Protein 4R7K (pdb70)

Nearest PDB structures (foldseek):
  4r7k-assembly1_D  TM=9.943E-01  e=8.749E-31  Helicobacter pylori J99
  3neg-assembly2_B  TM=6.848E-01  e=1.561E-04  Arabidopsis thaliana
  3kl1-assembly1_B  TM=6.682E-01  e=1.304E-04  Arabidopsis thaliana
  3oqu-assembly1_A  TM=6.126E-01  e=6.732E-05  Arabidopsis thaliana
  5ygv-assembly1_B  TM=5.920E-01  e=3.692E-05  Arabidopsis thaliana

CATH classification: 3.30.530.20

B-factor: mean 35.05, std 11.98, range [15.97, 95.7]

InterPro domains:
  IPR023393 START-like domain superfamily [G3DSA:3.30.530.20] (1-167)

Organism: Helicobacter pylori (strain J99 / ATCC 700824) (NCBI:txid85963)

Solvent-accessible surface area: 28810 Å² total

Sequence (652 aa):
ATTNAIRWPKKWIPGETDNFVVSNEVIVKGLDFNKVVQHLRDASHWEKYYKNNSGNIHYHQDNTILKDKTRFFETFGFLVEAEVEEFELKDAILRLAWRGWNEAKGDEEYLEVYHAWLVEKLDNNDRVRILTQESQSGVPAKALAKSVPNALNGHQAWLDGLVAYSRATTNAIRWPKKWIPGETDNFVSNEVIVKGLDFNKVVQHLRDASSHWEKYYKNSGNIHYHQDNTILKDKTRFFETFGFLVEAEVEEFELKDDAILRLAWRGWNEAKGDEYLEVYHAWLVEKLDNDRVRILTQESQSGVPAKALAKSVPNALNGHQAWLDGLVAYSRATTNAIRWPKKWIIPGETDNFVVSNEVIVKGLDFNKVVQHLRDASHWEKYYKNSGNIHYHQDNTILKDKTRFFETFGFLVEAEVEEFELKDAILRLAWRGWNEAKGDEYLEVYHAWLVEKLDNDRVRILTQESQSGVPAKALAKSVPNALNGHQAWLDGLVAYSRATTNAIIRWPKKWIPGETDNFVSNEVIVKGLDFNKVVQHLRDASHWEEKYYKNSGNIHYHQDNTILKDKTRFFETFGFLVEAEVEEFELKDAILRLAWRGWNEAKGDEYLEVYHAWLVEKLDNDRVRILTQESQSGVPAKALAKSVPNALNGHQAWLDGLVAYSR

Secondary structure (DSSP, 8-state):
---------GGG-TTSSSEEEEEEEEEET--HHHHHHHHHBGGGHHHH-TTB-------SS-B--TT-B--EETTEE-EEEEEEEEE-SSEEEEEEEEE-S--GGG--EEEEEEEEEEETTTEEEEEEEEEEESHHHHHHHH-SS---HHHHHHHHHHHHHH-/---------GGG-TTSSSEEEEEEEEEET--HHHHHHHHHBGGGHHHH-TTB-------SS-B--TT-B--EETTEE-EEEEEEEEE-SSEEEEEEEEE-S--GGG--EEEEEEEEEEETTTEEEEEEEEEEESHHHHHHHH-SS---HHHHHHHHHHHHHT-/---------GGG-TTSSSEEEEEEEEEET--HHHHHHHHHBGGGHHHH-TTB-------SS-B--TT-B--EETTEE-EEEEEEEEE-SSEEEEEEEEE-S--GGG--EEEEEEEEEEETTTEEEEEEEEEEESHHHHHHHT-SS---HHHHHHHHHHHHHT-/---------GGG-TTSSSEEEEEEEEEET--HHHHHHHHHBTTSHHHH-TTB-------SS-B--TT-B--EETTEE-EEEEEEEEE-SSEEEEEEEEE-S--GGG--EEEEEEEEEEETTTEEEEEEEEEEESHHHHHHHH-SS---HHHHHHHHHHHHHH-

Radius of gyration: 25.22 Å; Cα contacts (8 Å, |Δi|>4): 1516; chains: 4; bounding box: 77×68×68 Å

Foldseek 3Di:
DDDDDADDDPCQPPPNAQAKFKDKDKFAQFDLVLLLCCVQQCVNQVVQQVQWDDKFPPDPGRGDDAQDWMTAGVRDDKTKTKHDFDDDPFKTKTKIWIWHPDDDQVTKIKIKIWMWGDDPNRMIMIMIMMGMHGNVSNVLRPDVPNCSVSVNSSVVRSRVVRD/DDDDDADDDPCQPPPNAQAKFKDKDKFAQFDLVLLLVCVFQVVNQVVQQVQWDDKFPPDPGRGDAAFDWMTGGVRDDKTKTWHDFDDDPFKTKTKIWIWDPDDDQVTKIKIKIWMWGADPNRMIMIMIMMGMHHNVSNVLRPDVPNCSVSVNSSVVRSRVVRD/DDDDDADDDPCQPPPNAQAKFKDKDKDAQFDQVLLLVCVQQVVNQVVQQVQWDDKFPPDPGRGDAAQDWMTGGNNADKTKTWHDFDDDPFKTKTKIKIWHPDDDQVTKIKIKIWMWGDDPNRMIMIMIMMGMHHNVSNVLRPDVVNVSVSVNSSVVSSRVVRD/DDDDDADDDPCQPPPNAQAKFKDKDKFAQFDLVLLLCCVQQCVNQVVQAVQWADKFPPDPGRGDDAQDWMTAGPNADKTKGWHDFDDDPFKTKTKIKIWHPDDAQVTKIKIKIWMWGADPNRMIMIMIMMGMHHNVSNVLRPDVVRVSVSVNSSVVSSRVVRD

Structure (mmCIF, N/CA/C/O backbone):
data_4R7K
#
_entry.id   4R7K
#
_cell.length_a   67.832
_cell.length_b   70.945
_cell.length_c   86.454
_cell.angle_alpha   90.00
_cell.angle_beta   91.67
_cell.angle_gamma   90.00
#
_symmetry.space_group_name_H-M   'P 1 21 1'
#
loop_
_entity.id
_entity.type
_entity.pdbx_description
1 polymer 'Hypothetical protein jhp0584'
2 water water
#
loop_
_atom_site.group_PDB
_atom_site.id
_atom_site.type_symbol
_atom_site.label_atom_id
_atom_site.label_alt_id
_atom_site.label_comp_id
_atom_site.label_asym_id
_atom_site.label_entity_id
_atom_site.label_seq_id
_atom_site.pdbx_PDB_ins_code
_atom_site.Cartn_x
_atom_site.Cartn_y
_atom_site.Cartn_z
_atom_site.occupancy
_atom_site.B_iso_or_equiv
_atom_site.auth_seq_id
_atom_site.auth_comp_id
_atom_site.auth_asym_id
_atom_site.auth_atom_id
_atom_site.pdbx_PDB_model_num
ATOM 1 N N . ALA A 1 24 ? -0.387 25.662 21.739 1.00 39.06 0 ALA A N 1
ATOM 2 C CA . ALA A 1 24 ? 0.243 24.347 21.463 1.00 36.27 0 ALA A CA 1
ATOM 3 C C . ALA A 1 24 ? 1.762 24.443 21.566 1.00 36.66 0 ALA A C 1
ATOM 4 O O . ALA A 1 24 ? 2.349 25.528 21.503 1.00 38.31 0 ALA A O 1
ATOM 14 N N . THR A 1 26 ? 5.827 23.133 20.516 1.00 28.08 2 THR A N 1
ATOM 15 C CA . THR A 1 26 ? 6.662 22.702 19.410 1.00 26.62 2 THR A CA 1
ATOM 16 C C . THR A 1 26 ? 7.571 21.667 20.059 1.00 25.82 2 THR A C 1
ATOM 17 O O . THR A 1 26 ? 8.326 21.988 20.985 1.00 21.79 2 THR A O 1
ATOM 21 N N . THR A 1 27 ? 7.457 20.422 19.605 1.00 24.68 3 THR A N 1
ATOM 22 C CA . THR A 1 27 ? 8.112 19.302 20.248 1.00 23.24 3 THR A CA 1
ATOM 23 C C . THR A 1 27 ? 8.731 18.323 19.258 1.00 24.04 3 THR A C 1
ATOM 24 O O . THR A 1 27 ? 8.413 18.333 18.056 1.00 24.17 3 THR A O 1
ATOM 44 N N . ASN A 1 29 ? 10.226 14.006 19.106 1.00 21.16 5 ASN A N 1
ATOM 45 C CA . ASN A 1 29 ? 10.234 12.710 19.832 1.00 21.55 5 ASN A CA 1
ATOM 46 C C . ASN A 1 29 ? 11.440 12.611 20.782 1.00 19.88 5 ASN A C 1
ATOM 47 O O . ASN A 1 29 ? 12.486 13.167 20.491 1.00 18.08 5 ASN A O 1
ATOM 52 N N . ALA A 1 30 ? 11.232 12.006 21.940 1.00 19.42 6 ALA A N 1
ATOM 53 C CA . ALA A 1 30 ? 12.254 11.893 22.974 1.00 19.00 6 ALA A CA 1
ATOM 54 C C . ALA A 1 30 ? 12.358 10.490 23.514 1.00 20.39 6 ALA A C 1
ATOM 55 O O . ALA A 1 30 ? 11.411 9.708 23.448 1.00 19.50 6 ALA A O 1
ATOM 57 N N . ILE A 1 31 ? 13.527 10.203 24.088 1.00 19.37 7 ILE A N 1
ATOM 58 C CA . ILE A 1 31 ? 13.837 8.918 24.677 1.00 19.36 7 ILE A CA 1
ATOM 59 C C . ILE A 1 31 ? 13.008 8.624 25.914 1.00 22.54 7 ILE A C 1
ATOM 60 O O . ILE A 1 31 ? 12.778 9.517 26.729 1.00 22.96 7 ILE A O 1
ATOM 65 N N . ARG A 1 32 ? 12.525 7.384 26.025 1.00 22.47 8 ARG A N 1
ATOM 66 C CA . ARG A 1 32 ? 11.751 6.953 27.212 1.00 25.42 8 ARG A CA 1
ATOM 67 C C . ARG A 1 32 ? 12.746 6.336 28.207 1.00 23.95 8 ARG A C 1
ATOM 68 O O . ARG A 1 32 ? 13.337 5.307 27.922 1.00 23.96 8 ARG A O 1
ATOM 76 N N . TRP A 1 33 ? 12.943 6.971 29.364 1.00 23.53 9 TRP A N 1
ATOM 77 C CA . TRP A 1 33 ? 13.918 6.475 30.359 1.00 23.11 9 TRP A CA 1
ATOM 78 C C . TRP A 1 33 ? 13.306 5.686 31.504 1.00 24.55 9 TRP A C 1
ATOM 79 O O . TRP A 1 33 ? 12.330 6.128 32.099 1.00 24.27 9 TRP A O 1
ATOM 90 N N . PRO A 1 34 ? 13.903 4.542 31.858 1.00 25.30 10 PRO A N 1
ATOM 91 C CA . PRO A 1 34 ? 13.440 3.913 33.072 1.00 26.91 10 PRO A CA 1
ATOM 92 C C . PRO A 1 34 ? 13.741 4.892 34.220 1.00 26.57 10 PRO A C 1
ATOM 93 O O . PRO A 1 34 ? 14.684 5.684 34.125 1.00 23.34 10 PRO A O 1
ATOM 97 N N . LYS A 1 35 ? 12.936 4.835 35.284 1.00 27.76 11 LYS A N 1
ATOM 98 C CA . LYS A 1 35 ? 13.034 5.750 36.414 1.00 29.36 11 LYS A CA 1
ATOM 99 C C . LYS A 1 35 ? 14.459 5.901 36.948 1.00 29.96 11 LYS A C 1
ATOM 100 O O . LYS A 1 35 ? 14.933 7.006 37.204 1.00 29.06 11 LYS A O 1
ATOM 106 N N . LYS A 1 36 ? 15.115 4.768 37.095 1.00 29.07 12 LYS A N 1
ATOM 107 C CA . LYS A 1 36 ? 16.475 4.670 37.588 1.00 31.23 12 LYS A CA 1
ATOM 108 C C . LYS A 1 36 ? 17.534 5.456 36.794 1.00 28.75 12 LYS A C 1
ATOM 109 O O . LYS A 1 36 ? 18.580 5.816 37.338 1.00 29.38 12 LYS A O 1
ATOM 115 N N . TRP A 1 37 ? 17.269 5.697 35.513 1.00 23.86 13 TRP A N 1
ATOM 116 C CA . TRP A 1 37 ? 18.239 6.301 34.598 1.00 22.80 13 TRP A CA 1
ATOM 117 C C . TRP A 1 37 ? 17.936 7.721 34.154 1.00 22.22 13 TRP A C 1
ATOM 118 O O . TRP A 1 37 ? 18.721 8.301 33.372 1.00 22.45 13 TRP A O 1
ATOM 129 N N . ILE A 1 38 ? 16.821 8.268 34.633 1.00 23.22 14 ILE A N 1
ATOM 130 C CA . ILE A 1 38 ? 16.378 9.636 34.258 1.00 23.49 14 ILE A CA 1
ATOM 131 C C . ILE A 1 38 ? 17.535 10.648 34.316 1.00 20.13 14 ILE A C 1
ATOM 132 O O . ILE A 1 38 ? 18.222 10.751 35.301 1.00 22.84 14 ILE A O 1
ATOM 137 N N . PRO A 1 39 ? 17.759 11.362 33.234 1.00 20.93 15 PRO A N 1
ATOM 138 C CA . PRO A 1 39 ? 18.821 12.330 33.145 1.00 21.50 15 PRO A CA 1
ATOM 139 C C . PRO A 1 39 ? 18.736 13.341 34.282 1.00 23.57 15 PRO A C 1
ATOM 140 O O . PRO A 1 39 ? 17.658 13.880 34.589 1.00 23.01 15 PRO A O 1
ATOM 144 N N . GLY A 1 40 ? 19.860 13.542 34.936 1.00 22.58 16 GLY A N 1
ATOM 145 C CA . GLY A 1 40 ? 19.946 14.414 36.099 1.00 24.99 16 GLY A CA 1
ATOM 146 C C . GLY A 1 40 ? 19.798 13.671 37.409 1.00 24.85 16 GLY A C 1
ATOM 147 O O . GLY A 1 40 ? 20.097 14.232 38.457 1.00 26.24 16 GLY A O 1
ATOM 148 N N . GLU A 1 41 ? 19.300 12.433 37.368 1.00 24.07 17 GLU A N 1
ATOM 149 C CA . GLU A 1 41 ? 19.164 11.619 38.597 1.00 27.07 17 GLU A CA 1
ATOM 150 C C . GLU A 1 41 ? 20.339 10.627 38.763 1.00 28.17 17 GLU A C 1
ATOM 151 O O . GLU A 1 41 ? 20.354 9.870 39.707 1.00 28.26 17 GLU A O 1
ATOM 157 N N . THR A 1 42 ? 21.291 10.614 37.827 1.00 24.70 18 THR A N 1
ATOM 158 C CA . THR A 1 42 ? 22.446 9.714 37.895 1.00 23.37 18 THR A CA 1
ATOM 159 C C . THR A 1 42 ? 23.766 10.518 38.026 1.00 24.96 18 THR A C 1
ATOM 160 O O . THR A 1 42 ? 23.758 11.698 38.430 1.00 26.16 18 THR A O 1
ATOM 164 N N . ASP A 1 43 ? 24.887 9.906 37.675 1.00 22.90 19 ASP A N 1
ATOM 165 C CA . ASP A 1 43 ? 26.209 10.506 37.915 1.00 25.75 19 ASP A CA 1
ATOM 166 C C . ASP A 1 43 ? 26.809 11.170 36.697 1.00 26.36 19 ASP A C 1
ATOM 167 O O . ASP A 1 43 ? 27.696 12.004 36.832 1.00 26.46 19 ASP A O 1
ATOM 172 N N . ASN A 1 44 ? 26.320 10.811 35.512 1.00 22.17 20 ASN A N 1
ATOM 173 C CA . ASN A 1 44 ? 26.757 11.442 34.284 1.00 23.83 20 ASN A CA 1
ATOM 174 C C . ASN A 1 44 ? 25.662 11.259 33.234 1.00 21.77 20 ASN A C 1
ATOM 175 O O . ASN A 1 44 ? 24.970 10.217 33.212 1.00 22.26 20 ASN A O 1
ATOM 180 N N . PHE A 1 45 ? 25.522 12.277 32.380 1.00 19.95 21 PHE A N 1
ATOM 181 C CA . PHE A 1 45 ? 24.572 12.314 31.312 1.00 21.09 21 PHE A CA 1
ATOM 182 C C . PHE A 1 45 ? 25.270 12.876 30.088 1.00 21.67 21 PHE A C 1
ATOM 183 O O . PHE A 1 45 ? 25.946 13.909 30.146 1.00 24.71 21 PHE A O 1
ATOM 191 N N A VAL A 1 46 ? 25.131 12.163 28.980 0.60 21.42 22 VAL A N 1
ATOM 192 N N B VAL A 1 46 ? 25.185 12.177 28.968 0.40 20.04 22 VAL A N 1
ATOM 193 C CA A VAL A 1 46 ? 25.757 12.551 27.725 0.60 22.02 22 VAL A CA 1
ATOM 194 C CA B VAL A 1 46 ? 25.762 12.729 27.749 0.40 19.34 22 VAL A CA 1
ATOM 195 C C A VAL A 1 46 ? 24.675 12.610 26.649 0.60 21.08 22 VAL A C 1
ATOM 196 C C B VAL A 1 46 ? 24.736 12.619 26.639 0.40 19.51 22 VAL A C 1
ATOM 197 O O A VAL A 1 46 ? 23.829 11.723 26.607 0.60 20.88 22 VAL A O 1
ATOM 198 O O B VAL A 1 46 ? 24.023 11.626 26.544 0.40 19.28 22 VAL A O 1
ATOM 205 N N . SER A 1 47 ? 24.689 13.656 25.813 1.00 19.71 23 SER A N 1
ATOM 206 C CA . SER A 1 47 ? 23.738 13.782 24.710 1.00 20.44 23 SER A CA 1
ATOM 207 C C . SER A 1 47 ? 24.442 14.229 23.435 1.00 19.82 23 SER A C 1
ATOM 208 O O . SER A 1 47 ? 25.206 15.211 23.437 1.00 21.53 23 SER A O 1
ATOM 211 N N . ASN A 1 48 ? 24.193 13.483 22.360 1.00 19.27 24 ASN A N 1
ATOM 212 C CA . ASN A 1 48 ? 24.684 13.788 21.051 1.00 19.51 24 ASN A CA 1
ATOM 213 C C . ASN A 1 48 ? 23.550 13.624 20.022 1.00 18.40 24 ASN A C 1
ATOM 214 O O . ASN A 1 48 ? 22.685 12.744 20.167 1.00 18.75 24 ASN A O 1
ATOM 219 N N . GLU A 1 49 ? 23.596 14.401 18.943 1.00 18.88 25 GLU A N 1
ATOM 220 C CA . GLU A 1 49 ? 22.594 14.363 17.938 1.00 19.49 25 GLU A CA 1
ATOM 221 C C . GLU A 1 49 ? 23.101 14.912 16.589 1.00 21.76 25 GLU A C 1
ATOM 222 O O . GLU A 1 49 ? 23.842 15.902 16.540 1.00 24.70 25 GLU A O 1
ATOM 228 N N . VAL A 1 50 ? 22.712 14.231 15.525 1.00 19.14 26 VAL A N 1
ATOM 229 C CA . VAL A 1 50 ? 22.955 14.670 14.153 1.00 19.97 26 VAL A CA 1
ATOM 230 C C . VAL A 1 50 ? 21.632 14.668 13.396 1.00 19.84 26 VAL A C 1
ATOM 231 O O . VAL A 1 50 ? 20.719 13.916 13.705 1.00 19.51 26 VAL A O 1
ATOM 235 N N . ILE A 1 51 ? 21.536 15.523 12.385 1.00 21.71 27 ILE A N 1
ATOM 236 C CA . ILE A 1 51 ? 20.364 15.554 11.524 1.00 22.07 27 ILE A CA 1
ATOM 237 C C . ILE A 1 51 ? 20.974 15.728 10.182 1.00 22.48 27 ILE A C 1
ATOM 238 O O . ILE A 1 51 ? 21.689 16.730 9.942 1.00 21.78 27 ILE A O 1
ATOM 243 N N . VAL A 1 52 ? 20.727 14.743 9.325 1.00 23.07 28 VAL A N 1
ATOM 244 C CA . VAL A 1 52 ? 21.351 14.687 8.017 1.00 26.22 28 VAL A CA 1
ATOM 245 C C . VAL A 1 52 ? 20.364 14.473 6.871 1.00 27.82 28 VAL A C 1
ATOM 246 O O . VAL A 1 52 ? 19.473 13.599 6.915 1.00 29.95 28 VAL A O 1
ATOM 250 N N . LYS A 1 53 ? 20.615 15.210 5.797 1.00 28.36 29 LYS A N 1
ATOM 251 C CA . LYS A 1 53 ? 19.769 15.225 4.601 1.00 30.60 29 LYS A CA 1
ATOM 252 C C . LYS A 1 53 ? 20.170 14.108 3.664 1.00 31.55 29 LYS A C 1
ATOM 253 O O . LYS A 1 53 ? 21.340 13.847 3.502 1.00 31.22 29 LYS A O 1
ATOM 259 N N . GLY A 1 54 ? 19.184 13.429 3.072 1.00 32.52 30 GLY A N 1
ATOM 260 C CA . GLY A 1 54 ? 19.444 12.387 2.056 1.00 35.34 30 GLY A CA 1
ATOM 261 C C . GLY A 1 54 ? 19.944 11.052 2.584 1.00 36.55 30 GLY A C 1
ATOM 262 O O . GLY A 1 54 ? 20.348 10.195 1.822 1.00 39.21 30 GLY A O 1
ATOM 263 N N . LEU A 1 55 ? 19.949 10.903 3.897 1.00 32.91 31 LEU A N 1
ATOM 264 C CA . LEU A 1 55 ? 20.387 9.669 4.556 1.00 35.88 31 LEU A CA 1
ATOM 265 C C . LEU A 1 55 ? 19.195 8.707 4.607 1.00 35.90 31 LEU A C 1
ATOM 266 O O . LEU A 1 55 ? 18.081 9.138 4.894 1.00 35.29 31 LEU A O 1
ATOM 271 N N . ASP A 1 56 ? 19.421 7.421 4.336 1.00 33.22 32 ASP A N 1
ATOM 272 C CA . ASP A 1 56 ? 18.340 6.449 4.353 1.00 31.89 32 ASP A CA 1
ATOM 273 C C . ASP A 1 56 ? 18.092 5.873 5.763 1.00 30.39 32 ASP A C 1
ATOM 274 O O . ASP A 1 56 ? 18.988 5.295 6.386 1.00 27.50 32 ASP A O 1
ATOM 279 N N . PHE A 1 57 ? 16.871 6.035 6.254 1.00 26.80 33 PHE A N 1
ATOM 280 C CA . PHE A 1 57 ? 16.486 5.518 7.565 1.00 26.14 33 PHE A CA 1
ATOM 281 C C . PHE A 1 57 ? 16.813 4.041 7.714 1.00 24.80 33 PHE A C 1
ATOM 282 O O . PHE A 1 57 ? 17.469 3.654 8.656 1.00 22.79 33 PHE A O 1
ATOM 290 N N . ASN A 1 58 ? 16.330 3.223 6.788 1.00 25.60 34 ASN A N 1
ATOM 291 C CA . ASN A 1 58 ? 16.547 1.768 6.876 1.00 26.24 34 ASN A CA 1
ATOM 292 C C . ASN A 1 58 ? 18.009 1.381 6.996 1.00 26.38 34 ASN A C 1
ATOM 293 O O . ASN A 1 58 ? 18.367 0.501 7.779 1.00 25.68 34 ASN A O 1
ATOM 298 N N . LYS A 1 59 ? 18.853 2.051 6.233 1.00 27.23 35 LYS A N 1
ATOM 299 C CA . LYS A 1 59 ? 20.272 1.749 6.235 1.00 28.51 35 LYS A CA 1
ATOM 300 C C . LYS A 1 59 ? 20.899 2.104 7.579 1.00 25.86 35 LYS A C 1
ATOM 301 O O . LYS A 1 59 ? 21.725 1.384 8.097 1.00 24.70 35 LYS A O 1
ATOM 307 N N . VAL A 1 60 ? 20.486 3.210 8.154 1.00 26.29 36 VAL A N 1
ATOM 308 C CA . VAL A 1 60 ? 21.017 3.621 9.443 1.00 25.45 36 VAL A CA 1
ATOM 309 C C . VAL A 1 60 ? 20.635 2.604 10.513 1.00 24.96 36 VAL A C 1
ATOM 310 O O . VAL A 1 60 ? 21.477 2.171 11.305 1.00 24.61 36 VAL A O 1
ATOM 314 N N . VAL A 1 61 ? 19.373 2.177 10.504 1.00 23.58 37 VAL A N 1
ATOM 315 C CA . VAL A 1 61 ? 18.902 1.197 11.484 1.00 24.63 37 VAL A CA 1
ATOM 316 C C . VAL A 1 61 ? 19.724 -0.101 11.343 1.00 25.06 37 VAL A C 1
ATOM 317 O O . VAL A 1 61 ? 20.190 -0.697 12.318 1.00 23.56 37 VAL A O 1
ATOM 321 N N . GLN A 1 62 ? 19.943 -0.519 10.103 1.00 26.30 38 GLN A N 1
ATOM 322 C CA . GLN A 1 62 ? 20.691 -1.707 9.870 1.00 25.75 38 GLN A CA 1
ATOM 323 C C . GLN A 1 62 ? 22.083 -1.604 10.430 1.00 25.90 38 GLN A C 1
ATOM 324 O O . GLN A 1 62 ? 22.567 -2.539 11.066 1.00 28.25 38 GLN A O 1
ATOM 330 N N . HIS A 1 63 ? 22.742 -0.474 10.200 1.00 24.79 39 HIS A N 1
ATOM 331 C CA . HIS A 1 63 ? 24.128 -0.334 10.651 1.00 25.33 39 HIS A CA 1
ATOM 332 C C . HIS A 1 63 ? 24.283 -0.070 12.134 1.00 25.43 39 HIS A C 1
ATOM 333 O O . HIS A 1 63 ? 25.386 -0.220 12.679 1.00 27.85 39 HIS A O 1
ATOM 340 N N . LEU A 1 64 ? 23.197 0.307 12.780 1.00 24.26 40 LEU A N 1
ATOM 341 C CA . LEU A 1 64 ? 23.201 0.478 14.231 1.00 23.13 40 LEU A CA 1
ATOM 342 C C . LEU A 1 64 ? 22.825 -0.844 14.893 1.00 23.03 40 LEU A C 1
ATOM 343 O O . LEU A 1 64 ? 23.502 -1.275 15.824 1.00 25.72 40 LEU A O 1
ATOM 348 N N . ARG A 1 65 ? 21.730 -1.462 14.448 1.00 25.19 41 ARG A N 1
ATOM 349 C CA . ARG A 1 65 ? 21.303 -2.760 14.997 1.00 27.17 41 ARG A CA 1
ATOM 350 C C . ARG A 1 65 ? 22.263 -3.928 14.737 1.00 29.22 41 ARG A C 1
ATOM 351 O O . ARG A 1 65 ? 22.379 -4.840 15.564 1.00 31.53 41 ARG A O 1
ATOM 359 N N . ASP A 1 66 ? 22.870 -3.976 13.563 1.00 29.69 42 ASP A N 1
ATOM 360 C CA . ASP A 1 66 ? 23.791 -5.078 13.295 1.00 32.11 42 ASP A CA 1
ATOM 361 C C . ASP A 1 66 ? 25.169 -4.655 13.785 1.00 32.11 42 ASP A C 1
ATOM 362 O O . ASP A 1 66 ? 25.946 -4.002 13.093 1.00 31.72 42 ASP A O 1
ATOM 367 N N . ALA A 1 67 ? 25.454 -5.054 15.012 1.00 33.18 43 ALA A N 1
ATOM 368 C CA . ALA A 1 67 ? 26.677 -4.676 15.688 1.00 34.18 43 ALA A CA 1
ATOM 369 C C . ALA A 1 67 ? 27.954 -5.116 14.996 1.00 34.79 43 ALA A C 1
ATOM 370 O O . ALA A 1 67 ? 29.017 -4.648 15.363 1.00 35.54 43 ALA A O 1
ATOM 372 N N . SER A 1 68 ? 27.871 -6.030 14.025 1.00 35.53 44 SER A N 1
ATOM 373 C CA . SER A 1 68 ? 29.067 -6.426 13.267 1.00 35.86 44 SER A CA 1
ATOM 374 C C . SER A 1 68 ? 29.631 -5.236 12.466 1.00 33.16 44 SER A C 1
ATOM 375 O O . SER A 1 68 ? 30.801 -5.221 12.140 1.00 34.46 44 SER A O 1
ATOM 378 N N . HIS A 1 69 ? 28.810 -4.232 12.178 1.00 32.62 45 HIS A N 1
ATOM 379 C CA . HIS A 1 69 ? 29.278 -3.038 11.441 1.00 31.65 45 HIS A CA 1
ATOM 380 C C . HIS A 1 69 ? 30.030 -2.014 12.286 1.00 27.96 45 HIS A C 1
ATOM 381 O O . HIS A 1 69 ? 30.801 -1.215 11.753 1.00 28.88 45 HIS A O 1
ATOM 388 N N . TRP A 1 70 ? 29.781 -2.024 13.591 1.00 28.01 46 TRP A N 1
ATOM 389 C CA . TRP A 1 70 ? 30.335 -1.019 14.515 1.00 28.65 46 TRP A CA 1
ATOM 390 C C . TRP A 1 70 ? 31.839 -0.832 14.365 1.00 29.01 46 TRP A C 1
ATOM 391 O O . TRP A 1 70 ? 32.341 0.295 14.219 1.00 28.84 46 TRP A O 1
ATOM 402 N N . GLU A 1 71 ? 32.553 -1.932 14.386 1.00 30.26 47 GLU A N 1
ATOM 403 C CA . GLU A 1 71 ? 34.015 -1.897 14.300 1.00 33.30 47 GLU A CA 1
ATOM 404 C C . GLU A 1 71 ? 34.503 -1.287 12.992 1.00 34.01 47 GLU A C 1
ATOM 405 O O . GLU A 1 71 ? 35.597 -0.721 12.912 1.00 35.88 47 GLU A O 1
ATOM 411 N N . LYS A 1 72 ? 33.678 -1.386 11.966 1.00 33.20 48 LYS A N 1
ATOM 412 C CA . LYS A 1 72 ? 34.056 -0.912 10.655 1.00 33.57 48 LYS A CA 1
ATOM 413 C C . LYS A 1 72 ? 33.904 0.591 10.506 1.00 31.66 48 LYS A C 1
ATOM 414 O O . LYS A 1 72 ? 34.579 1.185 9.684 1.00 33.41 48 LYS A O 1
ATOM 420 N N . TYR A 1 73 ? 33.063 1.231 11.323 1.00 28.52 49 TYR A N 1
ATOM 421 C CA . TYR A 1 73 ? 32.868 2.660 11.181 1.00 27.89 49 TYR A CA 1
ATOM 422 C C . TYR A 1 73 ? 33.086 3.483 12.433 1.00 26.80 49 TYR A C 1
ATOM 423 O O . TYR A 1 73 ? 33.156 4.698 12.344 1.00 28.85 49 TYR A O 1
ATOM 432 N N . TYR A 1 74 ? 33.186 2.837 13.590 1.00 26.57 50 TYR A N 1
ATOM 433 C CA . TYR A 1 74 ? 33.368 3.541 14.849 1.00 26.82 50 TYR A CA 1
ATOM 434 C C . TYR A 1 74 ? 34.643 2.997 15.462 1.00 28.36 50 TYR A C 1
ATOM 435 O O . TYR A 1 74 ? 34.665 1.918 16.073 1.00 27.65 50 TYR A O 1
ATOM 444 N N . LYS A 1 75 ? 35.713 3.769 15.304 1.00 29.58 51 LYS A N 1
ATOM 445 C CA . LYS A 1 75 ? 37.045 3.278 15.651 1.00 34.29 51 LYS A CA 1
ATOM 446 C C . LYS A 1 75 ? 37.359 3.133 17.115 1.00 32.81 51 LYS A C 1
ATOM 447 O O . LYS A 1 75 ? 38.402 2.609 17.454 1.00 35.70 51 LYS A O 1
ATOM 453 N N A ASN A 1 76 ? 36.470 3.601 17.992 0.70 31.72 52 ASN A N 1
ATOM 454 N N B ASN A 1 76 ? 36.450 3.588 17.962 0.30 31.41 52 ASN A N 1
ATOM 455 C CA A ASN A 1 76 ? 36.624 3.377 19.453 0.70 32.47 52 ASN A CA 1
ATOM 456 C CA B ASN A 1 76 ? 36.608 3.453 19.388 0.30 31.37 52 ASN A CA 1
ATOM 457 C C A ASN A 1 76 ? 36.074 2.040 19.898 0.70 33.81 52 ASN A C 1
ATOM 458 C C B ASN A 1 76 ? 35.870 2.194 19.898 0.30 31.74 52 ASN A C 1
ATOM 459 O O A ASN A 1 76 ? 36.156 1.695 21.078 0.70 33.96 52 ASN A O 1
ATOM 460 O O B ASN A 1 76 ? 35.604 2.076 21.095 0.30 30.49 52 ASN A O 1
ATOM 469 N N . SER A 1 77 ? 35.488 1.296 18.977 1.00 31.46 53 SER A N 1
ATOM 470 C CA . SER A 1 77 ? 34.884 0.008 19.330 1.00 33.45 53 SER A CA 1
ATOM 471 C C . SER A 1 77 ? 35.717 -1.102 18.690 1.00 36.62 53 SER A C 1
ATOM 472 O O . SER A 1 77 ? 36.347 -0.908 17.629 1.00 37.00 53 SER A O 1
ATOM 475 N N . GLY A 1 78 ? 35.752 -2.244 19.364 1.00 36.05 54 GLY A N 1
ATOM 476 C CA . GLY A 1 78 ? 36.537 -3.398 18.905 1.00 37.52 54 GLY A CA 1
ATOM 477 C C . GLY A 1 78 ? 35.620 -4.575 18.689 1.00 37.14 54 GLY A C 1
ATOM 478 O O . GLY A 1 78 ? 34.549 -4.425 18.101 1.00 35.35 54 GLY A O 1
ATOM 479 N N . ASN A 1 79 ? 36.027 -5.731 19.203 1.00 40.15 55 ASN A N 1
ATOM 480 C CA . ASN A 1 79 ? 35.277 -6.978 19.079 1.00 42.02 55 ASN A CA 1
ATOM 481 C C . ASN A 1 79 ? 33.944 -6.972 19.800 1.00 42.14 55 ASN A C 1
ATOM 482 O O . ASN A 1 79 ? 33.772 -6.288 20.822 1.00 37.12 55 ASN A O 1
ATOM 487 N N . ILE A 1 80 ? 33.016 -7.768 19.269 1.00 40.16 56 ILE A N 1
ATOM 488 C CA . ILE A 1 80 ? 31.677 -7.922 19.837 1.00 39.21 56 ILE A CA 1
ATOM 489 C C . ILE A 1 80 ? 31.372 -9.407 19.965 1.00 39.40 56 ILE A C 1
ATOM 490 O O . ILE A 1 80 ? 32.020 -10.234 19.317 1.00 40.96 56 ILE A O 1
ATOM 495 N N . HIS A 1 81 ? 30.372 -9.739 20.775 1.00 38.35 57 HIS A N 1
ATOM 496 C CA . HIS A 1 81 ? 29.972 -11.128 20.987 1.00 41.72 57 HIS A CA 1
ATOM 497 C C . HIS A 1 81 ? 28.527 -11.224 21.476 1.00 40.44 57 HIS A C 1
ATOM 498 O O . HIS A 1 81 ? 28.168 -10.579 22.458 1.00 37.83 57 HIS A O 1
ATOM 513 N N . TYR A 1 83 ? 25.904 -13.637 23.097 1.00 41.15 59 TYR A N 1
ATOM 514 C CA . TYR A 1 83 ? 25.952 -14.866 23.881 1.00 46.93 59 TYR A CA 1
ATOM 515 C C . TYR A 1 83 ? 24.986 -15.976 23.473 1.00 48.95 59 TYR A C 1
ATOM 516 O O . TYR A 1 83 ? 25.315 -17.151 23.613 1.00 51.16 59 TYR A O 1
ATOM 525 N N . HIS A 1 84 ? 23.801 -15.636 22.975 1.00 50.36 60 HIS A N 1
ATOM 526 C CA . HIS A 1 84 ? 22.816 -16.698 22.690 1.00 53.22 60 HIS A CA 1
ATOM 527 C C . HIS A 1 84 ? 22.076 -16.537 21.378 1.00 53.89 60 HIS A C 1
ATOM 528 O O . HIS A 1 84 ? 20.947 -17.004 21.235 1.00 57.03 60 HIS A O 1
ATOM 535 N N . GLN A 1 85 ? 22.726 -15.897 20.415 1.00 51.73 61 GLN A N 1
ATOM 536 C CA . GLN A 1 85 ? 22.141 -15.691 19.105 1.00 52.18 61 GLN A CA 1
ATOM 537 C C . GLN A 1 85 ? 23.148 -16.131 18.133 1.00 53.23 61 GLN A C 1
ATOM 538 O O . GLN A 1 85 ? 24.337 -15.961 18.369 1.00 56.09 61 GLN A O 1
ATOM 544 N N . ASP A 1 86 ? 22.677 -16.608 16.995 1.00 56.98 62 ASP A N 1
ATOM 545 C CA . ASP A 1 86 ? 23.554 -17.064 15.930 1.00 59.84 62 ASP A CA 1
ATOM 546 C C . ASP A 1 86 ? 23.826 -15.927 14.960 1.00 56.30 62 ASP A C 1
ATOM 547 O O . ASP A 1 86 ? 24.316 -16.137 13.862 1.00 58.73 62 ASP A O 1
ATOM 552 N N . ASN A 1 87 ? 23.530 -14.704 15.381 1.00 53.70 63 ASN A N 1
ATOM 553 C CA . ASN A 1 87 ? 23.713 -13.553 14.528 1.00 49.83 63 ASN A CA 1
ATOM 554 C C . ASN A 1 87 ? 24.080 -12.343 15.381 1.00 43.92 63 ASN A C 1
ATOM 555 O O . ASN A 1 87 ? 24.043 -12.406 16.614 1.00 43.52 63 ASN A O 1
ATOM 560 N N . THR A 1 88 ? 24.380 -11.230 14.734 1.00 40.94 64 THR A N 1
ATOM 561 C CA . THR A 1 88 ? 24.792 -10.029 15.451 1.00 36.91 64 THR A CA 1
ATOM 562 C C . THR A 1 88 ? 23.763 -8.893 15.397 1.00 36.77 64 THR A C 1
ATOM 563 O O . THR A 1 88 ? 24.123 -7.727 15.590 1.00 33.74 64 THR A O 1
ATOM 567 N N . ILE A 1 89 ? 22.489 -9.249 15.200 1.00 37.05 65 ILE A N 1
ATOM 568 C CA . ILE A 1 89 ? 21.419 -8.281 15.123 1.00 36.43 65 ILE A CA 1
ATOM 569 C C . ILE A 1 89 ? 20.773 -8.103 16.508 1.00 33.31 65 ILE A C 1
ATOM 570 O O . ILE A 1 89 ? 20.131 -9.024 17.037 1.00 32.67 65 ILE A O 1
ATOM 575 N N . LEU A 1 90 ? 20.946 -6.924 17.090 1.00 30.49 66 LEU A N 1
ATOM 576 C CA . LEU A 1 90 ? 20.319 -6.580 18.377 1.00 29.94 66 LEU A CA 1
ATOM 577 C C . LEU A 1 90 ? 18.793 -6.557 18.262 1.00 30.63 66 LEU A C 1
ATOM 578 O O . LEU A 1 90 ? 18.239 -5.905 17.359 1.00 30.90 66 LEU A O 1
ATOM 583 N N . LYS A 1 91 ? 18.126 -7.235 19.195 1.00 30.47 67 LYS A N 1
ATOM 584 C CA . LYS A 1 91 ? 16.660 -7.212 19.298 1.00 32.61 67 LYS A CA 1
ATOM 585 C C . LYS A 1 91 ? 16.348 -7.136 20.809 1.00 32.29 67 LYS A C 1
ATOM 586 O O . LYS A 1 91 ? 17.252 -7.138 21.647 1.00 30.66 67 LYS A O 1
ATOM 592 N N . ASP A 1 92 ? 15.086 -7.089 21.172 1.00 34.43 68 ASP A N 1
ATOM 593 C CA . ASP A 1 92 ? 14.761 -6.979 22.587 1.00 36.52 68 ASP A CA 1
ATOM 594 C C . ASP A 1 92 ? 15.439 -8.121 23.369 1.00 37.47 68 ASP A C 1
ATOM 595 O O . ASP A 1 92 ? 15.528 -9.263 22.898 1.00 33.27 68 ASP A O 1
ATOM 600 N N . LYS A 1 93 ? 15.991 -7.771 24.529 1.00 36.56 69 LYS A N 1
ATOM 601 C CA . LYS A 1 93 ? 16.695 -8.718 25.414 1.00 37.81 69 LYS A CA 1
ATOM 602 C C . LYS A 1 93 ? 17.991 -9.337 24.899 1.00 35.13 69 LYS A C 1
ATOM 603 O O . LYS A 1 93 ? 18.565 -10.145 25.600 1.00 37.49 69 LYS A O 1
ATOM 609 N N . THR A 1 94 ? 18.485 -8.964 23.722 1.00 33.47 70 THR A N 1
ATOM 610 C CA . THR A 1 94 ? 19.753 -9.505 23.276 1.00 33.03 70 THR A CA 1
ATOM 611 C C . THR A 1 94 ? 20.827 -9.272 24.341 1.00 31.88 70 THR A C 1
ATOM 612 O O . THR A 1 94 ? 21.040 -8.134 24.793 1.00 30.43 70 THR A O 1
ATOM 616 N N . ARG A 1 95 ? 21.505 -10.355 24.717 1.00 32.05 71 ARG A N 1
ATOM 617 C CA . ARG A 1 95 ? 22.624 -10.292 25.649 1.00 32.62 71 ARG A CA 1
ATOM 618 C C . ARG A 1 95 ? 23.943 -10.318 24.844 1.00 32.95 71 ARG A C 1
ATOM 619 O O . ARG A 1 95 ? 24.176 -11.213 24.010 1.00 34.68 71 ARG A O 1
ATOM 627 N N . PHE A 1 96 ? 24.816 -9.348 25.097 1.00 32.21 72 PHE A N 1
ATOM 628 C CA . PHE A 1 96 ? 26.059 -9.259 24.346 1.00 31.81 72 PHE A CA 1
ATOM 629 C C . PHE A 1 96 ? 27.138 -8.538 25.103 1.00 32.99 72 PHE A C 1
ATOM 630 O O . PHE A 1 96 ? 26.915 -8.076 26.234 1.00 32.90 72 PHE A O 1
ATOM 648 N N . PHE A 1 98 ? 30.785 -5.942 24.181 1.00 33.89 74 PHE A N 1
ATOM 649 C CA . PHE A 1 98 ? 31.581 -5.262 23.160 1.00 34.27 74 PHE A CA 1
ATOM 650 C C . PHE A 1 98 ? 32.711 -4.486 23.817 1.00 35.43 74 PHE A C 1
ATOM 651 O O . PHE A 1 98 ? 32.660 -4.196 25.014 1.00 35.20 74 PHE A O 1
ATOM 659 N N . GLU A 1 99 ? 33.741 -4.201 23.030 1.00 35.17 75 GLU A N 1
ATOM 660 C CA . GLU A 1 99 ? 34.902 -3.488 23.502 1.00 35.76 75 GLU A CA 1
ATOM 661 C C . GLU A 1 99 ? 34.780 -2.051 23.081 1.00 33.18 75 GLU A C 1
ATOM 662 O O . GLU A 1 99 ? 34.407 -1.770 21.935 1.00 31.41 75 GLU A O 1
ATOM 668 N N . THR A 1 100 ? 35.031 -1.134 24.005 1.00 34.20 76 THR A N 1
ATOM 669 C CA . THR A 1 100 ? 35.059 0.289 23.660 1.00 34.59 76 THR A CA 1
ATOM 670 C C . THR A 1 100 ? 36.062 1.010 24.569 1.00 37.41 76 THR A C 1
ATOM 671 O O . THR A 1 100 ? 36.155 0.696 25.748 1.00 35.75 76 THR A O 1
ATOM 675 N N . PHE A 1 101 ? 36.820 1.957 24.003 1.00 39.51 77 PHE A N 1
ATOM 676 C CA . PHE A 1 101 ? 37.898 2.653 24.737 1.00 43.92 77 PHE A CA 1
ATOM 677 C C . PHE A 1 101 ? 38.829 1.620 25.350 1.00 45.12 77 PHE A C 1
ATOM 678 O O . PHE A 1 101 ? 39.393 1.856 26.415 1.00 44.79 77 PHE A O 1
ATOM 686 N N . GLY A 1 102 ? 38.966 0.467 24.688 1.00 45.13 78 GLY A N 1
ATOM 687 C CA . GLY A 1 102 ? 39.790 -0.620 25.194 1.00 47.62 78 GLY A CA 1
ATOM 688 C C . GLY A 1 102 ? 39.177 -1.463 26.307 1.00 48.40 78 GLY A C 1
ATOM 689 O O . GLY A 1 102 ? 39.741 -2.503 26.658 1.00 55.79 78 GLY A O 1
ATOM 690 N N . PHE A 1 103 ? 38.051 -1.046 26.897 1.00 58.01 79 PHE A N 1
ATOM 691 C CA . PHE A 1 103 ? 37.465 -1.872 27.975 1.00 54.01 79 PHE A CA 1
ATOM 692 C C . PHE A 1 103 ? 36.244 -2.675 27.527 1.00 46.71 79 PHE A C 1
ATOM 693 O O . PHE A 1 103 ? 35.493 -2.264 26.628 1.00 41.67 79 PHE A O 1
ATOM 701 N N . LEU A 1 104 ? 36.076 -3.832 28.160 1.00 44.65 80 LEU A N 1
ATOM 702 C CA . LEU A 1 104 ? 34.985 -4.745 27.855 1.00 43.16 80 LEU A CA 1
ATOM 703 C C . LEU A 1 104 ? 33.704 -4.313 28.570 1.00 39.92 80 LEU A C 1
ATOM 704 O O . LEU A 1 104 ? 33.686 -4.061 29.795 1.00 38.22 80 LEU A O 1
ATOM 709 N N . VAL A 1 105 ? 32.628 -4.240 27.802 1.00 35.29 81 VAL A N 1
ATOM 710 C CA . VAL A 1 105 ? 31.340 -3.840 28.331 1.00 33.16 81 VAL A CA 1
ATOM 711 C C . VAL A 1 105 ? 30.372 -4.979 28.093 1.00 32.06 81 VAL A C 1
ATOM 712 O O . VAL A 1 105 ? 30.247 -5.441 26.938 1.00 31.00 81 VAL A O 1
ATOM 716 N N . GLU A 1 106 ? 29.770 -5.471 29.183 1.00 30.86 82 GLU A N 1
ATOM 717 C CA . GLU A 1 106 ? 28.729 -6.483 29.126 1.00 31.09 82 GLU A CA 1
ATOM 718 C C . GLU A 1 106 ? 27.440 -5.700 28.923 1.00 29.60 82 GLU A C 1
ATOM 719 O O . GLU A 1 106 ? 27.300 -4.605 29.457 1.00 29.79 82 GLU A O 1
ATOM 725 N N . ALA A 1 107 ? 26.493 -6.223 28.144 1.00 29.32 83 ALA A N 1
ATOM 726 C CA . ALA A 1 107 ? 25.271 -5.449 27.895 1.00 27.15 83 ALA A CA 1
ATOM 727 C C . ALA A 1 107 ? 24.064 -6.306 27.623 1.00 27.47 83 ALA A C 1
ATOM 728 O O . ALA A 1 107 ? 24.180 -7.484 27.301 1.00 28.06 83 ALA A O 1
ATOM 730 N N . GLU A 1 108 ? 22.896 -5.682 27.752 1.00 26.82 84 GLU A N 1
ATOM 731 C CA . GLU A 1 108 ? 21.633 -6.339 27.489 1.00 28.84 84 GLU A CA 1
ATOM 732 C C . GLU A 1 108 ? 20.627 -5.312 26.966 1.00 27.10 84 GLU A C 1
ATOM 733 O O . GLU A 1 108 ? 20.422 -4.276 27.567 1.00 25.33 84 GLU A O 1
ATOM 739 N N . VAL A 1 109 ? 20.043 -5.590 25.810 1.00 27.37 85 VAL A N 1
ATOM 740 C CA . VAL A 1 109 ? 19.054 -4.693 25.225 1.00 26.70 85 VAL A CA 1
ATOM 741 C C . VAL A 1 109 ? 17.816 -4.688 26.107 1.00 28.02 85 VAL A C 1
ATOM 742 O O . VAL A 1 109 ? 17.316 -5.748 26.477 1.00 29.12 85 VAL A O 1
ATOM 746 N N . GLU A 1 110 ? 17.382 -3.484 26.496 1.00 26.64 86 GLU A N 1
ATOM 747 C CA . GLU A 1 110 ? 16.218 -3.295 27.347 1.00 29.85 86 GLU A CA 1
ATOM 748 C C . GLU A 1 110 ? 15.042 -2.615 26.619 1.00 29.47 86 GLU A C 1
ATOM 749 O O . GLU A 1 110 ? 13.922 -2.553 27.134 1.00 30.12 86 GLU A O 1
ATOM 755 N N . GLU A 1 111 ? 15.291 -2.119 25.417 1.00 27.57 87 GLU A N 1
ATOM 756 C CA . GLU A 1 111 ? 14.245 -1.462 24.646 1.00 28.57 87 GLU A CA 1
ATOM 757 C C . GLU A 1 111 ? 14.493 -1.649 23.192 1.00 26.17 87 GLU A C 1
ATOM 758 O O . GLU A 1 111 ? 15.593 -1.382 22.707 1.00 25.60 87 GLU A O 1
ATOM 764 N N . PHE A 1 112 ? 13.475 -2.112 22.484 1.00 25.99 88 PHE A N 1
ATOM 765 C CA . PHE A 1 112 ? 13.568 -2.256 21.049 1.00 26.85 88 PHE A CA 1
ATOM 766 C C . PHE A 1 112 ? 12.181 -2.096 20.433 1.00 27.84 88 PHE A C 1
ATOM 767 O O . PHE A 1 112 ? 11.290 -2.943 20.631 1.00 29.60 88 PHE A O 1
ATOM 775 N N . GLU A 1 113 ? 11.992 -1.016 19.700 1.00 27.50 89 GLU A N 1
ATOM 776 C CA . GLU A 1 113 ? 10.734 -0.758 19.031 1.00 29.46 89 GLU A CA 1
ATOM 777 C C . GLU A 1 113 ? 11.058 -0.139 17.682 1.00 28.08 89 GLU A C 1
ATOM 778 O O . GLU A 1 113 ? 11.567 0.985 17.599 1.00 25.51 89 GLU A O 1
ATOM 784 N N . LEU A 1 114 ? 10.792 -0.885 16.615 1.00 28.33 90 LEU A N 1
ATOM 785 C CA . LEU A 1 114 ? 11.100 -0.429 15.271 1.00 28.12 90 LEU A CA 1
ATOM 786 C C . LEU A 1 114 ? 9.825 -0.281 14.480 1.00 29.89 90 LEU A C 1
ATOM 787 O O . LEU A 1 114 ? 9.103 -1.252 14.283 1.00 31.15 90 LEU A O 1
ATOM 792 N N . LYS A 1 115 ? 9.566 0.942 14.034 1.00 30.22 91 LYS A N 1
ATOM 793 C CA . LYS A 1 115 ? 8.401 1.278 13.218 1.00 34.26 91 LYS A CA 1
ATOM 794 C C . LYS A 1 115 ? 8.911 1.765 11.860 1.00 35.17 91 LYS A C 1
ATOM 795 O O . LYS A 1 115 ? 10.132 1.938 11.666 1.00 33.19 91 LYS A O 1
ATOM 801 N N . ASP A 1 116 ? 7.992 1.985 10.920 1.00 38.18 92 ASP A N 1
ATOM 802 C CA . ASP A 1 116 ? 8.360 2.448 9.568 1.00 40.59 92 ASP A CA 1
ATOM 803 C C . ASP A 1 116 ? 9.227 3.711 9.571 1.00 37.96 92 ASP A C 1
ATOM 804 O O . ASP A 1 116 ? 10.023 3.904 8.684 1.00 37.83 92 ASP A O 1
ATOM 809 N N . ALA A 1 117 ? 9.049 4.583 10.549 1.00 28.05 93 ALA A N 1
ATOM 810 C CA . ALA A 1 117 ? 9.789 5.841 10.541 1.00 28.67 93 ALA A CA 1
ATOM 811 C C . ALA A 1 117 ? 10.512 6.220 11.832 1.00 26.65 93 ALA A C 1
ATOM 812 O O . ALA A 1 117 ? 11.002 7.317 11.934 1.00 25.43 93 ALA A O 1
ATOM 814 N N . ILE A 1 118 ? 10.588 5.309 12.780 1.00 25.95 94 ILE A N 1
ATOM 815 C CA . ILE A 1 118 ? 11.264 5.579 14.032 1.00 26.48 94 ILE A CA 1
ATOM 816 C C . ILE A 1 118 ? 11.721 4.299 14.718 1.00 24.42 94 ILE A C 1
ATOM 817 O O . ILE A 1 118 ? 11.000 3.274 14.761 1.00 27.00 94 ILE A O 1
ATOM 822 N N . LEU A 1 119 ? 12.958 4.353 15.205 1.00 23.93 95 LEU A N 1
ATOM 823 C CA . LEU A 1 119 ? 13.548 3.289 15.961 1.00 23.04 95 LEU A CA 1
ATOM 824 C C . LEU A 1 119 ? 13.868 3.808 17.342 1.00 21.10 95 LEU A C 1
ATOM 825 O O . LEU A 1 119 ? 14.475 4.863 17.496 1.00 21.09 95 LEU A O 1
ATOM 830 N N . ARG A 1 120 ? 13.499 3.034 18.341 1.00 19.81 96 ARG A N 1
ATOM 831 C CA . ARG A 1 120 ? 13.920 3.242 19.710 1.00 19.64 96 ARG A CA 1
ATOM 832 C C . ARG A 1 120 ? 14.682 2.002 20.146 1.00 20.65 96 ARG A C 1
ATOM 833 O O . ARG A 1 120 ? 14.157 0.873 20.126 1.00 22.15 96 ARG A O 1
ATOM 841 N N . LEU A 1 121 ? 15.920 2.202 20.554 1.00 19.90 97 LEU A N 1
ATOM 842 C CA . LEU A 1 121 ? 16.774 1.092 20.932 1.00 23.62 97 LEU A CA 1
ATOM 843 C C . LEU A 1 121 ? 17.608 1.503 22.135 1.00 22.06 97 LEU A C 1
ATOM 844 O O . LEU A 1 121 ? 18.113 2.609 22.185 1.00 21.19 97 LEU A O 1
ATOM 849 N N . ALA A 1 122 ? 17.672 0.648 23.148 1.00 22.30 98 ALA A N 1
ATOM 850 C CA . ALA A 1 122 ? 18.511 0.956 24.298 1.00 22.81 98 ALA A CA 1
ATOM 851 C C . ALA A 1 122 ? 19.044 -0.303 24.945 1.00 22.51 98 ALA A C 1
ATOM 852 O O . ALA A 1 122 ? 18.386 -1.349 24.914 1.00 24.14 98 ALA A O 1
ATOM 854 N N . TRP A 1 123 ? 20.246 -0.203 25.505 1.00 23.00 99 TRP A N 1
ATOM 855 C CA . TRP A 1 123 ? 20.834 -1.277 26.281 1.00 22.85 99 TRP A CA 1
ATOM 856 C C . TRP A 1 123 ? 21.408 -0.779 27.595 1.00 23.60 99 TRP A C 1
ATOM 857 O O . TRP A 1 123 ? 21.871 0.398 27.714 1.00 21.39 99 TRP A O 1
ATOM 868 N N . ARG A 1 124 ? 21.373 -1.673 28.582 1.00 23.58 100 ARG A N 1
ATOM 869 C CA . ARG A 1 124 ? 22.010 -1.450 29.855 1.00 24.44 100 ARG A CA 1
ATOM 870 C C . ARG A 1 124 ? 23.378 -2.074 29.693 1.00 24.91 100 ARG A C 1
ATOM 871 O O . ARG A 1 124 ? 23.518 -3.154 29.100 1.00 27.03 100 ARG A O 1
ATOM 879 N N . GLY A 1 125 ? 24.399 -1.404 30.177 1.00 24.35 101 GLY A N 1
ATOM 880 C CA . GLY A 1 125 ? 25.763 -1.900 30.079 1.00 26.15 101 GLY A CA 1
ATOM 881 C C . GLY A 1 125 ? 26.421 -1.827 31.433 1.00 28.10 101 GLY A C 1
ATOM 882 O O . GLY A 1 125 ? 26.038 -1.009 32.255 1.00 28.28 101 GLY A O 1
ATOM 883 N N . TRP A 1 126 ? 27.404 -2.695 31.661 1.00 29.69 102 TRP A N 1
ATOM 884 C CA . TRP A 1 126 ? 28.106 -2.746 32.920 1.00 31.14 102 TRP A CA 1
ATOM 885 C C . TRP A 1 126 ? 29.457 -3.417 32.750 1.00 33.24 102 TRP A C 1
ATOM 886 O O . TRP A 1 126 ? 29.732 -4.091 31.737 1.00 33.39 102 TRP A O 1
ATOM 897 N N . ASN A 1 127 ? 30.312 -3.220 33.739 1.00 36.06 103 ASN A N 1
ATOM 898 C CA . ASN A 1 127 ? 31.601 -3.904 33.756 1.00 40.67 103 ASN A CA 1
ATOM 899 C C . ASN A 1 127 ? 31.548 -4.926 34.874 1.00 44.01 103 ASN A C 1
ATOM 900 O O . ASN A 1 127 ? 30.605 -4.927 35.667 1.00 43.70 103 ASN A O 1
ATOM 905 N N . GLU A 1 128 ? 32.557 -5.785 34.923 1.00 47.62 104 GLU A N 1
ATOM 906 C CA . GLU A 1 128 ? 32.653 -6.858 35.922 1.00 54.02 104 GLU A CA 1
ATOM 907 C C . GLU A 1 128 ? 33.433 -6.415 37.171 1.00 53.61 104 GLU A C 1
ATOM 908 O O . GLU A 1 128 ? 33.822 -7.252 37.977 1.00 55.47 104 GLU A O 1
ATOM 914 N N . ALA A 1 129 ? 33.689 -5.119 37.319 1.00 50.90 105 ALA A N 1
ATOM 915 C CA . ALA A 1 129 ? 34.485 -4.622 38.434 1.00 52.49 105 ALA A CA 1
ATOM 916 C C . ALA A 1 129 ? 33.687 -4.492 39.726 1.00 53.76 105 ALA A C 1
ATOM 917 O O . ALA A 1 129 ? 32.465 -4.594 39.738 1.00 53.45 105 ALA A O 1
ATOM 919 N N . LYS A 1 130 ? 34.408 -4.257 40.815 1.00 56.69 106 LYS A N 1
ATOM 920 C CA . LYS A 1 130 ? 33.811 -4.097 42.137 1.00 59.53 106 LYS A CA 1
ATOM 921 C C . LYS A 1 130 ? 34.218 -2.760 42.761 1.00 57.61 106 LYS A C 1
ATOM 922 O O . LYS A 1 130 ? 35.141 -2.089 42.282 1.00 57.03 106 LYS A O 1
ATOM 928 N N . GLY A 1 131 ? 33.530 -2.397 43.844 1.00 55.03 107 GLY A N 1
ATOM 929 C CA . GLY A 1 131 ? 33.826 -1.186 44.602 1.00 53.49 107 GLY A CA 1
ATOM 930 C C . GLY A 1 131 ? 33.734 0.086 43.791 1.00 47.74 107 GLY A C 1
ATOM 931 O O . GLY A 1 131 ? 32.782 0.297 43.062 1.00 48.39 107 GLY A O 1
ATOM 932 N N . ASP A 1 132 ? 34.753 0.932 43.893 1.00 48.89 108 ASP A N 1
ATOM 933 C CA . ASP A 1 132 ? 34.741 2.210 43.174 1.00 46.65 108 ASP A CA 1
ATOM 934 C C . ASP A 1 132 ? 34.996 2.100 41.668 1.00 42.74 108 ASP A C 1
ATOM 935 O O . ASP A 1 132 ? 34.940 3.111 40.976 1.00 40.66 108 ASP A O 1
ATOM 940 N N A GLU A 1 133 ? 35.274 0.891 41.183 0.70 42.46 109 GLU A N 1
ATOM 941 N N B GLU A 1 133 ? 35.308 0.908 41.157 0.30 40.95 109 GLU A N 1
ATOM 942 C CA A GLU A 1 133 ? 35.529 0.661 39.759 0.70 42.63 109 GLU A CA 1
ATOM 943 C CA B GLU A 1 133 ? 35.504 0.748 39.707 0.30 39.09 109 GLU A CA 1
ATOM 944 C C A GLU A 1 133 ? 34.275 0.202 38.999 0.70 39.04 109 GLU A C 1
ATOM 945 C C B GLU A 1 133 ? 34.262 0.227 38.982 0.30 37.52 109 GLU A C 1
ATOM 946 O O A GLU A 1 133 ? 34.291 0.104 37.773 0.70 38.40 109 GLU A O 1
ATOM 947 O O B GLU A 1 133 ? 34.270 0.104 37.757 0.30 36.96 109 GLU A O 1
ATOM 958 N N . TYR A 1 134 ? 33.208 -0.087 39.728 1.00 37.30 110 TYR A N 1
ATOM 959 C CA . TYR A 1 134 ? 31.971 -0.554 39.114 1.00 36.39 110 TYR A CA 1
ATOM 960 C C . TYR A 1 134 ? 31.249 0.588 38.399 1.00 32.58 110 TYR A C 1
ATOM 961 O O . TYR A 1 134 ? 31.029 1.641 38.976 1.00 31.49 110 TYR A O 1
ATOM 970 N N . LEU A 1 135 ? 30.882 0.353 37.150 1.00 32.81 111 LEU A N 1
ATOM 971 C CA . LEU A 1 135 ? 30.178 1.334 36.305 1.00 29.82 111 LEU A CA 1
ATOM 972 C C . LEU A 1 135 ? 28.989 0.655 35.645 1.00 29.19 111 LEU A C 1
ATOM 973 O O . LEU A 1 135 ? 29.126 -0.434 35.102 1.00 29.66 111 LEU A O 1
ATOM 978 N N . GLU A 1 136 ? 27.820 1.287 35.711 1.00 27.36 112 GLU A N 1
ATOM 979 C CA . GLU A 1 136 ? 26.627 0.757 35.059 1.00 28.77 112 GLU A CA 1
ATOM 980 C C . GLU A 1 136 ? 26.038 1.893 34.267 1.00 26.00 112 GLU A C 1
ATOM 981 O O . GLU A 1 136 ? 25.958 2.996 34.783 1.00 22.55 112 GLU A O 1
ATOM 987 N N . VAL A 1 137 ? 25.642 1.623 33.017 1.00 24.05 113 VAL A N 1
ATOM 988 C CA . VAL A 1 137 ? 25.079 2.651 32.131 1.00 23.59 113 VAL A CA 1
ATOM 989 C C . VAL A 1 137 ? 23.794 2.191 31.405 1.00 23.13 113 VAL A C 1
ATOM 990 O O . VAL A 1 137 ? 23.505 0.991 31.339 1.00 23.45 113 VAL A O 1
ATOM 994 N N . TYR A 1 138 ? 23.052 3.155 30.874 1.00 21.17 114 TYR A N 1
ATOM 995 C CA . TYR A 1 138 ? 21.870 2.902 30.038 1.00 22.97 114 TYR A CA 1
ATOM 996 C C . TYR A 1 138 ? 22.075 3.783 28.823 1.00 21.23 114 TYR A C 1
ATOM 997 O O . TYR A 1 138 ? 22.091 5.016 28.938 1.00 21.28 114 TYR A O 1
ATOM 1006 N N . HIS A 1 139 ? 22.306 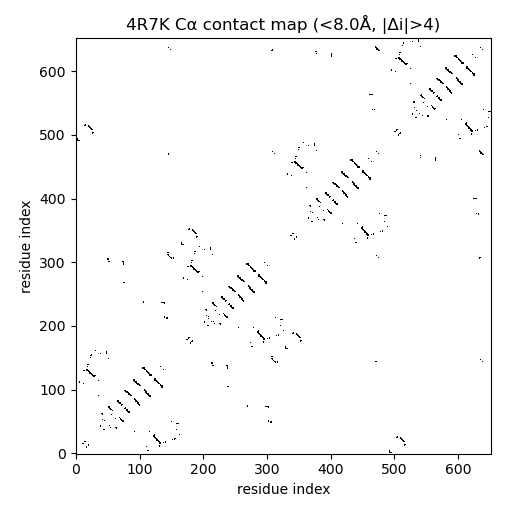3.172 27.670 1.00 21.22 115 HIS A N 1
ATOM 1007 C CA . HIS A 1 139 ? 22.616 3.909 26.450 1.00 20.68 115 HIS A CA 1
ATOM 1008 C C . HIS A 1 139 ? 21.451 3.764 25.476 1.00 21.76 115 HIS A C 1
ATOM 1009 O O . HIS A 1 139 ? 21.140 2.682 25.025 1.00 20.83 115 HIS A O 1
ATOM 1016 N N . ALA A 1 140 ? 20.807 4.880 25.171 1.00 20.67 116 ALA A N 1
ATOM 1017 C CA . ALA A 1 140 ? 19.598 4.864 24.372 1.00 19.18 116 ALA A CA 1
ATOM 1018 C C . ALA A 1 140 ? 19.820 5.580 23.062 1.00 20.32 116 ALA A C 1
ATOM 1019 O O . ALA A 1 140 ? 20.665 6.520 22.944 1.00 20.62 116 ALA A O 1
ATOM 1021 N N . TRP A 1 141 ? 19.038 5.154 22.092 1.00 20.87 117 TRP A N 1
ATOM 1022 C CA . TRP A 1 141 ? 19.111 5.667 20.762 1.00 20.05 117 TRP A CA 1
ATOM 1023 C C . TRP A 1 141 ? 17.727 5.898 20.231 1.00 19.73 117 TRP A C 1
ATOM 1024 O O . TRP A 1 141 ? 16.784 5.101 20.496 1.00 20.00 117 TRP A O 1
ATOM 1035 N N . LEU A 1 142 ? 17.610 6.950 19.425 1.00 21.05 118 LEU A N 1
ATOM 1036 C CA . LEU A 1 142 ? 16.384 7.274 18.727 1.00 21.31 118 LEU A CA 1
ATOM 1037 C C . LEU A 1 142 ? 16.758 7.712 17.329 1.00 21.03 118 LEU A C 1
ATOM 1038 O O . LEU A 1 142 ? 17.434 8.738 17.151 1.00 20.94 118 LEU A O 1
ATOM 1043 N N . VAL A 1 143 ? 16.344 6.916 16.344 1.00 22.22 119 VAL A N 1
ATOM 1044 C CA . VAL A 1 143 ? 16.599 7.195 14.927 1.00 20.11 119 VAL A CA 1
ATOM 1045 C C . VAL A 1 143 ? 15.229 7.455 14.303 1.00 21.36 119 VAL A C 1
ATOM 1046 O O . VAL A 1 143 ? 14.326 6.629 14.465 1.00 22.71 119 VAL A O 1
ATOM 1050 N N . GLU A 1 144 ? 15.058 8.590 13.610 1.00 21.75 120 GLU A N 1
ATOM 1051 C CA . GLU A 1 144 ? 13.795 8.886 12.975 1.00 23.42 120 GLU A CA 1
ATOM 1052 C C . GLU A 1 144 ? 13.873 9.690 11.701 1.00 25.16 120 GLU A C 1
ATOM 1053 O O . GLU A 1 144 ? 14.803 10.485 11.464 1.00 24.34 120 GLU A O 1
ATOM 1059 N N . LYS A 1 145 ? 12.885 9.440 10.858 1.00 25.56 121 LYS A N 1
ATOM 1060 C CA . LYS A 1 145 ? 12.695 10.182 9.628 1.00 30.01 121 LYS A CA 1
ATOM 1061 C C . LYS A 1 145 ? 12.061 11.541 9.946 1.00 32.11 121 LYS A C 1
ATOM 1062 O O . LYS A 1 145 ? 11.096 11.613 10.736 1.00 30.39 121 LYS A O 1
ATOM 1068 N N . LEU A 1 146 ? 12.592 12.603 9.357 1.00 30.18 122 LEU A N 1
ATOM 1069 C CA . LEU A 1 146 ? 12.066 13.951 9.546 1.00 33.16 122 LEU A CA 1
ATOM 1070 C C . LEU A 1 146 ? 11.629 14.449 8.181 1.00 37.46 122 LEU A C 1
ATOM 1071 O O . LEU A 1 146 ? 12.033 13.890 7.161 1.00 35.75 122 LEU A O 1
ATOM 1076 N N . ASP A 1 147 ? 10.820 15.501 8.163 1.00 40.85 123 ASP A N 1
ATOM 1077 C CA . ASP A 1 147 ? 10.330 16.071 6.895 1.00 46.16 123 ASP A CA 1
ATOM 1078 C C . ASP A 1 147 ? 11.428 16.405 5.919 1.00 46.52 123 ASP A C 1
ATOM 1079 O O . ASP A 1 147 ? 12.543 16.757 6.308 1.00 49.55 123 ASP A O 1
ATOM 1084 N N A ASN A 1 148 ? 11.095 16.255 4.644 0.50 44.73 124 ASN A N 1
ATOM 1085 N N B ASN A 1 148 ? 11.112 16.299 4.634 0.50 44.22 124 ASN A N 1
ATOM 1086 C CA A ASN A 1 148 ? 11.962 16.598 3.531 0.50 44.59 124 ASN A CA 1
ATOM 1087 C CA B ASN A 1 148 ? 12.040 16.647 3.561 0.50 43.65 124 ASN A CA 1
ATOM 1088 C C A ASN A 1 148 ? 13.281 15.822 3.465 0.50 42.55 124 ASN A C 1
ATOM 1089 C C B ASN A 1 148 ? 13.318 15.819 3.487 0.50 42.00 124 ASN A C 1
ATOM 1090 O O A ASN A 1 148 ? 14.350 16.411 3.362 0.50 43.02 124 ASN A O 1
ATOM 1091 O O B ASN A 1 148 ? 14.407 16.372 3.395 0.50 42.38 124 ASN A O 1
ATOM 1100 N N . ASP A 1 149 ? 13.187 14.501 3.560 1.00 40.61 125 ASP A N 1
ATOM 1101 C CA . ASP A 1 149 ? 14.323 13.613 3.365 1.00 39.08 125 ASP A CA 1
ATOM 1102 C C . ASP A 1 149 ? 15.524 13.759 4.304 1.00 35.91 125 ASP A C 1
ATOM 1103 O O . ASP A 1 149 ? 16.661 13.630 3.873 1.00 34.94 125 ASP A O 1
ATOM 1108 N N . ARG A 1 150 ? 15.265 13.972 5.592 1.00 31.02 126 ARG A N 1
ATOM 1109 C CA . ARG A 1 150 ? 16.315 14.094 6.584 1.00 29.89 126 ARG A CA 1
ATOM 1110 C C . ARG A 1 150 ? 16.127 12.995 7.617 1.00 27.44 126 ARG A C 1
ATOM 1111 O O . ARG A 1 150 ? 15.009 12.559 7.867 1.00 27.00 126 ARG A O 1
ATOM 1119 N N . VAL A 1 151 ? 17.221 12.536 8.205 1.00 26.45 127 VAL A N 1
ATOM 1120 C CA . VAL A 1 151 ? 17.158 11.542 9.261 1.00 24.53 127 VAL A CA 1
ATOM 1121 C C . VAL A 1 151 ? 17.861 12.112 10.475 1.00 24.35 127 VAL A C 1
ATOM 1122 O O . VAL A 1 151 ? 18.942 12.717 10.350 1.00 24.08 127 VAL A O 1
ATOM 1126 N N . ARG A 1 152 ? 17.206 11.971 11.627 1.00 22.58 128 ARG A N 1
ATOM 1127 C CA . ARG A 1 152 ? 17.751 12.345 12.913 1.00 21.64 128 ARG A CA 1
ATOM 1128 C C . ARG A 1 152 ? 18.257 11.135 13.674 1.00 20.49 128 ARG A C 1
ATOM 1129 O O . ARG A 1 152 ? 17.597 10.088 13.704 1.00 22.84 128 ARG A O 1
ATOM 1137 N N . ILE A 1 153 ? 19.453 11.264 14.249 1.00 20.83 129 ILE A N 1
ATOM 1138 C CA . ILE A 1 153 ? 20.017 10.245 15.106 1.00 20.02 129 ILE A CA 1
ATOM 1139 C C . ILE A 1 153 ? 20.353 10.896 16.451 1.00 20.25 129 ILE A C 1
ATOM 1140 O O . ILE A 1 153 ? 21.245 11.745 16.541 1.00 21.70 129 ILE A O 1
ATOM 1145 N N . LEU A 1 154 ? 19.638 10.486 17.485 1.00 20.09 130 LEU A N 1
ATOM 1146 C CA . LEU A 1 154 ? 19.826 10.998 18.822 1.00 20.07 130 LEU A CA 1
ATOM 1147 C C . LEU A 1 154 ? 20.323 9.874 19.659 1.00 21.70 130 LEU A C 1
ATOM 1148 O O . LEU A 1 154 ? 19.690 8.799 19.682 1.00 20.23 130 LEU A O 1
ATOM 1153 N N . THR A 1 155 ? 21.453 10.089 20.346 1.00 21.38 131 THR A N 1
ATOM 1154 C CA . THR A 1 155 ? 21.927 9.119 21.276 1.00 20.64 131 THR A CA 1
ATOM 1155 C C . THR A 1 155 ? 22.265 9.785 22.640 1.00 19.49 131 THR A C 1
ATOM 1156 O O . THR A 1 155 ? 22.937 10.834 22.723 1.00 18.50 131 THR A O 1
ATOM 1160 N N . GLN A 1 156 ? 21.792 9.156 23.698 1.00 18.04 132 GLN A N 1
ATOM 1161 C CA . GLN A 1 156 ? 21.940 9.668 25.052 1.00 16.91 132 GLN A CA 1
ATOM 1162 C C . GLN A 1 156 ? 22.269 8.555 25.974 1.00 20.01 132 GLN A C 1
ATOM 1163 O O . GLN A 1 156 ? 21.748 7.452 25.827 1.00 20.79 132 GLN A O 1
ATOM 1169 N N . GLU A 1 157 ? 23.179 8.813 26.921 1.00 20.91 133 GLU A N 1
ATOM 1170 C CA . GLU A 1 157 ? 23.585 7.800 27.874 1.00 19.93 133 GLU A CA 1
ATOM 1171 C C . GLU A 1 157 ? 23.578 8.400 29.285 1.00 20.11 133 GLU A C 1
ATOM 1172 O O . GLU A 1 157 ? 24.062 9.535 29.511 1.00 18.21 133 GLU A O 1
ATOM 1178 N N . SER A 1 158 ? 23.080 7.594 30.210 1.00 19.47 134 SER A N 1
ATOM 1179 C CA . SER A 1 158 ? 23.004 7.917 31.628 1.00 19.69 134 SER A CA 1
ATOM 1180 C C . SER A 1 158 ? 23.879 6.877 32.324 1.00 21.12 134 SER A C 1
ATOM 1181 O O . SER A 1 158 ? 23.750 5.668 32.052 1.00 23.11 134 SER A O 1
ATOM 1184 N N . GLN A 1 159 ? 24.724 7.324 33.248 1.00 22.60 135 GLN A N 1
ATOM 1185 C CA . GLN A 1 159 ? 25.709 6.479 33.877 1.00 25.94 135 GLN A CA 1
ATOM 1186 C C . GLN A 1 159 ? 25.673 6.611 35.405 1.00 26.33 135 GLN A C 1
ATOM 1187 O O . GLN A 1 159 ? 25.492 7.724 35.950 1.00 24.56 135 GLN A O 1
ATOM 1193 N N . SER A 1 160 ? 25.888 5.492 36.075 1.00 25.76 136 SER A N 1
ATOM 1194 C CA . SER A 1 160 ? 25.929 5.465 37.533 1.00 28.09 136 SER A CA 1
ATOM 1195 C C . SER A 1 160 ? 27.177 4.732 38.043 1.00 29.73 136 SER A C 1
ATOM 1196 O O . SER A 1 160 ? 27.558 3.679 37.520 1.00 30.82 136 SER A O 1
ATOM 1199 N N . GLY A 1 161 ? 27.764 5.268 39.106 1.00 28.52 137 GLY A N 1
ATOM 1200 C CA . GLY A 1 161 ? 28.939 4.674 39.728 1.00 29.87 137 GLY A CA 1
ATOM 1201 C C . GLY A 1 161 ? 30.005 5.719 39.912 1.00 30.23 137 GLY A C 1
ATOM 1202 O O . GLY A 1 161 ? 29.922 6.816 39.325 1.00 28.61 137 GLY A O 1
ATOM 1203 N N . VAL A 1 162 ? 31.012 5.382 40.713 1.00 31.03 138 VAL A N 1
ATOM 1204 C CA . VAL A 1 162 ? 32.087 6.318 40.997 1.00 32.99 138 VAL A CA 1
ATOM 1205 C C . VAL A 1 162 ? 32.862 6.713 39.737 1.00 30.14 138 VAL A C 1
ATOM 1206 O O . VAL A 1 162 ? 33.239 7.858 39.613 1.00 29.93 138 VAL A O 1
ATOM 1210 N N . PRO A 1 163 ? 33.074 5.781 38.786 1.00 27.91 139 PRO A N 1
ATOM 1211 C CA . PRO A 1 163 ? 33.785 6.225 37.589 1.00 27.96 139 PRO A CA 1
ATOM 1212 C C . PRO A 1 163 ? 32.984 7.229 36.744 1.00 25.94 139 PRO A C 1
ATOM 1213 O O . PRO A 1 163 ? 33.588 8.015 36.025 1.00 26.99 139 PRO A O 1
ATOM 1217 N N . ALA A 1 164 ? 31.652 7.181 36.822 1.00 24.58 140 ALA A N 1
ATOM 1218 C CA . ALA A 1 164 ? 30.806 8.110 36.082 1.00 25.03 140 ALA A CA 1
ATOM 1219 C C . ALA A 1 164 ? 30.948 9.501 36.654 1.00 24.57 140 ALA A C 1
ATOM 1220 O O . ALA A 1 164 ? 30.970 10.491 35.919 1.00 22.83 140 ALA A O 1
ATOM 1222 N N . LYS A 1 165 ? 31.086 9.595 37.970 1.00 26.20 141 LYS A N 1
ATOM 1223 C CA . LYS A 1 165 ? 31.321 10.884 38.571 1.00 29.05 141 LYS A CA 1
ATOM 1224 C C . LYS A 1 165 ? 32.629 11.480 38.002 1.00 29.54 141 LYS A C 1
ATOM 1225 O O . LYS A 1 165 ? 32.693 12.666 37.708 1.00 30.48 141 LYS A O 1
ATOM 1231 N N . ALA A 1 166 ? 33.652 10.648 37.831 1.00 28.73 142 ALA A N 1
ATOM 1232 C CA . ALA A 1 166 ? 34.912 11.112 37.247 1.00 28.93 142 ALA A CA 1
ATOM 1233 C C . ALA A 1 166 ? 34.729 11.498 35.785 1.00 28.50 142 ALA A C 1
ATOM 1234 O O . ALA A 1 166 ? 35.236 12.533 35.342 1.00 27.53 142 ALA A O 1
ATOM 1236 N N . LEU A 1 167 ? 34.000 10.674 35.034 1.00 26.84 143 LEU A N 1
ATOM 1237 C CA . LEU A 1 167 ? 33.801 10.960 33.617 1.00 27.86 143 LEU A CA 1
ATOM 1238 C C . LEU A 1 167 ? 33.042 12.264 33.421 1.00 26.82 143 LEU A C 1
ATOM 1239 O O . LEU A 1 167 ? 33.273 12.979 32.444 1.00 25.47 143 LEU A O 1
ATOM 1244 N N . ALA A 1 168 ? 32.153 12.569 34.360 1.00 27.37 144 ALA A N 1
ATOM 1245 C CA . ALA A 1 168 ? 31.392 13.813 34.331 1.00 26.96 144 ALA A CA 1
ATOM 1246 C C . ALA A 1 168 ? 32.291 15.065 34.368 1.00 30.46 144 ALA A C 1
ATOM 1247 O O . ALA A 1 168 ? 31.957 16.076 33.768 1.00 34.10 144 ALA A O 1
ATOM 1249 N N . LYS A 1 169 ? 33.383 15.022 35.117 1.00 31.29 145 LYS A N 1
ATOM 1250 C CA . LYS A 1 169 ? 34.272 16.182 35.168 1.00 34.64 145 LYS A CA 1
ATOM 1251 C C . LYS A 1 169 ? 35.472 16.116 34.233 1.00 33.08 145 LYS A C 1
ATOM 1252 O O . LYS A 1 169 ? 36.291 17.023 34.249 1.00 33.64 145 LYS A O 1
ATOM 1258 N N . SER A 1 170 ? 35.548 15.087 33.398 1.00 35.38 146 SER A N 1
ATOM 1259 C CA . SER A 1 170 ? 36.675 14.924 32.494 1.00 36.00 146 SER A CA 1
ATOM 1260 C C . SER A 1 170 ? 36.824 16.084 31.513 1.00 37.79 146 SER A C 1
ATOM 1261 O O . SER A 1 170 ? 35.842 16.629 31.027 1.00 29.85 146 SER A O 1
ATOM 1264 N N . VAL A 1 171 ? 38.077 16.433 31.238 1.00 38.96 147 VAL A N 1
ATOM 1265 C CA . VAL A 1 171 ? 38.414 17.479 30.294 1.00 43.87 147 VAL A CA 1
ATOM 1266 C C . VAL A 1 171 ? 39.457 16.979 29.309 1.00 47.51 147 VAL A C 1
ATOM 1267 O O . VAL A 1 171 ? 40.557 16.527 29.727 1.00 50.21 147 VAL A O 1
ATOM 1271 N N . PRO A 1 172 ? 39.099 16.953 28.005 1.00 41.44 148 PRO A N 1
ATOM 1272 C CA . PRO A 1 172 ? 37.788 17.273 27.447 1.00 34.87 148 PRO A CA 1
ATOM 1273 C C . PRO A 1 172 ? 36.773 16.179 27.798 1.00 30.12 148 PRO A C 1
ATOM 1274 O O . PRO A 1 172 ? 37.118 15.157 28.395 1.00 27.45 148 PRO A O 1
ATOM 1278 N N . ASN A 1 173 ? 35.522 16.356 27.411 1.00 26.25 149 ASN A N 1
ATOM 1279 C CA . ASN A 1 173 ? 34.517 15.372 27.746 1.00 24.06 149 ASN A CA 1
ATOM 1280 C C . ASN A 1 173 ? 34.671 14.156 26.844 1.00 25.79 149 ASN A C 1
ATOM 1281 O O . ASN A 1 173 ? 34.293 14.181 25.682 1.00 22.77 149 ASN A O 1
ATOM 1286 N N . ALA A 1 174 ? 35.253 13.098 27.399 1.00 30.09 150 ALA A N 1
ATOM 1287 C CA . ALA A 1 174 ? 35.561 11.875 26.652 1.00 32.23 150 ALA A CA 1
ATOM 1288 C C . ALA A 1 174 ? 34.343 11.207 26.019 1.00 30.44 150 ALA A C 1
ATOM 1289 O O . ALA A 1 174 ? 34.367 10.870 24.826 1.00 31.27 150 ALA A O 1
ATOM 1299 N N . LEU A 1 176 ? 31.337 12.557 25.432 1.00 23.76 152 LEU A N 1
ATOM 1300 C CA . LEU A 1 176 ? 30.741 13.418 24.401 1.00 21.38 152 LEU A CA 1
ATOM 1301 C C . LEU A 1 176 ? 31.420 13.280 23.011 1.00 21.87 152 LEU A C 1
ATOM 1302 O O . LEU A 1 176 ? 30.763 13.160 21.976 1.00 19.38 152 LEU A O 1
ATOM 1307 N N . ASN A 1 177 ? 32.746 13.286 23.022 1.00 22.15 153 ASN A N 1
ATOM 1308 C CA . ASN A 1 177 ? 33.512 13.218 21.817 1.00 22.43 153 ASN A CA 1
ATOM 1309 C C . ASN A 1 177 ? 33.490 11.818 21.220 1.00 21.57 153 ASN A C 1
ATOM 1310 O O . ASN A 1 177 ? 33.437 11.701 20.008 1.00 23.42 153 ASN A O 1
ATOM 1315 N N . GLY A 1 178 ? 33.515 10.782 22.062 1.00 21.67 154 GLY A N 1
ATOM 1316 C CA . GLY A 1 178 ? 33.422 9.400 21.595 1.00 22.24 154 GLY A CA 1
ATOM 1317 C C . GLY A 1 178 ? 32.069 9.138 20.937 1.00 20.79 154 GLY A C 1
ATOM 1318 O O . GLY A 1 178 ? 31.988 8.559 19.865 1.00 21.75 154 GLY A O 1
ATOM 1319 N N . HIS A 1 179 ? 31.008 9.575 21.578 1.00 21.24 155 HIS A N 1
ATOM 1320 C CA . HIS A 1 179 ? 29.685 9.363 21.007 1.00 21.96 155 HIS A CA 1
ATOM 1321 C C . HIS A 1 179 ? 29.457 10.152 19.743 1.00 22.06 155 HIS A C 1
ATOM 1322 O O . HIS A 1 179 ? 28.779 9.668 18.798 1.00 21.83 155 HIS A O 1
ATOM 1329 N N . GLN A 1 180 ? 30.063 11.329 19.663 1.00 21.44 156 GLN A N 1
ATOM 1330 C CA . GLN A 1 180 ? 29.969 12.100 18.428 1.00 21.24 156 GLN A CA 1
ATOM 1331 C C . GLN A 1 180 ? 30.628 11.320 17.311 1.00 22.69 156 GLN A C 1
ATOM 1332 O O . GLN A 1 180 ? 30.165 11.351 16.154 1.00 20.87 156 GLN A O 1
ATOM 1338 N N . ALA A 1 181 ? 31.759 10.689 17.628 1.00 23.85 157 ALA A N 1
ATOM 1339 C CA . ALA A 1 181 ? 32.468 9.877 16.630 1.00 24.62 157 ALA A CA 1
ATOM 1340 C C . ALA A 1 181 ? 31.622 8.686 16.172 1.00 23.84 157 ALA A C 1
ATOM 1341 O O . ALA A 1 181 ? 31.696 8.281 15.009 1.00 22.54 157 ALA A O 1
ATOM 1343 N N . TRP A 1 182 ? 30.829 8.125 17.091 1.00 23.01 158 TRP A N 1
ATOM 1344 C CA . TRP A 1 182 ? 29.947 6.998 16.773 1.00 24.08 158 TRP A CA 1
ATOM 1345 C C . TRP A 1 182 ? 28.927 7.498 15.759 1.00 24.29 158 TRP A C 1
ATOM 1346 O O . TRP A 1 182 ? 28.750 6.881 14.706 1.00 23.25 158 TRP A O 1
ATOM 1357 N N . LEU A 1 183 ? 28.294 8.638 16.047 1.00 22.87 159 LEU A N 1
ATOM 1358 C CA . LEU A 1 183 ? 27.297 9.199 15.129 1.00 22.96 159 LEU A CA 1
ATOM 1359 C C . LEU A 1 183 ? 27.891 9.590 13.788 1.00 23.62 159 LEU A C 1
ATOM 1360 O O . LEU A 1 183 ? 27.307 9.289 12.751 1.00 24.44 159 LEU A O 1
ATOM 1365 N N . ASP A 1 184 ? 29.065 10.239 13.792 1.00 24.43 160 ASP A N 1
ATOM 1366 C CA . ASP A 1 184 ? 29.654 10.683 12.532 1.00 25.67 160 ASP A CA 1
ATOM 1367 C C . ASP A 1 184 ? 30.023 9.463 11.690 1.00 25.65 160 ASP A C 1
ATOM 1368 O O . ASP A 1 184 ? 29.869 9.481 10.465 1.00 23.76 160 ASP A O 1
ATOM 1373 N N . GLY A 1 185 ? 30.490 8.401 12.344 1.00 24.40 161 GLY A N 1
ATOM 1374 C CA . GLY A 1 185 ? 30.846 7.195 11.648 1.00 25.34 161 GLY A CA 1
ATOM 1375 C C . GLY A 1 185 ? 29.633 6.499 11.057 1.00 23.63 161 GLY A C 1
ATOM 1376 O O . GLY A 1 185 ? 29.650 6.056 9.905 1.00 26.09 161 GLY A O 1
ATOM 1377 N N . LEU A 1 186 ? 28.586 6.406 11.850 1.00 22.67 162 LEU A N 1
ATOM 1378 C CA . LEU A 1 186 ? 27.317 5.788 11.407 1.00 23.09 162 LEU A CA 1
ATOM 1379 C C . LEU A 1 186 ? 26.772 6.497 10.166 1.00 23.19 162 LEU A C 1
ATOM 1380 O O . LEU A 1 186 ? 26.337 5.872 9.201 1.00 26.09 162 LEU A O 1
ATOM 1385 N N . VAL A 1 187 ? 26.826 7.828 10.197 1.00 25.46 163 VAL A N 1
ATOM 1386 C CA . VAL A 1 187 ? 26.425 8.640 9.071 1.00 26.20 163 VAL A CA 1
ATOM 1387 C C . VAL A 1 187 ? 27.300 8.375 7.834 1.00 25.83 163 VAL A C 1
ATOM 1388 O O . VAL A 1 187 ? 26.782 8.042 6.753 1.00 29.09 163 VAL A O 1
ATOM 1392 N N . ALA A 1 188 ? 28.612 8.470 8.007 1.00 27.06 164 ALA A N 1
ATOM 1393 C CA . ALA A 1 188 ? 29.566 8.280 6.902 1.00 29.48 164 ALA A CA 1
ATOM 1394 C C . ALA A 1 188 ? 29.409 6.898 6.252 1.00 28.67 164 ALA A C 1
ATOM 1395 O O . ALA A 1 188 ? 29.389 6.738 5.012 1.00 29.03 164 ALA A O 1
ATOM 1397 N N . TYR A 1 189 ? 29.252 5.896 7.089 1.00 27.35 165 TYR A N 1
ATOM 1398 C CA . TYR A 1 189 ? 29.115 4.532 6.625 1.00 28.80 165 TYR A CA 1
ATOM 1399 C C . TYR A 1 189 ? 27.746 4.246 5.986 1.00 30.11 165 TYR A C 1
ATOM 1400 O O . TYR A 1 189 ? 27.627 3.296 5.228 1.00 30.45 165 TYR A O 1
ATOM 1409 N N . SER A 1 190 ? 26.737 5.063 6.285 1.00 29.99 166 SER A N 1
ATOM 1410 C CA . SER A 1 190 ? 25.379 4.828 5.760 1.00 31.82 166 SER A CA 1
ATOM 1411 C C . SER A 1 190 ? 25.078 5.629 4.496 1.00 36.68 166 SER A C 1
ATOM 1412 O O . SER A 1 190 ? 24.122 5.330 3.795 1.00 35.44 166 SER A O 1
ATOM 1415 N N . ARG A 1 191 ? 25.911 6.622 4.189 1.00 43.34 167 ARG A N 1
ATOM 1416 C CA . ARG A 1 191 ? 25.732 7.456 2.989 1.00 51.05 167 ARG A CA 1
ATOM 1417 C C . ARG A 1 191 ? 25.940 6.681 1.696 1.00 56.07 167 ARG A C 1
ATOM 1418 O O . ARG A 1 191 ? 26.481 5.571 1.642 1.00 56.94 167 ARG A O 1
ATOM 1427 N N . ALA B 1 24 ? 77.981 19.845 13.608 1.00 41.09 0 ALA B N 1
ATOM 1428 C CA . ALA B 1 24 ? 77.249 19.691 14.895 1.00 39.49 0 ALA B CA 1
ATOM 1429 C C . ALA B 1 24 ? 75.751 19.631 14.648 1.00 37.42 0 ALA B C 1
ATOM 1430 O O . ALA B 1 24 ? 75.256 19.984 13.593 1.00 37.25 0 ALA B O 1
ATOM 1440 N N . THR B 1 26 ? 71.614 20.235 16.067 1.00 29.60 2 THR B N 1
ATOM 1441 C CA . THR B 1 26 ? 70.744 21.085 16.859 1.00 29.18 2 THR B CA 1
ATOM 1442 C C . THR B 1 26 ? 69.839 20.099 17.593 1.00 26.86 2 THR B C 1
ATOM 1443 O O . THR B 1 26 ? 69.035 19.383 16.978 1.00 24.67 2 THR B O 1
ATOM 1447 N N . THR B 1 27 ? 69.992 20.018 18.911 1.00 25.82 3 THR B N 1
ATOM 1448 C CA . THR B 1 27 ? 69.246 19.026 19.672 1.00 25.32 3 THR B CA 1
ATOM 1449 C C . THR B 1 27 ? 68.664 19.585 20.954 1.00 25.71 3 THR B C 1
ATOM 1450 O O . THR B 1 27 ? 68.951 20.705 21.341 1.00 26.48 3 THR B O 1
ATOM 1470 N N . ASN B 1 29 ? 67.241 18.074 25.066 1.00 24.40 5 ASN B N 1
ATOM 1471 C CA . ASN B 1 29 ? 67.183 16.933 26.000 1.00 25.23 5 ASN B CA 1
ATOM 1472 C C . ASN B 1 29 ? 65.960 16.068 25.707 1.00 24.82 5 ASN B C 1
ATOM 1473 O O . ASN B 1 29 ? 64.881 16.573 25.360 1.00 23.08 5 ASN B O 1
ATOM 1478 N N . ALA B 1 30 ? 66.179 14.757 25.779 1.00 24.83 6 ALA B N 1
ATOM 1479 C CA . ALA B 1 30 ? 65.168 13.787 25.462 1.00 24.07 6 ALA B CA 1
ATOM 1480 C C . ALA B 1 30 ? 65.035 12.735 26.571 1.00 23.60 6 ALA B C 1
ATOM 1481 O O . ALA B 1 30 ? 65.948 12.497 27.366 1.00 22.79 6 ALA B O 1
ATOM 1483 N N . ILE B 1 31 ? 63.879 12.101 26.615 1.00 23.15 7 ILE B N 1
ATOM 1484 C CA . ILE B 1 31 ? 63.597 11.073 27.626 1.00 23.46 7 ILE B CA 1
ATOM 1485 C C . ILE B 1 31 ? 64.434 9.815 27.410 1.00 25.87 7 ILE B C 1
ATOM 1486 O O . ILE B 1 31 ? 64.693 9.450 26.258 1.00 25.83 7 ILE B O 1
ATOM 1491 N N . ARG B 1 32 ? 64.890 9.196 28.516 1.00 26.43 8 ARG B N 1
ATOM 1492 C CA . ARG B 1 32 ? 65.630 7.944 28.474 1.00 28.74 8 ARG B CA 1
ATOM 1493 C C . ARG B 1 32 ? 64.659 6.802 28.638 1.00 29.76 8 ARG B C 1
ATOM 1494 O O . ARG B 1 32 ? 64.116 6.607 29.719 1.00 33.04 8 ARG B O 1
ATOM 1502 N N . TRP B 1 33 ? 64.408 6.060 27.566 1.00 28.53 9 TRP B N 1
ATOM 1503 C CA . TRP B 1 33 ? 63.455 4.950 27.617 1.00 28.81 9 TRP B CA 1
ATOM 1504 C C . TRP B 1 33 ? 64.098 3.585 27.912 1.00 31.76 9 TRP B C 1
ATOM 1505 O O . TRP B 1 33 ? 65.104 3.222 27.259 1.00 28.05 9 TRP B O 1
ATOM 1516 N N . PRO B 1 34 ? 63.551 2.839 28.898 1.00 29.91 10 PRO B N 1
ATOM 1517 C CA . PRO B 1 34 ? 64.042 1.466 28.999 1.00 31.91 10 PRO B CA 1
ATOM 1518 C C . PRO B 1 34 ? 63.718 0.770 27.661 1.00 30.68 10 PRO B C 1
ATOM 1519 O O . PRO B 1 34 ? 62.753 1.124 26.957 1.00 28.01 10 PRO B O 1
ATOM 1523 N N . LYS B 1 35 ? 64.504 -0.225 27.334 1.00 30.66 11 LYS B N 1
ATOM 1524 C CA . LYS B 1 35 ? 64.392 -0.908 26.063 1.00 34.00 11 LYS B CA 1
ATOM 1525 C C . LYS B 1 35 ? 62.981 -1.399 25.713 1.00 31.75 11 LYS B C 1
ATOM 1526 O O . LYS B 1 35 ? 62.542 -1.268 24.570 1.00 30.36 11 LYS B O 1
ATOM 1532 N N . LYS B 1 36 ? 62.251 -1.922 26.684 1.00 31.52 12 LYS B N 1
ATOM 1533 C CA . LYS B 1 36 ? 60.931 -2.446 26.385 1.00 32.78 12 LYS B CA 1
ATOM 1534 C C . LYS B 1 36 ? 59.870 -1.400 26.072 1.00 29.62 12 LYS B C 1
ATOM 1535 O O . LYS B 1 36 ? 58.807 -1.750 25.590 1.00 28.87 12 LYS B O 1
ATOM 1541 N N . TRP B 1 37 ? 60.152 -0.135 26.360 1.00 27.41 13 TRP B N 1
ATOM 1542 C CA . TRP B 1 37 ? 59.181 0.940 26.165 1.00 26.83 13 TRP B CA 1
ATOM 1543 C C . TRP B 1 37 ? 59.538 1.888 25.021 1.00 25.69 13 TRP B C 1
ATOM 1544 O O . TRP B 1 37 ? 58.852 2.896 24.791 1.00 27.52 13 TRP B O 1
ATOM 1555 N N . ILE B 1 38 ? 60.612 1.584 24.301 1.00 26.29 14 ILE B N 1
ATOM 1556 C CA . ILE B 1 38 ? 61.036 2.466 23.228 1.00 27.40 14 ILE B CA 1
ATOM 1557 C C . ILE B 1 38 ? 59.835 2.805 22.300 1.00 27.87 14 ILE B C 1
ATOM 1558 O O . ILE B 1 38 ? 59.118 1.901 21.833 1.00 27.83 14 ILE B O 1
ATOM 1563 N N . PRO B 1 39 ? 59.614 4.099 22.043 1.00 26.76 15 PRO B N 1
ATOM 1564 C CA . PRO B 1 39 ? 58.518 4.532 21.149 1.00 27.32 15 PRO B CA 1
ATOM 1565 C C . PRO B 1 39 ? 58.636 3.882 19.795 1.00 26.45 15 PRO B C 1
ATOM 1566 O O . PRO B 1 39 ? 59.736 3.852 19.196 1.00 29.10 15 PRO B O 1
ATOM 1570 N N . GLY B 1 40 ? 57.514 3.374 19.304 1.00 25.13 16 GLY B N 1
ATOM 1571 C CA . GLY B 1 40 ? 57.464 2.676 18.045 1.00 27.35 16 GLY B CA 1
ATOM 1572 C C . GLY B 1 40 ? 57.618 1.177 18.237 1.00 29.64 16 GLY B C 1
ATOM 1573 O O . GLY B 1 40 ? 57.328 0.438 17.330 1.00 32.41 16 GLY B O 1
ATOM 1574 N N . GLU B 1 41 ? 58.044 0.729 19.429 1.00 28.47 17 GLU B N 1
ATOM 1575 C CA . GLU B 1 41 ? 58.193 -0.692 19.733 1.00 29.98 17 GLU B CA 1
ATOM 1576 C C . GLU B 1 41 ? 57.048 -1.220 20.617 1.00 31.26 17 GLU B C 1
ATOM 1577 O O . GLU B 1 41 ? 57.063 -2.375 20.996 1.00 29.99 17 GLU B O 1
ATOM 1583 N N . THR B 1 42 ? 56.099 -0.369 20.999 1.00 28.20 18 THR B N 1
ATOM 1584 C CA . THR B 1 42 ? 54.971 -0.815 21.835 1.00 27.82 18 THR B CA 1
ATOM 1585 C C . THR B 1 42 ? 53.655 -0.668 21.046 1.00 28.57 18 THR B C 1
ATOM 1586 O O . THR B 1 42 ? 53.680 -0.539 19.794 1.00 26.55 18 THR B O 1
ATOM 1590 N N . ASP B 1 43 ? 52.526 -0.648 21.753 1.00 28.66 19 ASP B N 1
ATOM 1591 C CA . ASP B 1 43 ? 51.227 -0.590 21.127 1.00 28.85 19 ASP B CA 1
ATOM 1592 C C . ASP B 1 43 ? 50.655 0.815 20.967 1.00 29.54 19 ASP B C 1
ATOM 1593 O O . ASP B 1 43 ? 49.763 1.029 20.140 1.00 28.54 19 ASP B O 1
ATOM 1598 N N . ASN B 1 44 ? 51.106 1.752 21.783 1.00 27.24 20 ASN B N 1
ATOM 1599 C CA . ASN B 1 44 ? 50.660 3.126 21.658 1.00 26.14 20 ASN B CA 1
ATOM 1600 C C . ASN B 1 44 ? 51.744 4.058 22.193 1.00 26.08 20 ASN B C 1
ATOM 1601 O O . ASN B 1 44 ? 52.536 3.677 23.079 1.00 26.47 20 ASN B O 1
ATOM 1606 N N . PHE B 1 45 ? 51.819 5.243 21.607 1.00 26.33 21 PHE B N 1
ATOM 1607 C CA . PHE B 1 45 ? 52.801 6.260 22.007 1.00 27.50 21 PHE B CA 1
ATOM 1608 C C . PHE B 1 45 ? 52.141 7.619 21.898 1.00 27.55 21 PHE B C 1
ATOM 1609 O O . PHE B 1 45 ? 51.528 7.951 20.864 1.00 26.78 21 PHE B O 1
ATOM 1617 N N . VAL B 1 46 ? 52.230 8.389 22.966 1.00 23.98 22 VAL B N 1
ATOM 1618 C CA . VAL B 1 46 ? 51.622 9.727 22.992 1.00 26.45 22 VAL B CA 1
ATOM 1619 C C . VAL B 1 46 ? 52.670 10.726 23.451 1.00 24.20 22 VAL B C 1
ATOM 1620 O O . VAL B 1 46 ? 53.489 10.417 24.343 1.00 24.65 22 VAL B O 1
ATOM 1624 N N . SER B 1 47 ? 52.717 11.890 22.802 1.00 24.09 23 SER B N 1
ATOM 1625 C CA . SER B 1 47 ? 53.723 12.919 23.122 1.00 23.53 23 SER B CA 1
ATOM 1626 C C . SER B 1 47 ? 53.006 14.254 23.295 1.00 23.26 23 SER B C 1
ATOM 1627 O O . SER B 1 47 ? 52.178 14.586 22.500 1.00 20.89 23 SER B O 1
ATOM 1630 N N . ASN B 1 48 ? 53.310 14.984 24.362 1.00 21.52 24 ASN B N 1
ATOM 1631 C CA . ASN B 1 48 ? 52.751 16.318 24.560 1.00 23.05 24 ASN B CA 1
ATOM 1632 C C . ASN B 1 48 ? 53.851 17.201 25.102 1.00 23.05 24 ASN B C 1
ATOM 1633 O O . ASN B 1 48 ? 54.705 16.749 25.847 1.00 23.69 24 ASN B O 1
ATOM 1638 N N . GLU B 1 49 ? 53.796 18.483 24.768 1.00 22.42 25 GLU B N 1
ATOM 1639 C CA . GLU B 1 49 ? 54.847 19.389 25.172 1.00 23.40 25 GLU B CA 1
ATOM 1640 C C . GLU B 1 49 ? 54.355 20.799 25.231 1.00 23.90 25 GLU B C 1
ATOM 1641 O O . GLU B 1 49 ? 53.648 21.221 24.311 1.00 24.78 25 GLU B O 1
ATOM 1647 N N . VAL B 1 50 ? 54.735 21.515 26.282 1.00 23.65 26 VAL B N 1
ATOM 1648 C CA . VAL B 1 50 ? 54.495 22.970 26.370 1.00 25.21 26 VAL B CA 1
ATOM 1649 C C . VAL B 1 50 ? 55.811 23.691 26.672 1.00 25.42 26 VAL B C 1
ATOM 1650 O O . VAL B 1 50 ? 56.700 23.113 27.290 1.00 26.10 26 VAL B O 1
ATOM 1654 N N . ILE B 1 51 ? 55.941 24.923 26.198 1.00 25.99 27 ILE B N 1
ATOM 1655 C CA . ILE B 1 51 ? 57.128 25.767 26.507 1.00 27.12 27 ILE B CA 1
ATOM 1656 C C . ILE B 1 51 ? 56.506 27.094 26.885 1.00 27.15 27 ILE B C 1
ATOM 1657 O O . ILE B 1 51 ? 55.805 27.683 26.086 1.00 27.68 27 ILE B O 1
ATOM 1662 N N . VAL B 1 52 ? 56.735 27.518 28.127 1.00 28.22 28 VAL B N 1
ATOM 1663 C CA . VAL B 1 52 ? 56.088 28.674 28.695 1.00 30.14 28 VAL B CA 1
ATOM 1664 C C . VAL B 1 52 ? 57.035 29.697 29.347 1.00 31.76 28 VAL B C 1
ATOM 1665 O O . VAL B 1 52 ? 57.859 29.357 30.204 1.00 31.30 28 VAL B O 1
ATOM 1669 N N . LYS B 1 53 ? 56.836 30.957 28.968 1.00 32.91 29 LYS B N 1
ATOM 1670 C CA . LYS B 1 53 ? 57.608 32.102 29.453 1.00 37.11 29 LYS B CA 1
ATOM 1671 C C . LYS B 1 53 ? 57.180 32.522 30.859 1.00 35.96 29 LYS B C 1
ATOM 1672 O O . LYS B 1 53 ? 55.989 32.626 31.143 1.00 39.90 29 LYS B O 1
ATOM 1678 N N . GLY B 1 54 ? 58.138 32.763 31.736 1.00 36.27 30 GLY B N 1
ATOM 1679 C CA . GLY B 1 54 ? 57.831 33.250 33.086 1.00 38.80 30 GLY B CA 1
ATOM 1680 C C . GLY B 1 54 ? 57.340 32.220 34.082 1.00 39.49 30 GLY B C 1
ATOM 1681 O O . GLY B 1 54 ? 56.961 32.567 35.203 1.00 38.76 30 GLY B O 1
ATOM 1682 N N . LEU B 1 55 ? 57.350 30.953 33.688 1.00 37.85 31 LEU B N 1
ATOM 1683 C CA . LEU B 1 55 ? 56.899 29.875 34.557 1.00 38.32 31 LEU B CA 1
ATOM 1684 C C . LEU B 1 55 ? 57.996 29.496 35.574 1.00 37.62 31 LEU B C 1
ATOM 1685 O O . LEU B 1 55 ? 59.146 29.392 35.236 1.00 41.53 31 LEU B O 1
ATOM 1690 N N . ASP B 1 56 ? 57.649 29.337 36.842 1.00 41.47 32 ASP B N 1
ATOM 1691 C CA . ASP B 1 56 ? 58.654 29.011 37.855 1.00 40.74 32 ASP B CA 1
ATOM 1692 C C . ASP B 1 56 ? 58.994 27.500 37.836 1.00 37.45 32 ASP B C 1
ATOM 1693 O O . ASP B 1 56 ? 58.143 26.656 38.096 1.00 36.46 32 ASP B O 1
ATOM 1698 N N . PHE B 1 57 ? 60.241 27.175 37.514 1.00 35.18 33 PHE B N 1
ATOM 1699 C CA . PHE B 1 57 ? 60.696 25.783 37.447 1.00 34.20 33 PHE B CA 1
ATOM 1700 C C . PHE B 1 57 ? 60.374 25.026 38.728 1.00 34.46 33 PHE B C 1
ATOM 1701 O O . PHE B 1 57 ? 59.805 23.937 38.686 1.00 34.26 33 PHE B O 1
ATOM 1709 N N . ASN B 1 58 ? 60.728 25.605 39.867 1.00 34.15 34 ASN B N 1
ATOM 1710 C CA . ASN B 1 58 ? 60.511 24.943 41.163 1.00 37.06 34 ASN B CA 1
ATOM 1711 C C . ASN B 1 58 ? 59.057 24.650 41.501 1.00 34.34 34 ASN B C 1
ATOM 1712 O O . ASN B 1 58 ? 58.766 23.623 42.073 1.00 36.25 34 ASN B O 1
ATOM 1717 N N . LYS B 1 59 ? 58.160 25.565 41.183 1.00 34.02 35 LYS B N 1
ATOM 1718 C CA . LYS B 1 59 ? 56.746 25.318 41.405 1.00 36.61 35 LYS B CA 1
ATOM 1719 C C . LYS B 1 59 ? 56.255 24.170 40.514 1.00 34.22 35 LYS B C 1
ATOM 1720 O O . LYS B 1 59 ? 55.525 23.285 40.961 1.00 34.55 35 LYS B O 1
ATOM 1726 N N . VAL B 1 60 ? 56.679 24.168 39.254 1.00 32.37 36 VAL B N 1
ATOM 1727 C CA . VAL B 1 60 ? 56.260 23.102 38.349 1.00 30.61 36 VAL B CA 1
ATOM 1728 C C . VAL B 1 60 ? 56.743 21.772 38.895 1.00 31.03 36 VAL B C 1
ATOM 1729 O O . VAL B 1 60 ? 55.988 20.822 39.005 1.00 29.10 36 VAL B O 1
ATOM 1733 N N . VAL B 1 61 ? 58.019 21.714 39.247 1.00 30.99 37 VAL B N 1
ATOM 1734 C CA . VAL B 1 61 ? 58.563 20.502 39.802 1.00 30.95 37 VAL B CA 1
ATOM 1735 C C . VAL B 1 61 ? 57.751 20.057 41.017 1.00 30.70 37 VAL B C 1
ATOM 1736 O O . VAL B 1 61 ? 57.441 18.874 41.177 1.00 29.92 37 VAL B O 1
ATOM 1740 N N . GLN B 1 62 ? 57.422 21.010 41.871 1.00 32.03 38 GLN B N 1
ATOM 1741 C CA . GLN B 1 62 ? 56.697 20.727 43.086 1.00 33.61 38 GLN B CA 1
ATOM 1742 C C . GLN B 1 62 ? 55.286 20.204 42.851 1.00 32.77 38 GLN B C 1
ATOM 1743 O O . GLN B 1 62 ? 54.822 19.307 43.582 1.00 29.99 38 GLN B O 1
ATOM 1749 N N . HIS B 1 63 ? 54.624 20.736 41.820 1.00 29.68 39 HIS B N 1
ATOM 1750 C CA . HIS B 1 63 ? 53.250 20.381 41.521 1.00 29.76 39 HIS B CA 1
ATOM 1751 C C . HIS B 1 63 ? 53.117 19.103 40.696 1.00 30.04 39 HIS B C 1
ATOM 1752 O O . HIS B 1 63 ? 52.011 18.549 40.602 1.00 26.58 39 HIS B O 1
ATOM 1759 N N . LEU B 1 64 ? 54.220 18.688 40.055 1.00 26.35 40 LEU B N 1
ATOM 1760 C CA . LEU B 1 64 ? 54.254 17.419 39.393 1.00 27.04 40 LEU B CA 1
ATOM 1761 C C . LEU B 1 64 ? 54.575 16.286 40.419 1.00 27.83 40 LEU B C 1
ATOM 1762 O O . LEU B 1 64 ? 53.884 15.287 40.470 1.00 26.49 40 LEU B O 1
ATOM 1767 N N . ARG B 1 65 ? 55.624 16.470 41.237 1.00 28.09 41 ARG B N 1
ATOM 1768 C CA . ARG B 1 65 ? 56.077 15.446 42.188 1.00 30.13 41 ARG B CA 1
ATOM 1769 C C . ARG B 1 65 ? 55.148 15.130 43.320 1.00 31.26 41 ARG B C 1
ATOM 1770 O O . ARG B 1 65 ? 55.071 13.987 43.766 1.00 33.18 41 ARG B O 1
ATOM 1778 N N . ASP B 1 66 ? 54.538 16.153 43.871 1.00 30.48 42 ASP B N 1
ATOM 1779 C CA . ASP B 1 66 ? 53.638 15.973 44.949 1.00 31.43 42 ASP B CA 1
ATOM 1780 C C . ASP B 1 66 ? 52.294 15.685 44.332 1.00 29.86 42 ASP B C 1
ATOM 1781 O O . ASP B 1 66 ? 51.587 16.574 43.864 1.00 31.14 42 ASP B O 1
ATOM 1786 N N . ALA B 1 67 ? 51.952 14.418 44.340 1.00 28.78 43 ALA B N 1
ATOM 1787 C CA . ALA B 1 67 ? 50.756 13.929 43.711 1.00 28.95 43 ALA B CA 1
ATOM 1788 C C . ALA B 1 67 ? 49.460 14.432 44.296 1.00 30.44 43 ALA B C 1
ATOM 1789 O O . ALA B 1 67 ? 48.429 14.306 43.653 1.00 30.27 43 ALA B O 1
ATOM 1791 N N A SER B 1 68 ? 49.493 14.982 45.512 0.70 32.06 44 SER B N 1
ATOM 1792 N N B SER B 1 68 ? 49.500 14.978 45.510 0.30 31.60 44 SER B N 1
ATOM 1793 C CA A SER B 1 68 ? 48.274 15.492 46.130 0.70 31.81 44 SER B CA 1
ATOM 1794 C CA B SER B 1 68 ? 48.301 15.514 46.138 0.30 31.94 44 SER B CA 1
ATOM 1795 C C A SER B 1 68 ? 47.749 16.715 45.365 0.70 31.40 44 SER B C 1
ATOM 1796 C C B SER B 1 68 ? 47.746 16.699 45.351 0.30 31.70 44 SER B C 1
ATOM 1797 O O A SER B 1 68 ? 46.595 17.074 45.511 0.70 32.45 44 SER B O 1
ATOM 1798 O O B SER B 1 68 ? 46.569 17.017 45.469 0.30 32.29 44 SER B O 1
ATOM 1803 N N . HIS B 1 69 ? 48.583 17.341 44.537 1.00 30.88 45 HIS B N 1
ATOM 1804 C CA . HIS B 1 69 ? 48.132 18.507 43.770 1.00 32.70 45 HIS B CA 1
ATOM 1805 C C . HIS B 1 69 ? 47.360 18.120 42.500 1.00 31.06 45 HIS B C 1
ATOM 1806 O O . HIS B 1 69 ? 46.542 18.914 42.014 1.00 31.13 45 HIS B O 1
ATOM 1813 N N . TRP B 1 70 ? 47.611 16.914 41.976 1.00 28.69 46 TRP B N 1
ATOM 1814 C CA . TRP B 1 70 ? 47.063 16.562 40.670 1.00 27.43 46 TRP B CA 1
ATOM 1815 C C . TRP B 1 70 ? 45.556 16.743 40.609 1.00 29.47 46 TRP B C 1
ATOM 1816 O O . TRP B 1 70 ? 45.046 17.320 39.666 1.00 28.65 46 TRP B O 1
ATOM 1827 N N . GLU B 1 71 ? 44.847 16.269 41.627 1.00 28.98 47 GLU B N 1
ATOM 1828 C CA . GLU B 1 71 ? 43.408 16.379 41.615 1.00 33.03 47 GLU B CA 1
ATOM 1829 C C . GLU B 1 71 ? 42.957 17.828 41.565 1.00 31.98 47 GLU B C 1
ATOM 1830 O O . GLU B 1 71 ? 41.890 18.106 41.052 1.00 31.52 47 GLU B O 1
ATOM 1836 N N . LYS B 1 72 ? 43.772 18.739 42.090 1.00 31.54 48 LYS B N 1
ATOM 1837 C CA . LYS B 1 72 ? 43.410 20.156 42.141 1.00 33.53 48 LYS B CA 1
ATOM 1838 C C . LYS B 1 72 ? 43.520 20.855 40.796 1.00 30.36 48 LYS B C 1
ATOM 1839 O O . LYS B 1 72 ? 42.783 21.776 40.535 1.00 32.76 48 LYS B O 1
ATOM 1845 N N . TYR B 1 73 ? 44.441 20.443 39.956 1.00 28.24 49 TYR B N 1
ATOM 1846 C CA . TYR B 1 73 ? 44.600 21.107 38.650 1.00 28.04 49 TYR B CA 1
ATOM 1847 C C . TYR B 1 73 ? 44.324 20.246 37.435 1.00 26.49 49 TYR B C 1
ATOM 1848 O O . TYR B 1 73 ? 44.239 20.792 36.315 1.00 27.03 49 TYR B O 1
ATOM 1857 N N . TYR B 1 74 ? 44.267 18.925 37.603 1.00 25.98 50 TYR B N 1
ATOM 1858 C CA . TYR B 1 74 ? 44.019 18.032 36.455 1.00 28.18 50 TYR B CA 1
ATOM 1859 C C . TYR B 1 74 ? 42.749 17.250 36.758 1.00 27.62 50 TYR B C 1
ATOM 1860 O O . TYR B 1 74 ? 42.789 16.239 37.450 1.00 28.28 50 TYR B O 1
ATOM 1869 N N . LYS B 1 75 ? 41.640 17.697 36.174 1.00 28.19 51 LYS B N 1
ATOM 1870 C CA . LYS B 1 75 ? 40.326 17.139 36.498 1.00 30.01 51 LYS B CA 1
ATOM 1871 C C . LYS B 1 75 ? 40.041 15.718 36.033 1.00 30.28 51 LYS B C 1
ATOM 1872 O O . LYS B 1 75 ? 39.026 15.166 36.419 1.00 32.30 51 LYS B O 1
ATOM 1878 N N . ASN B 1 76 ? 40.946 15.114 35.260 1.00 30.76 52 ASN B N 1
ATOM 1879 C CA . ASN B 1 76 ? 40.815 13.704 34.849 1.00 31.76 52 ASN B CA 1
ATOM 1880 C C . ASN B 1 76 ? 41.441 12.779 35.871 1.00 34.09 52 ASN B C 1
ATOM 1881 O O . ASN B 1 76 ? 41.589 11.585 35.611 1.00 35.85 52 ASN B O 1
ATOM 1886 N N . SER B 1 77 ? 41.886 13.320 36.994 1.00 30.32 53 SER B N 1
ATOM 1887 C CA . SER B 1 77 ? 42.535 12.477 38.007 1.00 30.86 53 SER B CA 1
ATOM 1888 C C . SER B 1 77 ? 41.754 12.617 39.296 1.00 32.24 53 SER B C 1
ATOM 1889 O O . SER B 1 77 ? 41.038 13.605 39.487 1.00 30.74 53 SER B O 1
ATOM 1892 N N . GLY B 1 78 ? 41.906 11.644 40.182 1.00 32.52 54 GLY B N 1
ATOM 1893 C CA . GLY B 1 78 ? 41.164 11.632 41.433 1.00 33.27 54 GLY B CA 1
ATOM 1894 C C . GLY B 1 78 ? 42.028 11.277 42.623 1.00 33.53 54 GLY B C 1
ATOM 1895 O O . GLY B 1 78 ? 43.103 11.825 42.789 1.00 33.07 54 GLY B O 1
ATOM 1896 N N . ASN B 1 79 ? 41.547 10.345 43.438 1.00 34.59 55 ASN B N 1
ATOM 1897 C CA . ASN B 1 79 ? 42.258 9.911 44.650 1.00 35.89 55 ASN B CA 1
ATOM 1898 C C . ASN B 1 79 ? 43.597 9.265 44.381 1.00 31.29 55 ASN B C 1
ATOM 1899 O O . ASN B 1 79 ? 43.803 8.653 43.338 1.00 30.33 55 ASN B O 1
ATOM 1904 N N . ILE B 1 80 ? 44.496 9.411 45.352 1.00 31.20 56 ILE B N 1
ATOM 1905 C CA . ILE B 1 80 ? 45.820 8.796 45.315 1.00 30.01 56 ILE B CA 1
ATOM 1906 C C . ILE B 1 80 ? 46.139 8.084 46.650 1.00 31.38 56 ILE B C 1
ATOM 1907 O O . ILE B 1 80 ? 45.502 8.347 47.687 1.00 32.59 56 ILE B O 1
ATOM 1912 N N . HIS B 1 81 ? 47.143 7.209 46.619 1.00 28.98 57 HIS B N 1
ATOM 1913 C CA . HIS B 1 81 ? 47.627 6.540 47.809 1.00 28.07 57 HIS B CA 1
ATOM 1914 C C . HIS B 1 81 ? 49.086 6.121 47.615 1.00 27.49 57 HIS B C 1
ATOM 1915 O O . HIS B 1 81 ? 49.406 5.526 46.593 1.00 27.21 57 HIS B O 1
ATOM 1930 N N . TYR B 1 83 ? 51.739 3.742 49.134 1.00 30.08 59 TYR B N 1
ATOM 1931 C CA . TYR B 1 83 ? 51.732 2.574 50.039 1.00 30.95 59 TYR B CA 1
ATOM 1932 C C . TYR B 1 83 ? 52.764 2.539 51.168 1.00 33.59 59 TYR B C 1
ATOM 1933 O O . TYR B 1 83 ? 52.479 2.028 52.255 1.00 33.64 59 TYR B O 1
ATOM 1942 N N . HIS B 1 84 ? 53.942 3.100 50.934 1.00 31.86 60 HIS B N 1
ATOM 1943 C CA . HIS B 1 84 ? 55.011 3.029 51.913 1.00 34.98 60 HIS B CA 1
ATOM 1944 C C . HIS B 1 84 ? 55.650 4.362 52.299 1.00 35.87 60 HIS B C 1
ATOM 1945 O O . HIS B 1 84 ? 56.802 4.404 52.729 1.00 37.85 60 HIS B O 1
ATOM 1952 N N . GLN B 1 85 ? 54.890 5.432 52.178 1.00 35.42 61 GLN B N 1
ATOM 1953 C CA . GLN B 1 85 ? 55.381 6.764 52.509 1.00 36.63 61 GLN B CA 1
ATOM 1954 C C . GLN B 1 85 ? 54.349 7.474 53.328 1.00 37.70 61 GLN B C 1
ATOM 1955 O O . GLN B 1 85 ? 53.153 7.249 53.149 1.00 35.63 61 GLN B O 1
ATOM 1961 N N . ASP B 1 86 ? 54.815 8.360 54.202 1.00 39.32 62 ASP B N 1
ATOM 1962 C CA . ASP B 1 86 ? 53.929 9.182 55.023 1.00 42.08 62 ASP B CA 1
ATOM 1963 C C . ASP B 1 86 ? 53.656 10.547 54.349 1.00 39.57 62 ASP B C 1
ATOM 1964 O O . ASP B 1 86 ? 53.159 11.468 54.977 1.00 41.10 62 ASP B O 1
ATOM 1969 N N . ASN B 1 87 ? 53.981 10.663 53.069 1.00 37.22 63 ASN B N 1
ATOM 1970 C CA . ASN B 1 87 ? 53.759 11.905 52.309 1.00 37.18 63 ASN B CA 1
ATOM 1971 C C . ASN B 1 87 ? 53.404 11.512 50.885 1.00 36.91 63 ASN B C 1
ATOM 1972 O O . ASN B 1 87 ? 53.492 10.331 50.544 1.00 36.91 63 ASN B O 1
ATOM 1977 N N . THR B 1 88 ? 53.048 12.489 50.049 1.00 35.00 64 THR B N 1
ATOM 1978 C CA . THR B 1 88 ? 52.627 12.217 48.662 1.00 33.94 64 THR B CA 1
ATOM 1979 C C . THR B 1 88 ? 53.625 12.698 47.622 1.00 34.22 64 THR B C 1
ATOM 1980 O O . THR B 1 88 ? 53.266 12.957 46.454 1.00 32.64 64 THR B O 1
ATOM 1984 N N . ILE B 1 89 ? 54.885 12.787 48.023 1.00 36.04 65 ILE B N 1
ATOM 1985 C CA . ILE B 1 89 ? 55.934 13.233 47.131 1.00 37.27 65 ILE B CA 1
ATOM 1986 C C . ILE B 1 89 ? 56.613 12.048 46.465 1.00 33.26 65 ILE B C 1
ATOM 1987 O O . ILE B 1 89 ? 57.135 11.156 47.136 1.00 30.96 65 ILE B O 1
ATOM 1992 N N . LEU B 1 90 ? 56.607 12.067 45.137 1.00 30.01 66 LEU B N 1
ATOM 1993 C CA . LEU B 1 90 ? 57.236 11.044 44.348 1.00 28.05 66 LEU B CA 1
ATOM 1994 C C . LEU B 1 90 ? 58.760 11.169 44.401 1.00 29.37 66 LEU B C 1
ATOM 1995 O O . LEU B 1 90 ? 59.309 12.257 44.313 1.00 30.61 66 LEU B O 1
ATOM 2000 N N . LYS B 1 91 ? 59.433 10.043 44.586 1.00 30.50 67 LYS B N 1
ATOM 2001 C CA . LYS B 1 91 ? 60.891 9.982 44.543 1.00 31.73 67 LYS B CA 1
ATOM 2002 C C . LYS B 1 91 ? 61.203 8.619 43.916 1.00 31.84 67 LYS B C 1
ATOM 2003 O O . LYS B 1 91 ? 60.282 7.851 43.599 1.00 31.46 67 LYS B O 1
ATOM 2009 N N . ASP B 1 92 ? 62.467 8.266 43.752 1.00 30.75 68 ASP B N 1
ATOM 2010 C CA . ASP B 1 92 ? 62.753 6.979 43.112 1.00 32.01 68 ASP B CA 1
ATOM 2011 C C . ASP B 1 92 ? 62.096 5.828 43.913 1.00 31.27 68 ASP B C 1
ATOM 2012 O O . ASP B 1 92 ? 62.041 5.858 45.154 1.00 30.39 68 ASP B O 1
ATOM 2017 N N . LYS B 1 93 ? 61.526 4.883 43.173 1.00 29.18 69 LYS B N 1
ATOM 2018 C CA . LYS B 1 93 ? 60.892 3.687 43.696 1.00 31.84 69 LYS B CA 1
ATOM 2019 C C . LYS B 1 93 ? 59.590 3.854 44.470 1.00 28.75 69 LYS B C 1
ATOM 2020 O O . LYS B 1 93 ? 59.068 2.881 44.977 1.00 28.34 69 LYS B O 1
ATOM 2026 N N . THR B 1 94 ? 59.024 5.048 44.487 1.00 26.70 70 THR B N 1
ATOM 2027 C CA . THR B 1 94 ? 57.741 5.244 45.130 1.00 27.65 70 THR B CA 1
ATOM 2028 C C . THR B 1 94 ? 56.686 4.347 44.500 1.00 26.36 70 THR B C 1
ATOM 2029 O O . THR B 1 94 ? 56.437 4.408 43.300 1.00 26.26 70 THR B O 1
ATOM 2033 N N . ARG B 1 95 ? 56.042 3.541 45.331 1.00 27.10 71 ARG B N 1
ATOM 2034 C CA . ARG B 1 95 ? 54.953 2.662 44.912 1.00 27.23 71 ARG B CA 1
ATOM 2035 C C . ARG B 1 95 ? 53.651 3.351 45.315 1.00 26.94 71 ARG B C 1
ATOM 2036 O O . ARG B 1 95 ? 53.470 3.712 46.485 1.00 27.01 71 ARG B O 1
ATOM 2044 N N . PHE B 1 96 ? 52.753 3.584 44.359 1.00 26.36 72 PHE B N 1
ATOM 2045 C CA . PHE B 1 96 ? 51.524 4.347 44.628 1.00 25.78 72 PHE B CA 1
ATOM 2046 C C . PHE B 1 96 ? 50.430 3.951 43.670 1.00 27.14 72 PHE B C 1
ATOM 2047 O O . PHE B 1 96 ? 50.664 3.197 42.733 1.00 26.88 72 PHE B O 1
ATOM 2065 N N . PHE B 1 98 ? 46.738 5.727 41.699 1.00 26.18 74 PHE B N 1
ATOM 2066 C CA . PHE B 1 98 ? 45.948 6.938 41.457 1.00 28.62 74 PHE B CA 1
ATOM 2067 C C . PHE B 1 98 ? 44.829 6.627 40.492 1.00 26.97 74 PHE B C 1
ATOM 2068 O O . PHE B 1 98 ? 44.879 5.639 39.780 1.00 28.81 74 PHE B O 1
ATOM 2076 N N . GLU B 1 99 ? 43.811 7.459 40.517 1.00 30.55 75 GLU B N 1
ATOM 2077 C CA . GLU B 1 99 ? 42.654 7.296 39.661 1.00 31.26 75 GLU B CA 1
ATOM 2078 C C . GLU B 1 99 ? 42.770 8.267 38.505 1.00 30.37 75 GLU B C 1
ATOM 2079 O O . GLU B 1 99 ? 43.170 9.409 38.698 1.00 28.45 75 GLU B O 1
ATOM 2085 N N . THR B 1 100 ? 42.432 7.813 37.307 1.00 33.27 76 THR B N 1
ATOM 2086 C CA . THR B 1 100 ? 42.405 8.699 36.146 1.00 34.13 76 THR B CA 1
ATOM 2087 C C . THR B 1 100 ? 41.348 8.171 35.166 1.00 38.36 76 THR B C 1
ATOM 2088 O O . THR B 1 100 ? 41.206 6.964 34.993 1.00 37.53 76 THR B O 1
ATOM 2092 N N . PHE B 1 101 ? 40.578 9.080 34.565 1.00 38.61 77 PHE B N 1
ATOM 2093 C CA . PHE B 1 101 ? 39.472 8.699 33.696 1.00 43.85 77 PHE B CA 1
ATOM 2094 C C . PHE B 1 101 ? 38.539 7.730 34.450 1.00 45.64 77 PHE B C 1
ATOM 2095 O O . PHE B 1 101 ? 37.948 6.838 33.838 1.00 49.45 77 PHE B O 1
ATOM 2103 N N . GLY B 1 102 ? 38.456 7.877 35.778 1.00 45.10 78 GLY B N 1
ATOM 2104 C CA . GLY B 1 102 ? 37.594 7.040 36.637 1.00 48.13 78 GLY B CA 1
ATOM 2105 C C . GLY B 1 102 ? 38.099 5.664 37.077 1.00 50.03 78 GLY B C 1
ATOM 2106 O O . GLY B 1 102 ? 37.430 4.969 37.872 1.00 58.96 78 GLY B O 1
ATOM 2107 N N . PHE B 1 103 ? 39.266 5.259 36.585 1.00 43.86 79 PHE B N 1
ATOM 2108 C CA . PHE B 1 103 ? 39.796 3.930 36.885 1.00 44.63 79 PHE B CA 1
ATOM 2109 C C . PHE B 1 103 ? 41.157 3.960 37.557 1.00 38.21 79 PHE B C 1
ATOM 2110 O O . PHE B 1 103 ? 41.902 4.928 37.445 1.00 30.03 79 PHE B O 1
ATOM 2118 N N . LEU B 1 104 ? 41.440 2.890 38.283 1.00 37.53 80 LEU B N 1
ATOM 2119 C CA . LEU B 1 104 ? 42.627 2.811 39.113 1.00 37.35 80 LEU B CA 1
ATOM 2120 C C . LEU B 1 104 ? 43.867 2.357 38.371 1.00 33.88 80 LEU B C 1
ATOM 2121 O O . LEU B 1 104 ? 43.842 1.428 37.562 1.00 34.81 80 LEU B O 1
ATOM 2126 N N . VAL B 1 105 ? 44.945 3.074 38.630 1.00 29.36 81 VAL B N 1
ATOM 2127 C CA . VAL B 1 105 ? 46.229 2.765 38.053 1.00 27.75 81 VAL B CA 1
ATOM 2128 C C . VAL B 1 105 ? 47.198 2.504 39.179 1.00 24.72 81 VAL B C 1
ATOM 2129 O O . VAL B 1 105 ? 47.304 3.313 40.115 1.00 25.12 81 VAL B O 1
ATOM 2133 N N . GLU B 1 106 ? 47.854 1.341 39.128 1.00 24.20 82 GLU B N 1
ATOM 2134 C CA . GLU B 1 106 ? 48.905 1.020 40.077 1.00 23.96 82 GLU B CA 1
ATOM 2135 C C . GLU B 1 106 ? 50.189 1.480 39.405 1.00 23.22 82 GLU B C 1
ATOM 2136 O O . GLU B 1 106 ? 50.341 1.289 38.194 1.00 23.67 82 GLU B O 1
ATOM 2142 N N . ALA B 1 107 ? 51.123 2.023 40.186 1.00 22.88 83 ALA B N 1
ATOM 2143 C CA . ALA B 1 107 ? 52.332 2.557 39.646 1.00 24.67 83 ALA B CA 1
ATOM 2144 C C . ALA B 1 107 ? 53.540 2.497 40.563 1.00 26.51 83 ALA B C 1
ATOM 2145 O O . ALA B 1 107 ? 53.432 2.404 41.764 1.00 27.06 83 ALA B O 1
ATOM 2147 N N . GLU B 1 108 ? 54.697 2.595 39.949 1.00 22.93 84 GLU B N 1
ATOM 2148 C CA . GLU B 1 108 ? 55.937 2.628 40.675 1.00 25.37 84 GLU B CA 1
ATOM 2149 C C . GLU B 1 108 ? 56.887 3.516 39.911 1.00 23.71 84 GLU B C 1
ATOM 2150 O O . GLU B 1 108 ? 57.083 3.316 38.736 1.00 24.01 84 GLU B O 1
ATOM 2156 N N . VAL B 1 109 ? 57.452 4.510 40.587 1.00 24.98 85 VAL B N 1
ATOM 2157 C CA . VAL B 1 109 ? 58.454 5.388 40.001 1.00 25.21 85 VAL B CA 1
ATOM 2158 C C . VAL B 1 109 ? 59.689 4.575 39.644 1.00 27.06 85 VAL B C 1
ATOM 2159 O O . VAL B 1 109 ? 60.218 3.831 40.471 1.00 29.40 85 VAL B O 1
ATOM 2163 N N . GLU B 1 110 ? 60.117 4.686 38.388 1.00 26.92 86 GLU B N 1
ATOM 2164 C CA . GLU B 1 110 ? 61.311 3.985 37.885 1.00 28.61 86 GLU B CA 1
ATOM 2165 C C . GLU B 1 110 ? 62.462 4.920 37.521 1.00 29.09 86 GLU B C 1
ATOM 2166 O O . GLU B 1 110 ? 63.590 4.471 37.313 1.00 28.52 86 GLU B O 1
ATOM 2172 N N . GLU B 1 111 ? 62.194 6.211 37.433 1.00 27.08 87 GLU B N 1
ATOM 2173 C CA . GLU B 1 111 ? 63.234 7.168 37.150 1.00 28.60 87 GLU B CA 1
ATOM 2174 C C . GLU B 1 111 ? 62.979 8.441 37.911 1.00 28.55 87 GLU B C 1
ATOM 2175 O O . GLU B 1 111 ? 61.862 8.973 37.906 1.00 25.63 87 GLU B O 1
ATOM 2181 N N . PHE B 1 112 ? 64.006 8.930 38.592 1.00 29.28 88 PHE B N 1
ATOM 2182 C CA . PHE B 1 112 ? 63.900 10.202 39.288 1.00 30.23 88 PHE B CA 1
ATOM 2183 C C . PHE B 1 112 ? 65.253 10.860 39.416 1.00 31.86 88 PHE B C 1
ATOM 2184 O O . PHE B 1 112 ? 66.098 10.408 40.176 1.00 32.22 88 PHE B O 1
ATOM 2192 N N . GLU B 1 113 ? 65.442 11.958 38.720 1.00 31.89 89 GLU B N 1
ATOM 2193 C CA . GLU B 1 113 ? 66.703 12.640 38.771 1.00 35.01 89 GLU B CA 1
ATOM 2194 C C . GLU B 1 113 ? 66.394 14.099 38.734 1.00 33.67 89 GLU B C 1
ATOM 2195 O O . GLU B 1 113 ? 65.890 14.592 37.729 1.00 31.32 89 GLU B O 1
ATOM 2201 N N . LEU B 1 114 ? 66.645 14.795 39.829 1.00 31.66 90 LEU B N 1
ATOM 2202 C CA . LEU B 1 114 ? 66.383 16.235 39.869 1.00 33.48 90 LEU B CA 1
ATOM 2203 C C . LEU B 1 114 ? 67.665 17.015 39.981 1.00 36.27 90 LEU B C 1
ATOM 2204 O O . LEU B 1 114 ? 68.389 16.840 40.937 1.00 35.04 90 LEU B O 1
ATOM 2209 N N . LYS B 1 115 ? 67.942 17.873 39.005 1.00 37.44 91 LYS B N 1
ATOM 2210 C CA . LYS B 1 115 ? 69.101 18.731 39.045 1.00 40.45 91 LYS B CA 1
ATOM 2211 C C . LYS B 1 115 ? 68.570 20.150 39.135 1.00 40.60 91 LYS B C 1
ATOM 2212 O O . LYS B 1 115 ? 67.340 20.364 39.178 1.00 41.97 91 LYS B O 1
ATOM 2218 N N A ASP B 1 116 ? 69.466 21.129 39.168 0.50 40.34 92 ASP B N 1
ATOM 2219 N N B ASP B 1 116 ? 69.493 21.105 39.151 0.50 41.64 92 ASP B N 1
ATOM 2220 C CA A ASP B 1 116 ? 69.045 22.521 39.298 0.50 41.65 92 ASP B CA 1
ATOM 2221 C CA B ASP B 1 116 ? 69.178 22.525 39.222 0.50 44.22 92 ASP B CA 1
ATOM 2222 C C A ASP B 1 116 ? 68.212 23.033 38.107 0.50 39.72 92 ASP B C 1
ATOM 2223 C C B ASP B 1 116 ? 68.231 22.999 38.118 0.50 41.15 92 ASP B C 1
ATOM 2224 O O A ASP B 1 116 ? 67.295 23.833 38.304 0.50 39.48 92 ASP B O 1
ATOM 2225 O O B ASP B 1 116 ? 67.267 23.720 38.381 0.50 41.07 92 ASP B O 1
ATOM 2234 N N . ALA B 1 117 ? 68.510 22.568 36.890 1.00 39.12 93 ALA B N 1
ATOM 2235 C CA . ALA B 1 117 ? 67.765 23.007 35.694 1.00 37.83 93 ALA B CA 1
ATOM 2236 C C . ALA B 1 117 ? 66.971 21.933 34.944 1.00 35.40 93 ALA B C 1
ATOM 2237 O O . ALA B 1 117 ? 66.422 22.221 33.901 1.00 32.73 93 ALA B O 1
ATOM 2239 N N . ILE B 1 118 ? 66.873 20.719 35.483 1.00 31.78 94 ILE B N 1
ATOM 2240 C CA . ILE B 1 118 ? 66.154 19.665 34.802 1.00 31.03 94 ILE B CA 1
ATOM 2241 C C . ILE B 1 118 ? 65.679 18.581 35.764 1.00 30.72 94 ILE B C 1
ATOM 2242 O O . ILE B 1 118 ? 66.368 18.236 36.740 1.00 29.97 94 ILE B O 1
ATOM 2247 N N . LEU B 1 119 ? 64.442 18.143 35.531 1.00 27.33 95 LEU B N 1
ATOM 2248 C CA . LEU B 1 119 ? 63.844 17.049 36.248 1.00 28.22 95 LEU B CA 1
ATOM 2249 C C . LEU B 1 119 ? 63.481 15.961 35.239 1.00 27.05 95 LEU B C 1
ATOM 2250 O O . LEU B 1 119 ? 62.913 16.264 34.184 1.00 25.28 95 LEU B O 1
ATOM 2255 N N . ARG B 1 120 ? 63.827 14.718 35.581 1.00 27.45 96 ARG B N 1
ATOM 2256 C CA . ARG B 1 120 ? 63.446 13.521 34.822 1.00 27.12 96 ARG B CA 1
ATOM 2257 C C . ARG B 1 120 ? 62.713 12.653 35.859 1.00 28.04 96 ARG B C 1
ATOM 2258 O O . ARG B 1 120 ? 63.262 12.344 36.931 1.00 25.63 96 ARG B O 1
ATOM 2266 N N . LEU B 1 121 ? 61.483 12.278 35.522 1.00 25.26 97 LEU B N 1
ATOM 2267 C CA . LEU B 1 121 ? 60.610 11.519 36.368 1.00 26.81 97 LEU B CA 1
ATOM 2268 C C . LEU B 1 121 ? 59.781 10.592 35.493 1.00 24.49 97 LEU B C 1
ATOM 2269 O O . LEU B 1 121 ? 59.227 11.043 34.490 1.00 25.23 97 LEU B O 1
ATOM 2274 N N . ALA B 1 122 ? 59.717 9.310 35.855 1.00 22.19 98 ALA B N 1
ATOM 2275 C CA . ALA B 1 122 ? 58.944 8.350 35.078 1.00 21.99 98 ALA B CA 1
ATOM 2276 C C . ALA B 1 122 ? 58.452 7.243 35.980 1.00 22.69 98 ALA B C 1
ATOM 2277 O O . ALA B 1 122 ? 59.142 6.828 36.939 1.00 23.41 98 ALA B O 1
ATOM 2279 N N . TRP B 1 123 ? 57.241 6.793 35.694 1.00 21.62 99 TRP B N 1
ATOM 2280 C CA . TRP B 1 123 ? 56.677 5.667 36.405 1.00 23.82 99 TRP B CA 1
ATOM 2281 C C . TRP B 1 123 ? 56.131 4.640 35.460 1.00 24.13 99 TRP B C 1
ATOM 2282 O O . TRP B 1 123 ? 55.651 4.976 34.360 1.00 24.03 99 TRP B O 1
ATOM 2293 N N . ARG B 1 124 ? 56.215 3.391 35.908 1.00 24.36 100 ARG B N 1
ATOM 2294 C CA . ARG B 1 124 ? 55.562 2.297 35.240 1.00 26.01 100 ARG B CA 1
ATOM 2295 C C . ARG B 1 124 ? 54.170 2.250 35.832 1.00 23.75 100 ARG B C 1
ATOM 2296 O O . ARG B 1 124 ? 53.999 2.419 37.031 1.00 24.66 100 ARG B O 1
ATOM 2304 N N . GLY B 1 125 ? 53.174 2.054 34.989 1.00 24.17 101 GLY B N 1
ATOM 2305 C CA . GLY B 1 125 ? 51.792 1.915 35.447 1.00 23.83 101 GLY B CA 1
ATOM 2306 C C . GLY B 1 125 ? 51.160 0.631 34.948 1.00 24.99 101 GLY B C 1
ATOM 2307 O O . GLY B 1 125 ? 51.551 0.091 33.902 1.00 26.89 101 GLY B O 1
ATOM 2308 N N . TRP B 1 126 ? 50.166 0.138 35.677 1.00 25.72 102 TRP B N 1
ATOM 2309 C CA . TRP B 1 126 ? 49.474 -1.063 35.283 1.00 26.35 102 TRP B CA 1
ATOM 2310 C C . TRP B 1 126 ? 48.109 -1.178 35.962 1.00 29.69 102 TRP B C 1
ATOM 2311 O O . TRP B 1 126 ? 47.819 -0.519 36.976 1.00 28.29 102 TRP B O 1
ATOM 2322 N N . ASN B 1 127 ? 47.278 -2.037 35.403 1.00 33.72 103 ASN B N 1
ATOM 2323 C CA . ASN B 1 127 ? 45.978 -2.340 36.004 1.00 36.46 103 ASN B CA 1
ATOM 2324 C C . ASN B 1 127 ? 46.010 -3.791 36.521 1.00 39.13 103 ASN B C 1
ATOM 2325 O O . ASN B 1 127 ? 46.983 -4.509 36.305 1.00 38.20 103 ASN B O 1
ATOM 2330 N N . GLU B 1 128 ? 44.970 -4.220 37.211 1.00 46.92 104 GLU B N 1
ATOM 2331 C CA . GLU B 1 128 ? 44.925 -5.589 37.738 1.00 53.84 104 GLU B CA 1
ATOM 2332 C C . GLU B 1 128 ? 44.176 -6.572 36.848 1.00 55.63 104 GLU B C 1
ATOM 2333 O O . GLU B 1 128 ? 43.942 -7.718 37.238 1.00 55.28 104 GLU B O 1
ATOM 2339 N N . ALA B 1 129 ? 43.819 -6.143 35.647 1.00 53.34 105 ALA B N 1
ATOM 2340 C CA . ALA B 1 129 ? 43.100 -7.010 34.739 1.00 54.97 105 ALA B CA 1
ATOM 2341 C C . ALA B 1 129 ? 44.021 -8.102 34.203 1.00 55.45 105 ALA B C 1
ATOM 2342 O O . ALA B 1 129 ? 45.238 -8.065 34.397 1.00 52.10 105 ALA B O 1
ATOM 2344 N N . LYS B 1 130 ? 43.427 -9.097 33.560 1.00 61.05 106 LYS B N 1
ATOM 2345 C CA . LYS B 1 130 ? 44.196 -10.192 32.992 1.00 64.41 106 LYS B CA 1
ATOM 2346 C C . LYS B 1 130 ? 43.821 -10.376 31.548 1.00 62.10 106 LYS B C 1
ATOM 2347 O O . LYS B 1 130 ? 42.755 -9.935 31.117 1.00 60.66 106 LYS B O 1
ATOM 2353 N N . GLY B 1 131 ? 44.730 -10.995 30.798 1.00 62.70 107 GLY B N 1
ATOM 2354 C CA . GLY B 1 131 ? 44.511 -11.272 29.386 1.00 61.95 107 GLY B CA 1
ATOM 2355 C C . GLY B 1 131 ? 44.312 -10.012 28.582 1.00 58.91 107 GLY B C 1
ATOM 2356 O O . GLY B 1 131 ? 45.059 -9.040 28.738 1.00 58.41 107 GLY B O 1
ATOM 2357 N N . ASP B 1 132 ? 43.280 -10.002 27.748 1.00 56.35 108 ASP B N 1
ATOM 2358 C CA . ASP B 1 132 ? 43.020 -8.849 26.873 1.00 56.67 108 ASP B CA 1
ATOM 2359 C C . ASP B 1 132 ? 42.693 -7.520 27.565 1.00 51.81 108 ASP B C 1
ATOM 2360 O O . ASP B 1 132 ? 42.693 -6.480 26.907 1.00 53.58 108 ASP B O 1
ATOM 2365 N N . GLU B 1 133 ? 42.426 -7.526 28.869 1.00 42.99 109 GLU B N 1
ATOM 2366 C CA . GLU B 1 133 ? 42.128 -6.272 29.560 1.00 42.91 109 GLU B CA 1
ATOM 2367 C C . GLU B 1 133 ? 43.371 -5.693 30.245 1.00 37.93 109 GLU B C 1
ATOM 2368 O O . GLU B 1 133 ? 43.327 -4.599 30.762 1.00 36.30 109 GLU B O 1
ATOM 2374 N N . TYR B 1 134 ? 44.469 -6.425 30.255 1.00 36.21 110 TYR B N 1
ATOM 2375 C CA . TYR B 1 134 ? 45.673 -5.927 30.917 1.00 34.82 110 TYR B CA 1
ATOM 2376 C C . TYR B 1 134 ? 46.298 -4.788 30.101 1.00 32.32 110 TYR B C 1
ATOM 2377 O O . TYR B 1 134 ? 46.377 -4.862 28.893 1.00 33.25 110 TYR B O 1
ATOM 2386 N N . LEU B 1 135 ? 46.694 -3.729 30.801 1.00 32.15 111 LEU B N 1
ATOM 2387 C CA . LEU B 1 135 ? 47.349 -2.573 30.228 1.00 29.88 111 LEU B CA 1
ATOM 2388 C C . LEU B 1 135 ? 48.533 -2.202 31.115 1.00 29.73 111 LEU B C 1
ATOM 2389 O O . LEU B 1 135 ? 48.369 -2.082 32.336 1.00 30.58 111 LEU B O 1
ATOM 2394 N N . GLU B 1 136 ? 49.711 -2.062 30.521 1.00 27.13 112 GLU B N 1
ATOM 2395 C CA . GLU B 1 136 ? 50.909 -1.656 31.240 1.00 27.48 112 GLU B CA 1
ATOM 2396 C C . GLU B 1 136 ? 51.492 -0.454 30.496 1.00 25.51 112 GLU B C 1
ATOM 2397 O O . GLU B 1 136 ? 51.504 -0.436 29.265 1.00 23.95 112 GLU B O 1
ATOM 2403 N N . VAL B 1 137 ? 51.972 0.553 31.227 1.00 24.33 113 VAL B N 1
ATOM 2404 C CA . VAL B 1 137 ? 52.503 1.765 30.599 1.00 23.62 113 VAL B CA 1
ATOM 2405 C C . VAL B 1 137 ? 53.739 2.299 31.284 1.00 22.66 113 VAL B C 1
ATOM 2406 O O . VAL B 1 137 ? 54.030 1.975 32.438 1.00 24.57 113 VAL B O 1
ATOM 2410 N N . TYR B 1 138 ? 54.442 3.159 30.575 1.00 24.26 114 TYR B N 1
ATOM 2411 C CA . TYR B 1 138 ? 55.640 3.825 31.106 1.00 23.61 114 TYR B CA 1
ATOM 2412 C C . TYR B 1 138 ? 55.424 5.276 30.709 1.00 20.63 114 TYR B C 1
ATOM 2413 O O . TYR B 1 138 ? 55.375 5.604 29.535 1.00 20.05 114 TYR B O 1
ATOM 2422 N N . HIS B 1 139 ? 55.194 6.105 31.719 1.00 22.26 115 HIS B N 1
ATOM 2423 C CA . HIS B 1 139 ? 54.833 7.500 31.550 1.00 22.37 115 HIS B CA 1
ATOM 2424 C C . HIS B 1 139 ? 55.987 8.320 32.048 1.00 22.91 115 HIS B C 1
ATOM 2425 O O . HIS B 1 139 ? 56.294 8.308 33.255 1.00 22.49 115 HIS B O 1
ATOM 2432 N N . ALA B 1 140 ? 56.602 9.055 31.141 1.00 22.68 116 ALA B N 1
ATOM 2433 C CA . ALA B 1 140 ? 57.785 9.802 31.470 1.00 23.87 116 ALA B CA 1
ATOM 2434 C C . ALA B 1 140 ? 57.588 11.306 31.317 1.00 21.94 116 ALA B C 1
ATOM 2435 O O . ALA B 1 140 ? 56.803 11.771 30.481 1.00 22.10 116 ALA B O 1
ATOM 2437 N N . TRP B 1 141 ? 58.355 12.040 32.109 1.00 22.10 117 TRP B N 1
ATOM 2438 C CA . TRP B 1 141 ? 58.287 13.502 32.183 1.00 22.28 117 TRP B CA 1
ATOM 2439 C C . TRP B 1 141 ? 59.693 14.082 32.141 1.00 24.60 117 TRP B C 1
ATOM 2440 O O . TRP B 1 141 ? 60.635 13.526 32.736 1.00 24.94 117 TRP B O 1
ATOM 2451 N N . LEU B 1 142 ? 59.808 15.242 31.519 1.00 24.78 118 LEU B N 1
ATOM 2452 C CA . LEU B 1 142 ? 61.068 15.984 31.486 1.00 26.12 118 LEU B CA 1
ATOM 2453 C C . LEU B 1 142 ? 60.696 17.459 31.607 1.00 25.46 118 LEU B C 1
ATOM 2454 O O . LEU B 1 142 ? 59.978 17.993 30.753 1.00 27.14 118 LEU B O 1
ATOM 2459 N N . VAL B 1 143 ? 61.087 18.080 32.707 1.00 24.87 119 VAL B N 1
ATOM 2460 C CA . VAL B 1 143 ? 60.827 19.476 32.953 1.00 25.29 119 VAL B CA 1
ATOM 2461 C C . VAL B 1 143 ? 62.174 20.147 32.950 1.00 26.50 119 VAL B C 1
ATOM 2462 O O . VAL B 1 143 ? 63.094 19.670 33.619 1.00 26.06 119 VAL B O 1
ATOM 2466 N N . GLU B 1 144 ? 62.330 21.240 32.209 1.00 26.67 120 GLU B N 1
ATOM 2467 C CA . GLU B 1 144 ? 63.629 21.883 32.210 1.00 28.39 120 GLU B CA 1
ATOM 2468 C C . GLU B 1 144 ? 63.565 23.364 31.970 1.00 27.82 120 GLU B C 1
ATOM 2469 O O . GLU B 1 144 ? 62.625 23.860 31.381 1.00 28.46 120 GLU B O 1
ATOM 2475 N N . LYS B 1 145 ? 64.566 24.077 32.481 1.00 29.82 121 LYS B N 1
ATOM 2476 C CA . LYS B 1 145 ? 64.654 25.535 32.273 1.00 32.83 121 LYS B CA 1
ATOM 2477 C C . LYS B 1 145 ? 65.339 25.752 30.956 1.00 33.44 121 LYS B C 1
ATOM 2478 O O . LYS B 1 145 ? 66.337 25.087 30.661 1.00 35.48 121 LYS B O 1
ATOM 2484 N N . LEU B 1 146 ? 64.846 26.680 30.157 1.00 35.82 122 LEU B N 1
ATOM 2485 C CA . LEU B 1 146 ? 65.481 26.975 28.873 1.00 36.41 122 LEU B CA 1
ATOM 2486 C C . LEU B 1 146 ? 65.896 28.440 28.955 1.00 39.39 122 LEU B C 1
ATOM 2487 O O . LEU B 1 146 ? 65.584 29.110 29.932 1.00 39.21 122 LEU B O 1
ATOM 2492 N N . ASP B 1 147 ? 66.618 28.929 27.956 1.00 42.29 123 ASP B N 1
ATOM 2493 C CA . ASP B 1 147 ? 67.057 30.340 27.965 1.00 46.35 123 ASP B CA 1
ATOM 2494 C C . ASP B 1 147 ? 65.940 31.355 28.080 1.00 47.30 123 ASP B C 1
ATOM 2495 O O . ASP B 1 147 ? 64.798 31.117 27.644 1.00 48.21 123 ASP B O 1
ATOM 2500 N N . ASN B 1 148 ? 66.295 32.505 28.638 1.00 46.56 124 ASN B N 1
ATOM 2501 C CA . ASN B 1 148 ? 65.397 33.638 28.777 1.00 49.26 124 ASN B CA 1
ATOM 2502 C C . ASN B 1 148 ? 64.094 33.343 29.489 1.00 45.28 124 ASN B C 1
ATOM 2503 O O . ASN B 1 148 ? 63.009 33.624 28.977 1.00 43.76 124 ASN B O 1
ATOM 2508 N N . ASP B 1 149 ? 64.213 32.764 30.669 1.00 44.06 125 ASP B N 1
ATOM 2509 C CA . ASP B 1 149 ? 63.078 32.536 31.543 1.00 43.83 125 ASP B CA 1
ATOM 2510 C C . ASP B 1 149 ? 61.941 31.712 30.925 1.00 40.83 125 ASP B C 1
ATOM 2511 O O . ASP B 1 149 ? 60.781 32.105 30.981 1.00 42.08 125 ASP B O 1
ATOM 2516 N N . ARG B 1 150 ? 62.275 30.587 30.315 1.00 37.02 126 ARG B N 1
ATOM 2517 C CA . ARG B 1 150 ? 61.242 29.699 29.780 1.00 34.82 126 ARG B CA 1
ATOM 2518 C C . ARG B 1 150 ? 61.366 28.342 30.448 1.00 32.47 126 ARG B C 1
ATOM 2519 O O . ARG B 1 150 ? 62.475 27.938 30.853 1.00 31.50 126 ARG B O 1
ATOM 2527 N N . VAL B 1 151 ? 60.225 27.674 30.625 1.00 30.26 127 VAL B N 1
ATOM 2528 C CA . VAL B 1 151 ? 60.190 26.321 31.141 1.00 29.44 127 VAL B CA 1
ATOM 2529 C C . VAL B 1 151 ? 59.538 25.415 30.111 1.00 26.94 127 VAL B C 1
ATOM 2530 O O . VAL B 1 151 ? 58.475 25.700 29.568 1.00 25.92 127 VAL B O 1
ATOM 2534 N N . ARG B 1 152 ? 60.189 24.297 29.866 1.00 28.13 128 ARG B N 1
ATOM 2535 C CA . ARG B 1 152 ? 59.677 23.288 28.970 1.00 26.05 128 ARG B CA 1
ATOM 2536 C C . ARG B 1 152 ? 59.171 22.119 29.807 1.00 26.30 128 ARG B C 1
ATOM 2537 O O . ARG B 1 152 ? 59.866 21.680 30.717 1.00 24.28 128 ARG B O 1
ATOM 2545 N N . ILE B 1 153 ? 57.940 21.667 29.522 1.00 25.34 129 ILE B N 1
ATOM 2546 C CA . ILE B 1 153 ? 57.372 20.468 30.126 1.00 24.25 129 ILE B CA 1
ATOM 2547 C C . ILE B 1 153 ? 57.039 19.485 28.986 1.00 23.88 129 ILE B C 1
ATOM 2548 O O . ILE B 1 153 ? 56.129 19.732 28.172 1.00 21.55 129 ILE B O 1
ATOM 2553 N N . LEU B 1 154 ? 57.806 18.394 28.926 1.00 21.45 130 LEU B N 1
ATOM 2554 C CA . LEU B 1 154 ? 57.599 17.330 27.959 1.00 22.06 130 LEU B CA 1
ATOM 2555 C C . LEU B 1 154 ? 57.095 16.095 28.693 1.00 22.55 130 LEU B C 1
ATOM 2556 O O . LEU B 1 154 ? 57.671 15.686 29.713 1.00 21.20 130 LEU B O 1
ATOM 2561 N N . THR B 1 155 ? 56.000 15.523 28.213 1.00 23.12 131 THR B N 1
ATOM 2562 C CA . THR B 1 155 ? 55.524 14.250 28.794 1.00 23.81 131 THR B CA 1
ATOM 2563 C C . THR B 1 155 ? 55.170 13.293 27.651 1.00 24.78 131 THR B C 1
ATOM 2564 O O . THR B 1 155 ? 54.482 13.651 26.678 1.00 24.81 131 THR B O 1
ATOM 2568 N N . GLN B 1 156 ? 55.666 12.068 27.775 1.00 23.21 132 GLN B N 1
ATOM 2569 C CA . GLN B 1 156 ? 55.489 11.065 26.762 1.00 23.24 132 GLN B CA 1
ATOM 2570 C C . GLN B 1 156 ? 55.134 9.736 27.459 1.00 25.44 132 GLN B C 1
ATOM 2571 O O . GLN B 1 156 ? 55.637 9.445 28.548 1.00 22.77 132 GLN B O 1
ATOM 2577 N N . GLU B 1 157 ? 54.244 8.958 26.853 1.00 23.91 133 GLU B N 1
ATOM 2578 C CA . GLU B 1 157 ? 53.842 7.666 27.427 1.00 23.23 133 GLU B CA 1
ATOM 2579 C C . GLU B 1 157 ? 53.857 6.605 26.337 1.00 24.31 133 GLU B C 1
ATOM 2580 O O . GLU B 1 157 ? 53.374 6.832 25.226 1.00 22.89 133 GLU B O 1
ATOM 2586 N N . SER B 1 158 ? 54.403 5.446 26.702 1.00 24.68 134 SER B N 1
ATOM 2587 C CA . SER B 1 158 ? 54.481 4.262 25.870 1.00 23.70 134 SER B CA 1
ATOM 2588 C C . SER B 1 158 ? 53.605 3.203 26.565 1.00 23.21 134 SER B C 1
ATOM 2589 O O . SER B 1 158 ? 53.701 3.000 27.772 1.00 21.88 134 SER B O 1
ATOM 2592 N N . GLN B 1 159 ? 52.756 2.535 25.805 1.00 24.57 135 GLN B N 1
ATOM 2593 C CA . GLN B 1 159 ? 51.801 1.614 26.360 1.00 23.47 135 GLN B CA 1
ATOM 2594 C C . GLN B 1 159 ? 51.820 0.259 25.666 1.00 24.79 135 GLN B C 1
ATOM 2595 O O . GLN B 1 159 ? 51.923 0.180 24.439 1.00 24.92 135 GLN B O 1
ATOM 2601 N N . SER B 1 160 ? 51.636 -0.785 26.455 1.00 25.24 136 SER B N 1
ATOM 2602 C CA . SER B 1 160 ? 51.605 -2.151 25.947 1.00 28.51 136 SER B CA 1
ATOM 2603 C C . SER B 1 160 ? 50.373 -2.873 26.419 1.00 27.87 136 SER B C 1
ATOM 2604 O O . SER B 1 160 ? 50.006 -2.775 27.577 1.00 30.27 136 SER B O 1
ATOM 2607 N N . GLY B 1 161 ? 49.765 -3.618 25.514 1.00 29.49 137 GLY B N 1
ATOM 2608 C CA . GLY B 1 161 ? 48.604 -4.449 25.825 1.00 30.46 137 GLY B CA 1
ATOM 2609 C C . GLY B 1 161 ? 47.474 -4.242 24.821 1.00 31.13 137 GLY B C 1
ATOM 2610 O O . GLY B 1 161 ? 47.465 -3.287 24.071 1.00 31.07 137 GLY B O 1
ATOM 2611 N N . VAL B 1 162 ? 46.477 -5.101 24.877 1.00 32.68 138 VAL B N 1
ATOM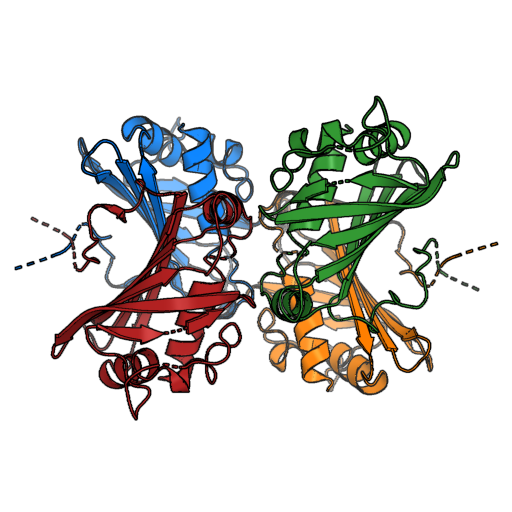 2612 C CA . VAL B 1 162 ? 45.365 -5.018 23.945 1.00 34.06 138 VAL B CA 1
ATOM 2613 C C . VAL B 1 162 ? 44.642 -3.682 24.041 1.00 31.40 138 VAL B C 1
ATOM 2614 O O . VAL B 1 162 ? 44.309 -3.090 23.013 1.00 31.13 138 VAL B O 1
ATOM 2618 N N . PRO B 1 163 ? 44.391 -3.188 25.266 1.00 30.12 139 PRO B N 1
ATOM 2619 C CA . PRO B 1 163 ? 43.703 -1.889 25.317 1.00 29.54 139 PRO B CA 1
ATOM 2620 C C . PRO B 1 163 ? 44.511 -0.737 24.698 1.00 28.58 139 PRO B C 1
ATOM 2621 O O . PRO B 1 163 ? 43.932 0.268 24.260 1.00 29.48 139 PRO B O 1
ATOM 2625 N N . ALA B 1 164 ? 45.837 -0.870 24.700 1.00 25.48 140 ALA B N 1
ATOM 2626 C CA . ALA B 1 164 ? 46.703 0.135 24.127 1.00 25.33 140 ALA B CA 1
ATOM 2627 C C . ALA B 1 164 ? 46.524 0.161 22.607 1.00 27.06 140 ALA B C 1
ATOM 2628 O O . ALA B 1 164 ? 46.572 1.217 21.999 1.00 26.80 140 ALA B O 1
ATOM 2630 N N . LYS B 1 165 ? 46.288 -0.996 22.009 1.00 29.48 141 LYS B N 1
ATOM 2631 C CA . LYS B 1 165 ? 46.022 -1.066 20.577 1.00 32.07 141 LYS B CA 1
ATOM 2632 C C . LYS B 1 165 ? 44.734 -0.341 20.269 1.00 32.01 141 LYS B C 1
ATOM 2633 O O . LYS B 1 165 ? 44.648 0.360 19.282 1.00 36.00 141 LYS B O 1
ATOM 2639 N N . ALA B 1 166 ? 43.744 -0.458 21.143 1.00 31.96 142 ALA B N 1
ATOM 2640 C CA . ALA B 1 166 ? 42.459 0.236 20.934 1.00 32.79 142 ALA B CA 1
ATOM 2641 C C . ALA B 1 166 ? 42.631 1.752 21.119 1.00 30.67 142 ALA B C 1
ATOM 2642 O O . ALA B 1 166 ? 42.145 2.534 20.305 1.00 31.18 142 ALA B O 1
ATOM 2644 N N . LEU B 1 167 ? 43.379 2.171 22.146 1.00 31.00 143 LEU B N 1
ATOM 2645 C CA . LEU B 1 167 ? 43.607 3.600 22.378 1.00 30.86 143 LEU B CA 1
ATOM 2646 C C . LEU B 1 167 ? 44.363 4.254 21.224 1.00 30.05 143 LEU B C 1
ATOM 2647 O O . LEU B 1 167 ? 44.073 5.386 20.874 1.00 30.03 143 LEU B O 1
ATOM 2652 N N . ALA B 1 168 ? 45.279 3.531 20.599 1.00 29.69 144 ALA B N 1
ATOM 2653 C CA . ALA B 1 168 ? 46.025 4.074 19.457 1.00 29.50 144 ALA B CA 1
ATOM 2654 C C . ALA B 1 168 ? 45.111 4.435 18.264 1.00 31.47 144 ALA B C 1
ATOM 2655 O O . ALA B 1 168 ? 45.421 5.347 17.509 1.00 33.05 144 ALA B O 1
ATOM 2657 N N . LYS B 1 169 ? 44.008 3.708 18.097 1.00 32.24 145 LYS B N 1
ATOM 2658 C CA . LYS B 1 169 ? 43.064 3.929 16.994 1.00 36.35 145 LYS B CA 1
ATOM 2659 C C . LYS B 1 169 ? 41.931 4.883 17.346 1.00 35.94 145 LYS B C 1
ATOM 2660 O O . LYS B 1 169 ? 41.143 5.212 16.483 1.00 36.74 145 LYS B O 1
ATOM 2666 N N . SER B 1 170 ? 41.818 5.284 18.607 1.00 36.63 146 SER B N 1
ATOM 2667 C CA . SER B 1 170 ? 40.682 6.089 19.049 1.00 39.25 146 SER B CA 1
ATOM 2668 C C . SER B 1 170 ? 40.623 7.429 18.334 1.00 41.83 146 SER B C 1
ATOM 2669 O O . SER B 1 170 ? 41.641 8.004 17.972 1.00 35.28 146 SER B O 1
ATOM 2672 N N . VAL B 1 171 ? 39.407 7.902 18.094 1.00 46.61 147 VAL B N 1
ATOM 2673 C CA . VAL B 1 171 ? 39.211 9.188 17.430 1.00 54.44 147 VAL B CA 1
ATOM 2674 C C . VAL B 1 171 ? 38.081 9.900 18.165 1.00 53.85 147 VAL B C 1
ATOM 2675 O O . VAL B 1 171 ? 36.977 9.361 18.265 1.00 58.84 147 VAL B O 1
ATOM 2679 N N . PRO B 1 172 ? 38.380 11.067 18.764 1.00 43.70 148 PRO B N 1
ATOM 2680 C CA . PRO B 1 172 ? 39.702 11.693 18.807 1.00 37.54 148 PRO B CA 1
ATOM 2681 C C . PRO B 1 172 ? 40.669 10.892 19.700 1.00 35.04 148 PRO B C 1
ATOM 2682 O O . PRO B 1 172 ? 40.279 9.882 20.322 1.00 31.73 148 PRO B O 1
ATOM 2686 N N . ASN B 1 173 ? 41.918 11.340 19.761 1.00 30.57 149 ASN B N 1
ATOM 2687 C CA . ASN B 1 173 ? 42.940 10.646 20.520 1.00 27.14 149 ASN B CA 1
ATOM 2688 C C . ASN B 1 173 ? 42.750 11.048 21.944 1.00 27.71 149 ASN B C 1
ATOM 2689 O O . ASN B 1 173 ? 43.122 12.161 22.330 1.00 25.07 149 ASN B O 1
ATOM 2694 N N . ALA B 1 174 ? 42.160 10.159 22.739 1.00 29.50 150 ALA B N 1
ATOM 2695 C CA . ALA B 1 174 ? 41.823 10.515 24.126 1.00 31.69 150 ALA B CA 1
ATOM 2696 C C . ALA B 1 174 ? 43.044 10.773 25.025 1.00 29.60 150 ALA B C 1
ATOM 2697 O O . ALA B 1 174 ? 43.007 11.637 25.930 1.00 28.03 150 ALA B O 1
ATOM 2707 N N . LEU B 1 176 ? 46.035 11.812 24.008 1.00 23.82 152 LEU B N 1
ATOM 2708 C CA . LEU B 1 176 ? 46.634 13.082 23.600 1.00 22.99 152 LEU B CA 1
ATOM 2709 C C . LEU B 1 176 ? 45.954 14.280 24.257 1.00 22.14 152 LEU B C 1
ATOM 2710 O O . LEU B 1 176 ? 46.602 15.179 24.729 1.00 20.61 152 LEU B O 1
ATOM 2715 N N . ASN B 1 177 ? 44.621 14.295 24.240 1.00 21.16 153 ASN B N 1
ATOM 2716 C CA . ASN B 1 177 ? 43.905 15.404 24.810 1.00 23.50 153 ASN B CA 1
ATOM 2717 C C . ASN B 1 177 ? 43.937 15.394 26.339 1.00 25.90 153 ASN B C 1
ATOM 2718 O O . ASN B 1 177 ? 43.962 16.444 26.977 1.00 27.25 153 ASN B O 1
ATOM 2723 N N . GLY B 1 178 ? 43.950 14.199 26.913 1.00 25.24 154 GLY B N 1
ATOM 2724 C CA . GLY B 1 178 ? 44.025 14.074 28.312 1.00 23.04 154 GLY B CA 1
ATOM 2725 C C . GLY B 1 178 ? 45.356 14.607 28.800 1.00 25.26 154 GLY B C 1
ATOM 2726 O O . GLY B 1 178 ? 45.406 15.407 29.739 1.00 26.22 154 GLY B O 1
ATOM 2727 N N . HIS B 1 179 ? 46.436 14.194 28.163 1.00 22.88 155 HIS B N 1
ATOM 2728 C CA . HIS B 1 179 ? 47.736 14.646 28.620 1.00 25.16 155 HIS B CA 1
ATOM 2729 C C . HIS B 1 179 ? 47.950 16.112 28.368 1.00 25.48 155 HIS B C 1
ATOM 2730 O O . HIS B 1 179 ? 48.674 16.774 29.116 1.00 22.81 155 HIS B O 1
ATOM 2737 N N . GLN B 1 180 ? 47.336 16.622 27.303 1.00 24.37 156 GLN B N 1
ATOM 2738 C CA . GLN B 1 180 ? 47.394 18.027 27.064 1.00 24.79 156 GLN B CA 1
ATOM 2739 C C . GLN B 1 180 ? 46.722 18.795 28.232 1.00 25.21 156 GLN B C 1
ATOM 2740 O O . GLN B 1 180 ? 47.194 19.869 28.628 1.00 23.58 156 GLN B O 1
ATOM 2746 N N . ALA B 1 181 ? 45.620 18.256 28.748 1.00 25.53 157 ALA B N 1
ATOM 2747 C CA . ALA B 1 181 ? 44.903 18.898 29.840 1.00 24.55 157 ALA B CA 1
ATOM 2748 C C . ALA B 1 181 ? 45.745 18.848 31.142 1.00 25.19 157 ALA B C 1
ATOM 2749 O O . ALA B 1 181 ? 45.679 19.765 31.962 1.00 23.31 157 ALA B O 1
ATOM 2751 N N . TRP B 1 182 ? 46.535 17.789 31.308 1.00 23.93 158 TRP B N 1
ATOM 2752 C CA . TRP B 1 182 ? 47.422 17.650 32.469 1.00 25.37 158 TRP B CA 1
ATOM 2753 C C . TRP B 1 182 ? 48.452 18.778 32.381 1.00 23.78 158 TRP B C 1
ATOM 2754 O O . TRP B 1 182 ? 48.685 19.494 33.352 1.00 26.56 158 TRP B O 1
ATOM 2765 N N . LEU B 1 183 ? 49.082 18.921 31.223 1.00 21.77 159 LEU B N 1
ATOM 2766 C CA . LEU B 1 183 ? 50.073 19.984 31.036 1.00 24.60 159 LEU B CA 1
ATOM 2767 C C . LEU B 1 183 ? 49.461 21.364 31.240 1.00 26.30 159 LEU B C 1
ATOM 2768 O O . LEU B 1 183 ? 50.021 22.189 31.946 1.00 24.72 159 LEU B O 1
ATOM 2773 N N . ASP B 1 184 ? 48.305 21.599 30.629 1.00 26.01 160 ASP B N 1
ATOM 2774 C CA . ASP B 1 184 ? 47.635 22.895 30.755 1.00 27.02 160 ASP B CA 1
ATOM 2775 C C . ASP B 1 184 ? 47.293 23.227 32.191 1.00 25.07 160 ASP B C 1
ATOM 2776 O O . ASP B 1 184 ? 47.470 24.358 32.611 1.00 26.83 160 ASP B O 1
ATOM 2781 N N . GLY B 1 185 ? 46.797 22.247 32.936 1.00 25.66 161 GLY B N 1
ATOM 2782 C CA . GLY B 1 185 ? 46.475 22.446 34.352 1.00 25.03 161 GLY B CA 1
ATOM 2783 C C . GLY B 1 185 ? 47.710 22.719 35.205 1.00 24.18 161 GLY B C 1
ATOM 2784 O O . GLY B 1 185 ? 47.692 23.569 36.093 1.00 25.95 161 GLY B O 1
ATOM 2785 N N . LEU B 1 186 ? 48.790 21.970 34.956 1.00 23.40 162 LEU B N 1
ATOM 2786 C CA . LEU B 1 186 ? 50.030 22.137 35.716 1.00 24.07 162 LEU B CA 1
ATOM 2787 C C . LEU B 1 186 ? 50.639 23.532 35.521 1.00 26.34 162 LEU B C 1
ATOM 2788 O O . LEU B 1 186 ? 51.153 24.187 36.458 1.00 26.32 162 LEU B O 1
ATOM 2793 N N . VAL B 1 187 ? 50.549 24.006 34.295 1.00 26.94 163 VAL B N 1
ATOM 2794 C CA . VAL B 1 187 ? 51.051 25.349 33.961 1.00 28.94 163 VAL B CA 1
ATOM 2795 C C . VAL B 1 187 ? 50.229 26.401 34.705 1.00 30.07 163 VAL B C 1
ATOM 2796 O O . VAL B 1 187 ? 50.792 27.221 35.423 1.00 31.14 163 VAL B O 1
ATOM 2800 N N . ALA B 1 188 ? 48.901 26.330 34.573 1.00 30.15 164 ALA B N 1
ATOM 2801 C CA . ALA B 1 188 ? 48.007 27.297 35.204 1.00 33.87 164 ALA B CA 1
ATOM 2802 C C . ALA B 1 188 ? 48.150 27.318 36.724 1.00 35.04 164 ALA B C 1
ATOM 2803 O O . ALA B 1 188 ? 48.220 28.374 37.338 1.00 36.79 164 ALA B O 1
ATOM 2805 N N . TYR B 1 189 ? 48.246 26.137 37.307 1.00 33.55 165 TYR B N 1
ATOM 2806 C CA . TYR B 1 189 ? 48.340 25.981 38.740 1.00 33.38 165 TYR B CA 1
ATOM 2807 C C . TYR B 1 189 ? 49.686 26.466 39.282 1.00 34.25 165 TYR B C 1
ATOM 2808 O O . TYR B 1 189 ? 49.798 26.837 40.459 1.00 36.34 165 TYR B O 1
ATOM 2817 N N . SER B 1 190 ? 50.707 26.447 38.434 1.00 33.40 166 SER B N 1
ATOM 2818 C CA . SER B 1 190 ? 52.052 26.865 38.832 1.00 34.66 166 SER B CA 1
ATOM 2819 C C . SER B 1 190 ? 52.360 28.363 38.633 1.00 40.24 166 SER B C 1
ATOM 2820 O O . SER B 1 190 ? 53.501 28.795 38.799 1.00 37.21 166 SER B O 1
ATOM 2823 N N . ARG B 1 191 ? 51.352 29.143 38.289 1.00 45.93 167 ARG B N 1
ATOM 2824 C CA . ARG B 1 191 ? 51.533 30.573 38.168 1.00 56.01 167 ARG B CA 1
ATOM 2825 C C . ARG B 1 191 ? 50.780 31.227 39.298 1.00 62.44 167 ARG B C 1
ATOM 2826 O O . ARG B 1 191 ? 51.232 31.078 40.436 1.00 62.84 167 ARG B O 1
ATOM 2835 N N . ALA C 1 24 ? 77.415 12.862 27.589 1.00 41.97 0 ALA C N 1
ATOM 2836 C CA . ALA C 1 24 ? 76.816 12.974 28.938 1.00 44.49 0 ALA C CA 1
ATOM 2837 C C . ALA C 1 24 ? 75.316 13.340 28.916 1.00 38.13 0 ALA C C 1
ATOM 2838 O O . ALA C 1 24 ? 74.590 12.976 29.802 1.00 41.78 0 ALA C O 1
ATOM 2848 N N . THR C 1 26 ? 71.434 13.105 27.226 1.00 28.49 2 THR C N 1
ATOM 2849 C CA . THR C 1 26 ? 70.615 12.260 26.357 1.00 27.87 2 THR C CA 1
ATOM 2850 C C . 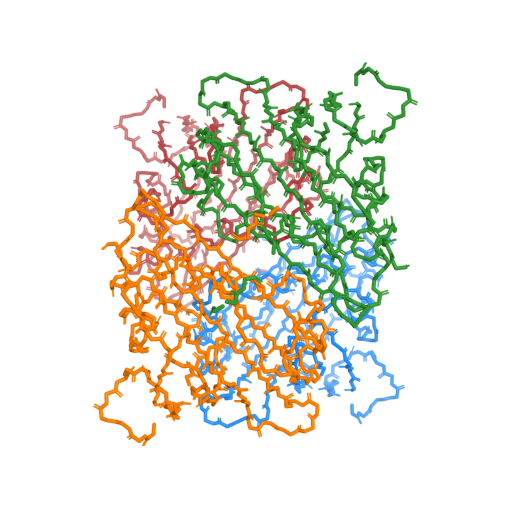THR C 1 26 ? 69.713 13.226 25.568 1.00 25.32 2 THR C C 1
ATOM 2851 O O . THR C 1 26 ? 68.887 13.930 26.162 1.00 22.81 2 THR C O 1
ATOM 2855 N N . THR C 1 27 ? 69.922 13.316 24.246 1.00 25.09 3 THR C N 1
ATOM 2856 C CA . THR C 1 27 ? 69.226 14.319 23.421 1.00 24.58 3 THR C CA 1
ATOM 2857 C C . THR C 1 27 ? 68.687 13.768 22.126 1.00 23.72 3 THR C C 1
ATOM 2858 O O . THR C 1 27 ? 69.035 12.671 21.720 1.00 25.33 3 THR C O 1
ATOM 2878 N N . ASN C 1 29 ? 67.425 15.190 17.951 1.00 23.37 5 ASN C N 1
ATOM 2879 C CA . ASN C 1 29 ? 67.388 16.306 17.006 1.00 24.98 5 ASN C CA 1
ATOM 2880 C C . ASN C 1 29 ? 66.148 17.194 17.245 1.00 25.10 5 ASN C C 1
ATOM 2881 O O . ASN C 1 29 ? 65.055 16.714 17.585 1.00 24.46 5 ASN C O 1
ATOM 2886 N N . ALA C 1 30 ? 66.358 18.499 17.082 1.00 24.35 6 ALA C N 1
ATOM 2887 C CA . ALA C 1 30 ? 65.362 19.485 17.398 1.00 24.73 6 ALA C CA 1
ATOM 2888 C C . ALA C 1 30 ? 65.325 20.568 16.341 1.00 25.77 6 ALA C C 1
ATOM 2889 O O . ALA C 1 30 ? 66.309 20.826 15.667 1.00 27.45 6 ALA C O 1
ATOM 2891 N N . ILE C 1 31 ? 64.149 21.160 16.181 1.00 25.35 7 ILE C N 1
ATOM 2892 C CA . ILE C 1 31 ? 63.897 22.217 15.182 1.00 25.29 7 ILE C CA 1
ATOM 2893 C C . ILE C 1 31 ? 64.711 23.480 15.448 1.00 26.37 7 ILE C C 1
ATOM 2894 O O . ILE C 1 31 ? 64.869 23.887 16.602 1.00 26.46 7 ILE C O 1
ATOM 2899 N N . ARG C 1 32 ? 65.222 24.092 14.374 1.00 29.72 8 ARG C N 1
ATOM 2900 C CA . ARG C 1 32 ? 65.975 25.357 14.452 1.00 30.42 8 ARG C CA 1
ATOM 2901 C C . ARG C 1 32 ? 64.997 26.528 14.290 1.00 30.98 8 ARG C C 1
ATOM 2902 O O . ARG C 1 32 ? 64.519 26.791 13.167 1.00 33.41 8 ARG C O 1
ATOM 2910 N N . TRP C 1 33 ? 64.694 27.246 15.369 1.00 29.33 9 TRP C N 1
ATOM 2911 C CA . TRP C 1 33 ? 63.723 28.369 15.264 1.00 30.65 9 TRP C CA 1
ATOM 2912 C C . TRP C 1 33 ? 64.365 29.728 14.996 1.00 31.21 9 TRP C C 1
ATOM 2913 O O . TRP C 1 33 ? 65.351 30.080 15.638 1.00 29.30 9 TRP C O 1
ATOM 2924 N N . PRO C 1 34 ? 63.822 30.506 14.043 1.00 31.52 10 PRO C N 1
ATOM 2925 C CA . PRO C 1 34 ? 64.377 31.866 13.966 1.00 33.04 10 PRO C CA 1
ATOM 2926 C C . PRO C 1 34 ? 63.996 32.572 15.275 1.00 33.66 10 PRO C C 1
ATOM 2927 O O . PRO C 1 34 ? 63.039 32.158 15.948 1.00 28.76 10 PRO C O 1
ATOM 2931 N N . LYS C 1 35 ? 64.756 33.590 15.645 1.00 34.44 11 LYS C N 1
ATOM 2932 C CA . LYS C 1 35 ? 64.557 34.288 16.908 1.00 37.86 11 LYS C CA 1
ATOM 2933 C C . LYS C 1 35 ? 63.110 34.750 17.180 1.00 36.84 11 LYS C C 1
ATOM 2934 O O . LYS C 1 35 ? 62.593 34.573 18.284 1.00 35.17 11 LYS C O 1
ATOM 2940 N N . LYS C 1 36 ? 62.436 35.282 16.176 1.00 37.31 12 LYS C N 1
ATOM 2941 C CA . LYS C 1 36 ? 61.099 35.822 16.414 1.00 38.36 12 LYS C CA 1
ATOM 2942 C C . LYS C 1 36 ? 60.069 34.755 16.697 1.00 35.37 12 LYS C C 1
ATOM 2943 O O . LYS C 1 36 ? 59.012 35.065 17.234 1.00 36.41 12 LYS C O 1
ATOM 2949 N N . TRP C 1 37 ? 60.386 33.505 16.355 1.00 32.12 13 TRP C N 1
ATOM 2950 C CA . TRP C 1 37 ? 59.461 32.391 16.508 1.00 31.19 13 TRP C CA 1
ATOM 2951 C C . TRP C 1 37 ? 59.717 31.447 17.679 1.00 29.88 13 TRP C C 1
ATOM 2952 O O . TRP C 1 37 ? 58.937 30.552 17.926 1.00 31.62 13 TRP C O 1
ATOM 2963 N N A ILE C 1 38 ? 60.780 31.690 18.431 0.50 31.37 14 ILE C N 1
ATOM 2964 N N B ILE C 1 38 ? 60.799 31.668 18.410 0.50 30.52 14 ILE C N 1
ATOM 2965 C CA A ILE C 1 38 ? 61.120 30.828 19.565 0.50 31.17 14 ILE C CA 1
ATOM 2966 C CA B ILE C 1 38 ? 61.156 30.789 19.528 0.50 29.61 14 ILE C CA 1
ATOM 2967 C C A ILE C 1 38 ? 59.911 30.450 20.422 0.50 30.14 14 ILE C C 1
ATOM 2968 C C B ILE C 1 38 ? 59.953 30.446 20.418 0.50 29.23 14 ILE C C 1
ATOM 2969 O O A ILE C 1 38 ? 59.188 31.343 20.881 0.50 31.26 14 ILE C O 1
ATOM 2970 O O B ILE C 1 38 ? 59.266 31.363 20.890 0.50 30.33 14 ILE C O 1
ATOM 2979 N N . PRO C 1 39 ? 59.677 29.136 20.633 1.00 27.86 15 PRO C N 1
ATOM 2980 C CA . PRO C 1 39 ? 58.580 28.697 21.504 1.00 29.01 15 PRO C CA 1
ATOM 2981 C C . PRO C 1 39 ? 58.542 29.383 22.873 1.00 29.25 15 PRO C C 1
ATOM 2982 O O . PRO C 1 39 ? 59.549 29.416 23.588 1.00 31.38 15 PRO C O 1
ATOM 2986 N N . GLY C 1 40 ? 57.373 29.917 23.211 1.00 27.99 16 GLY C N 1
ATOM 2987 C CA . GLY C 1 40 ? 57.162 30.655 24.446 1.00 29.59 16 GLY C CA 1
ATOM 2988 C C . GLY C 1 40 ? 57.274 32.166 24.269 1.00 32.31 16 GLY C C 1
ATOM 2989 O O . GLY C 1 40 ? 56.893 32.914 25.162 1.00 35.07 16 GLY C O 1
ATOM 2990 N N . GLU C 1 41 ? 57.802 32.621 23.125 1.00 33.40 17 GLU C N 1
ATOM 2991 C CA . GLU C 1 41 ? 57.966 34.039 22.870 1.00 36.67 17 GLU C CA 1
ATOM 2992 C C . GLU C 1 41 ? 56.862 34.547 21.974 1.00 37.27 17 GLU C C 1
ATOM 2993 O O . GLU C 1 41 ? 56.815 35.724 21.677 1.00 36.27 17 GLU C O 1
ATOM 2999 N N . THR C 1 42 ? 55.993 33.659 21.504 1.00 34.19 18 THR C N 1
ATOM 3000 C CA . THR C 1 42 ? 54.903 34.069 20.614 1.00 33.28 18 THR C CA 1
ATOM 3001 C C . THR C 1 42 ? 53.556 33.873 21.328 1.00 33.94 18 THR C C 1
ATOM 3002 O O . THR C 1 42 ? 53.524 33.695 22.546 1.00 35.86 18 THR C O 1
ATOM 3006 N N . ASP C 1 43 ? 52.450 33.875 20.584 1.00 34.51 19 ASP C N 1
ATOM 3007 C CA . ASP C 1 43 ? 51.141 33.769 21.197 1.00 34.03 19 ASP C CA 1
ATOM 3008 C C . ASP C 1 43 ? 50.578 32.365 21.294 1.00 33.72 19 ASP C C 1
ATOM 3009 O O . ASP C 1 43 ? 49.664 32.139 22.075 1.00 34.58 19 ASP C O 1
ATOM 3014 N N . ASN C 1 44 ? 51.090 31.436 20.490 1.00 30.81 20 ASN C N 1
ATOM 3015 C CA . ASN C 1 44 ? 50.650 30.056 20.554 1.00 30.28 20 ASN C CA 1
ATOM 3016 C C . ASN C 1 44 ? 51.781 29.171 20.087 1.00 29.94 20 ASN C C 1
ATOM 3017 O O . ASN C 1 44 ? 52.532 29.570 19.166 1.00 31.64 20 ASN C O 1
ATOM 3022 N N . PHE C 1 45 ? 51.962 28.036 20.773 1.00 26.80 21 PHE C N 1
ATOM 3023 C CA . PHE C 1 45 ? 52.965 27.017 20.412 1.00 26.34 21 PHE C CA 1
ATOM 3024 C C . PHE C 1 45 ? 52.289 25.654 20.452 1.00 27.36 21 PHE C C 1
ATOM 3025 O O . PHE C 1 45 ? 51.603 25.315 21.417 1.00 29.06 21 PHE C O 1
ATOM 3033 N N A VAL C 1 46 ? 52.469 24.866 19.406 0.50 26.68 22 VAL C N 1
ATOM 3034 N N B VAL C 1 46 ? 52.488 24.890 19.379 0.50 26.87 22 VAL C N 1
ATOM 3035 C CA A VAL C 1 46 ? 51.878 23.535 19.380 0.50 27.12 22 VAL C CA 1
ATOM 3036 C CA B VAL C 1 46 ? 51.885 23.566 19.206 0.50 27.49 22 VAL C CA 1
ATOM 3037 C C A VAL C 1 46 ? 52.964 22.584 18.929 0.50 25.25 22 VAL C C 1
ATOM 3038 C C B VAL C 1 46 ? 52.991 22.577 18.895 0.50 25.44 22 VAL C C 1
ATOM 3039 O O A VAL C 1 46 ? 53.773 22.931 18.071 0.50 23.30 22 VAL C O 1
ATOM 3040 O O B VAL C 1 46 ? 53.865 22.895 18.092 0.50 23.56 22 VAL C O 1
ATOM 3047 N N . SER C 1 47 ? 52.951 21.382 19.494 1.00 24.44 23 SER C N 1
ATOM 3048 C CA . SER C 1 47 ? 53.976 20.378 19.255 1.00 23.68 23 SER C CA 1
ATOM 3049 C C . SER C 1 47 ? 53.337 19.006 19.107 1.00 25.10 23 SER C C 1
ATOM 3050 O O . SER C 1 47 ? 52.521 18.657 19.938 1.00 24.61 23 SER C O 1
ATOM 3053 N N . ASN C 1 48 ? 53.670 18.281 18.024 1.00 22.22 24 ASN C N 1
ATOM 3054 C CA . ASN C 1 48 ? 53.163 16.938 17.798 1.00 23.66 24 ASN C CA 1
ATOM 3055 C C . ASN C 1 48 ? 54.291 16.073 17.281 1.00 23.19 24 ASN C C 1
ATOM 3056 O O . ASN C 1 48 ? 55.135 16.526 16.524 1.00 20.78 24 ASN C O 1
ATOM 3061 N N . GLU C 1 49 ? 54.230 14.798 17.633 1.00 21.45 25 GLU C N 1
ATOM 3062 C CA . GLU C 1 49 ? 55.240 13.877 17.248 1.00 23.83 25 GLU C CA 1
ATOM 3063 C C . GLU C 1 49 ? 54.711 12.459 17.140 1.00 24.62 25 GLU C C 1
ATOM 3064 O O . GLU C 1 49 ? 53.903 12.037 17.956 1.00 26.11 25 GLU C O 1
ATOM 3070 N N . VAL C 1 50 ? 55.141 11.736 16.118 1.00 23.68 26 VAL C N 1
ATOM 3071 C CA . VAL C 1 50 ? 54.849 10.299 16.051 1.00 23.17 26 VAL C CA 1
ATOM 3072 C C . VAL C 1 50 ? 56.184 9.584 15.814 1.00 23.60 26 VAL C C 1
ATOM 3073 O O . VAL C 1 50 ? 57.121 10.173 15.260 1.00 23.48 26 VAL C O 1
ATOM 3077 N N . ILE C 1 51 ? 56.271 8.338 16.231 1.00 23.24 27 ILE C N 1
ATOM 3078 C CA . ILE C 1 51 ? 57.471 7.510 15.973 1.00 25.41 27 ILE C CA 1
ATOM 3079 C C . ILE C 1 51 ? 56.899 6.174 15.571 1.00 25.54 27 ILE C C 1
ATOM 3080 O O . ILE C 1 51 ? 56.153 5.548 16.345 1.00 23.28 27 ILE C O 1
ATOM 3085 N N . VAL C 1 52 ? 57.231 5.768 14.342 1.00 25.74 28 VAL C N 1
ATOM 3086 C CA . VAL C 1 52 ? 56.607 4.617 13.708 1.00 28.30 28 VAL C CA 1
ATOM 3087 C C . VAL C 1 52 ? 57.607 3.604 13.156 1.00 28.36 28 VAL C C 1
ATOM 3088 O O . VAL C 1 52 ? 58.498 3.963 12.428 1.00 25.76 28 VAL C O 1
ATOM 3092 N N . LYS C 1 53 ? 57.389 2.345 13.501 1.00 28.75 29 LYS C N 1
ATOM 3093 C CA . LYS C 1 53 ? 58.222 1.225 13.077 1.00 32.16 29 LYS C CA 1
ATOM 3094 C C . LYS C 1 53 ? 57.864 0.805 11.652 1.00 33.64 29 LYS C C 1
ATOM 3095 O O . LYS C 1 53 ? 56.696 0.685 11.314 1.00 33.13 29 LYS C O 1
ATOM 3101 N N . GLY C 1 54 ? 58.867 0.591 10.821 1.00 35.99 30 GLY C N 1
ATOM 3102 C CA . GLY C 1 54 ? 58.645 0.097 9.459 1.00 39.52 30 GLY C CA 1
ATOM 3103 C C . GLY C 1 54 ? 58.161 1.116 8.456 1.00 39.20 30 GLY C C 1
ATOM 3104 O O . GLY C 1 54 ? 57.862 0.774 7.323 1.00 40.81 30 GLY C O 1
ATOM 3105 N N . LEU C 1 55 ? 58.092 2.372 8.859 1.00 37.95 31 LEU C N 1
ATOM 3106 C CA . LEU C 1 55 ? 57.629 3.416 7.972 1.00 36.71 31 LEU C CA 1
ATOM 3107 C C . LEU C 1 55 ? 58.758 3.830 7.022 1.00 37.91 31 LEU C C 1
ATOM 3108 O O . LEU C 1 55 ? 59.895 4.021 7.445 1.00 37.36 31 LEU C O 1
ATOM 3113 N N . ASP C 1 56 ? 58.457 3.961 5.729 1.00 37.56 32 ASP C N 1
ATOM 3114 C CA . ASP C 1 56 ? 59.472 4.341 4.759 1.00 39.14 32 ASP C CA 1
ATOM 3115 C C . ASP C 1 56 ? 59.801 5.847 4.807 1.00 37.20 32 ASP C C 1
ATOM 3116 O O . ASP C 1 56 ? 58.942 6.685 4.562 1.00 36.04 32 ASP C O 1
ATOM 3121 N N . PHE C 1 57 ? 61.055 6.173 5.098 1.00 33.51 33 PHE C N 1
ATOM 3122 C CA . PHE C 1 57 ? 61.487 7.563 5.194 1.00 33.43 33 PHE C CA 1
ATOM 3123 C C . PHE C 1 57 ? 61.313 8.351 3.886 1.00 33.12 33 PHE C C 1
ATOM 3124 O O . PHE C 1 57 ? 60.838 9.492 3.910 1.00 31.84 33 PHE C O 1
ATOM 3132 N N . ASN C 1 58 ? 61.716 7.777 2.760 1.00 34.09 34 ASN C N 1
ATOM 3133 C CA . ASN C 1 58 ? 61.567 8.491 1.491 1.00 35.35 34 ASN C CA 1
ATOM 3134 C C . ASN C 1 58 ? 60.109 8.761 1.114 1.00 33.58 34 ASN C C 1
ATOM 3135 O O . ASN C 1 58 ? 59.812 9.820 0.565 1.00 35.07 34 ASN C O 1
ATOM 3140 N N . LYS C 1 59 ? 59.215 7.805 1.362 1.00 32.52 35 LYS C N 1
ATOM 3141 C CA . LYS C 1 59 ? 57.776 8.013 1.075 1.00 34.13 35 LYS C CA 1
ATOM 3142 C C . LYS C 1 59 ? 57.212 9.142 1.940 1.00 31.03 35 LYS C C 1
ATOM 3143 O O . LYS C 1 59 ? 56.496 10.016 1.444 1.00 31.13 35 LYS C O 1
ATOM 3149 N N . VAL C 1 60 ? 57.544 9.137 3.229 1.00 30.35 36 VAL C N 1
ATOM 3150 C CA . VAL C 1 60 ? 57.100 10.219 4.127 1.00 28.02 36 VAL C CA 1
ATOM 3151 C C . VAL C 1 60 ? 57.587 11.589 3.585 1.00 28.61 36 VAL C C 1
ATOM 3152 O O . VAL C 1 60 ? 56.827 12.554 3.484 1.00 29.02 36 VAL C O 1
ATOM 3156 N N . VAL C 1 61 ? 58.862 11.660 3.224 1.00 29.81 37 VAL C N 1
ATOM 3157 C CA . VAL C 1 61 ? 59.440 12.892 2.717 1.00 29.15 37 VAL C CA 1
ATOM 3158 C C . VAL C 1 61 ? 58.719 13.320 1.442 1.00 30.37 37 VAL C C 1
ATOM 3159 O O . VAL C 1 61 ? 58.397 14.488 1.278 1.00 29.75 37 VAL C O 1
ATOM 3163 N N . GLN C 1 62 ? 58.448 12.368 0.569 1.00 32.32 38 GLN C N 1
ATOM 3164 C CA . GLN C 1 62 ? 57.750 12.644 -0.690 1.00 34.37 38 GLN C CA 1
ATOM 3165 C C . GLN C 1 62 ? 56.341 13.205 -0.453 1.00 32.38 38 GLN C C 1
ATOM 3166 O O . GLN C 1 62 ? 55.953 14.186 -1.086 1.00 31.80 38 GLN C O 1
ATOM 3172 N N . HIS C 1 63 ? 55.599 12.607 0.487 1.00 31.24 39 HIS C N 1
ATOM 3173 C CA . HIS C 1 63 ? 54.207 12.992 0.761 1.00 29.74 39 HIS C CA 1
ATOM 3174 C C . HIS C 1 63 ? 54.031 14.250 1.608 1.00 29.44 39 HIS C C 1
ATOM 3175 O O . HIS C 1 63 ? 52.938 14.819 1.646 1.00 29.96 39 HIS C O 1
ATOM 3182 N N . LEU C 1 64 ? 55.089 14.659 2.298 1.00 26.12 40 LEU C N 1
ATOM 3183 C CA . LEU C 1 64 ? 55.091 15.908 3.012 1.00 26.33 40 LEU C CA 1
ATOM 3184 C C . LEU C 1 64 ? 55.503 17.033 2.009 1.00 29.08 40 LEU C C 1
ATOM 3185 O O . LEU C 1 64 ? 54.840 18.048 1.922 1.00 27.60 40 LEU C O 1
ATOM 3190 N N . ARG C 1 65 ? 56.577 16.808 1.249 1.00 28.98 41 ARG C N 1
ATOM 3191 C CA . ARG C 1 65 ? 57.084 17.807 0.301 1.00 32.67 41 ARG C CA 1
ATOM 3192 C C . ARG C 1 65 ? 56.172 18.130 -0.853 1.00 33.14 41 ARG C C 1
ATOM 3193 O O . ARG C 1 65 ? 56.090 19.273 -1.255 1.00 34.49 41 ARG C O 1
ATOM 3201 N N . ASP C 1 66 ? 55.532 17.125 -1.425 1.00 32.50 42 ASP C N 1
ATOM 3202 C CA . ASP C 1 66 ? 54.641 17.371 -2.537 1.00 33.20 42 ASP C CA 1
ATOM 3203 C C . ASP C 1 66 ? 53.289 17.702 -1.957 1.00 32.71 42 ASP C C 1
ATOM 3204 O O . ASP C 1 66 ? 52.566 16.818 -1.511 1.00 34.67 42 ASP C O 1
ATOM 3209 N N . ALA C 1 67 ? 52.958 18.989 -1.978 1.00 30.44 43 ALA C N 1
ATOM 3210 C CA . ALA C 1 67 ? 51.753 19.496 -1.390 1.00 31.44 43 ALA C CA 1
ATOM 3211 C C . ALA C 1 67 ? 50.461 19.062 -2.066 1.00 33.08 43 ALA C C 1
ATOM 3212 O O . ALA C 1 67 ? 49.404 19.184 -1.476 1.00 31.87 43 ALA C O 1
ATOM 3214 N N . SER C 1 68 ? 50.527 18.536 -3.282 1.00 34.37 44 SER C N 1
ATOM 3215 C CA . SER C 1 68 ? 49.312 18.067 -3.932 1.00 37.55 44 SER C CA 1
ATOM 3216 C C . SER C 1 68 ? 48.750 16.833 -3.184 1.00 35.77 44 SER C C 1
ATOM 3217 O O . SER C 1 68 ? 47.582 16.505 -3.315 1.00 35.58 44 SER C O 1
ATOM 3220 N N . HIS C 1 69 ? 49.575 16.167 -2.385 1.00 35.93 45 HIS C N 1
ATOM 3221 C CA . HIS C 1 69 ? 49.112 14.997 -1.615 1.00 37.65 45 HIS C CA 1
ATOM 3222 C C . HIS C 1 69 ? 48.365 15.359 -0.340 1.00 35.22 45 HIS C C 1
ATOM 3223 O O . HIS C 1 69 ? 47.575 14.553 0.174 1.00 35.01 45 HIS C O 1
ATOM 3230 N N . TRP C 1 70 ? 48.626 16.549 0.185 1.00 31.32 46 TRP C N 1
ATOM 3231 C CA . TRP C 1 70 ? 48.031 16.951 1.456 1.00 30.88 46 TRP C CA 1
ATOM 3232 C C . TRP C 1 70 ? 46.537 16.726 1.491 1.00 31.93 46 TRP C C 1
ATOM 3233 O O . TRP C 1 70 ? 46.055 16.080 2.414 1.00 30.49 46 TRP C O 1
ATOM 3244 N N . GLU C 1 71 ? 45.799 17.245 0.508 1.00 34.12 47 GLU C N 1
ATOM 3245 C CA . GLU C 1 71 ? 44.333 17.114 0.558 1.00 35.46 47 GLU C CA 1
ATOM 3246 C C . GLU C 1 71 ? 43.877 15.661 0.464 1.00 35.19 47 GLU C C 1
ATOM 3247 O O . GLU C 1 71 ? 42.769 15.350 0.862 1.00 35.45 47 GLU C O 1
ATOM 3253 N N . LYS C 1 72 ? 44.743 14.776 -0.030 1.00 35.00 48 LYS C N 1
ATOM 3254 C CA . LYS C 1 72 ? 44.405 13.348 -0.168 1.00 38.09 48 LYS C CA 1
ATOM 3255 C C . LYS C 1 72 ? 44.484 12.574 1.146 1.00 35.63 48 LYS C C 1
ATOM 3256 O O . LYS C 1 72 ? 43.784 11.586 1.325 1.00 38.35 48 LYS C O 1
ATOM 3262 N N . TYR C 1 73 ? 45.323 13.009 2.065 1.00 31.17 49 TYR C N 1
ATOM 3263 C CA . TYR C 1 73 ? 45.421 12.306 3.334 1.00 31.95 49 TYR C CA 1
ATOM 3264 C C . TYR C 1 73 ? 45.090 13.121 4.578 1.00 31.67 49 TYR C C 1
ATOM 3265 O O . TYR C 1 73 ? 44.968 12.556 5.651 1.00 28.76 49 TYR C O 1
ATOM 3274 N N . TYR C 1 74 ? 44.971 14.445 4.444 1.00 33.47 50 TYR C N 1
ATOM 3275 C CA . TYR C 1 74 ? 44.669 15.309 5.594 1.00 33.18 50 TYR C CA 1
ATOM 3276 C C . TYR C 1 74 ? 43.412 16.108 5.275 1.00 35.41 50 TYR C C 1
ATOM 3277 O O . TYR C 1 74 ? 43.428 17.067 4.473 1.00 33.15 50 TYR C O 1
ATOM 3286 N N . LYS C 1 75 ? 42.309 15.662 5.886 1.00 36.34 51 LYS C N 1
ATOM 3287 C CA . LYS C 1 75 ? 40.967 16.212 5.644 1.00 41.63 51 LYS C CA 1
ATOM 3288 C C . LYS C 1 75 ? 40.747 17.695 5.906 1.00 38.40 51 LYS C C 1
ATOM 3289 O O . LYS C 1 75 ? 39.851 18.291 5.305 1.00 37.18 51 LYS C O 1
ATOM 3295 N N . ASN C 1 76 ? 41.549 18.306 6.769 1.00 36.46 52 ASN C N 1
ATOM 3296 C CA . ASN C 1 76 ? 41.388 19.738 7.021 1.00 39.44 52 ASN C CA 1
ATOM 3297 C C . ASN C 1 76 ? 42.109 20.623 5.979 1.00 39.66 52 ASN C C 1
ATOM 3298 O O . ASN C 1 76 ? 42.002 21.858 6.043 1.00 41.30 52 ASN C O 1
ATOM 3303 N N . SER C 1 77 ? 42.804 20.016 5.011 1.00 37.67 53 SER C N 1
ATOM 3304 C CA . SER C 1 77 ? 43.504 20.813 3.974 1.00 37.88 53 SER C CA 1
ATOM 3305 C C . SER C 1 77 ? 42.721 20.836 2.658 1.00 40.37 53 SER C C 1
ATOM 3306 O O . SER C 1 77 ? 42.041 19.875 2.301 1.00 39.75 53 SER C O 1
ATOM 3309 N N . GLY C 1 78 ? 42.830 21.938 1.933 1.00 38.80 54 GLY C N 1
ATOM 3310 C CA . GLY C 1 78 ? 42.090 22.093 0.689 1.00 40.03 54 GLY C CA 1
ATOM 3311 C C . GLY C 1 78 ? 42.966 22.396 -0.508 1.00 39.96 54 GLY C C 1
ATOM 3312 O O . GLY C 1 78 ? 44.024 21.789 -0.688 1.00 36.90 54 GLY C O 1
ATOM 3313 N N . ASN C 1 79 ? 42.522 23.360 -1.311 1.00 38.76 55 ASN C N 1
ATOM 3314 C CA . ASN C 1 79 ? 43.226 23.766 -2.516 1.00 38.34 55 ASN C CA 1
ATOM 3315 C C . ASN C 1 79 ? 44.569 24.398 -2.208 1.00 37.88 55 ASN C C 1
ATOM 3316 O O . ASN C 1 79 ? 44.768 24.981 -1.136 1.00 36.55 55 ASN C O 1
ATOM 3321 N N . ILE C 1 80 ? 45.490 24.250 -3.151 1.00 37.27 56 ILE C N 1
ATOM 3322 C CA . ILE C 1 80 ? 46.826 24.831 -3.061 1.00 34.82 56 ILE C CA 1
ATOM 3323 C C . ILE C 1 80 ? 47.157 25.542 -4.388 1.00 33.99 56 ILE C C 1
ATOM 3324 O O . ILE C 1 80 ? 46.503 25.323 -5.396 1.00 34.39 56 ILE C O 1
ATOM 3329 N N . HIS C 1 81 ? 48.174 26.388 -4.367 1.00 31.72 57 HIS C N 1
ATOM 3330 C CA . HIS C 1 81 ? 48.670 27.018 -5.564 1.00 31.23 57 HIS C CA 1
ATOM 3331 C C . HIS C 1 81 ? 50.150 27.377 -5.361 1.00 30.87 57 HIS C C 1
ATOM 3332 O O . HIS C 1 81 ? 50.504 27.929 -4.328 1.00 29.55 57 HIS C O 1
ATOM 3347 N N . TYR C 1 83 ? 52.968 29.730 -6.706 1.00 31.48 59 TYR C N 1
ATOM 3348 C CA . TYR C 1 83 ? 52.997 30.936 -7.549 1.00 35.00 59 TYR C CA 1
ATOM 3349 C C . TYR C 1 83 ? 54.057 30.962 -8.638 1.00 36.15 59 TYR C C 1
ATOM 3350 O O . TYR C 1 83 ? 53.829 31.541 -9.680 1.00 36.02 59 TYR C O 1
ATOM 3359 N N . HIS C 1 84 ? 55.204 30.338 -8.388 1.00 36.76 60 HIS C N 1
ATOM 3360 C CA . HIS C 1 84 ? 56.331 30.401 -9.329 1.00 40.81 60 HIS C CA 1
ATOM 3361 C C . HIS C 1 84 ? 56.989 29.067 -9.696 1.00 43.06 60 HIS C C 1
ATOM 3362 O O . HIS C 1 84 ? 58.173 29.034 -10.057 1.00 46.15 60 HIS C O 1
ATOM 3369 N N . GLN C 1 85 ? 56.218 27.989 -9.634 1.00 39.32 61 GLN C N 1
ATOM 3370 C CA . GLN C 1 85 ? 56.713 26.652 -9.963 1.00 41.23 61 GLN C CA 1
ATOM 3371 C C . GLN C 1 85 ? 55.698 25.940 -10.819 1.00 42.58 61 GLN C C 1
ATOM 3372 O O . GLN C 1 85 ? 54.496 26.134 -10.650 1.00 42.89 61 GLN C O 1
ATOM 3378 N N . ASP C 1 86 ? 56.179 25.089 -11.714 1.00 45.15 62 ASP C N 1
ATOM 3379 C CA . ASP C 1 86 ? 55.291 24.284 -12.557 1.00 45.64 62 ASP C CA 1
ATOM 3380 C C . ASP C 1 86 ? 55.025 22.907 -11.906 1.00 42.93 62 ASP C C 1
ATOM 3381 O O . ASP C 1 86 ? 54.606 21.966 -12.571 1.00 43.86 62 ASP C O 1
ATOM 3386 N N . ASN C 1 87 ? 55.292 22.803 -10.609 1.00 40.35 63 ASN C N 1
ATOM 3387 C CA . ASN C 1 87 ? 55.063 21.571 -9.848 1.00 39.38 63 ASN C CA 1
ATOM 3388 C C . ASN C 1 87 ? 54.711 21.971 -8.421 1.00 39.84 63 ASN C C 1
ATOM 3389 O O . ASN C 1 87 ? 54.880 23.128 -8.043 1.00 38.59 63 ASN C O 1
ATOM 3394 N N . THR C 1 88 ? 54.284 21.006 -7.620 1.00 37.02 64 THR C N 1
ATOM 3395 C CA . THR C 1 88 ? 53.852 21.292 -6.256 1.00 35.04 64 THR C CA 1
ATOM 3396 C C . THR C 1 88 ? 54.833 20.762 -5.202 1.00 36.04 64 THR C C 1
ATOM 3397 O O . THR C 1 88 ? 54.447 20.530 -4.047 1.00 35.77 64 THR C O 1
ATOM 3401 N N . ILE C 1 89 ? 56.104 20.606 -5.588 1.00 35.37 65 ILE C N 1
ATOM 3402 C CA . ILE C 1 89 ? 57.121 20.086 -4.666 1.00 36.60 65 ILE C CA 1
ATOM 3403 C C . ILE C 1 89 ? 57.776 21.234 -3.929 1.00 33.66 65 ILE C C 1
ATOM 3404 O O . ILE C 1 89 ? 58.405 22.076 -4.547 1.00 35.48 65 ILE C O 1
ATOM 3409 N N . LEU C 1 90 ? 57.664 21.262 -2.607 1.00 33.81 66 LEU C N 1
ATOM 3410 C CA . LEU C 1 90 ? 58.293 22.339 -1.834 1.00 31.86 66 LEU C CA 1
ATOM 3411 C C . LEU C 1 90 ? 59.817 22.225 -1.831 1.00 32.82 66 LEU C C 1
ATOM 3412 O O . LEU C 1 90 ? 60.365 21.134 -1.741 1.00 32.43 66 LEU C O 1
ATOM 3417 N N . LYS C 1 91 ? 60.496 23.359 -1.969 1.00 31.37 67 LYS C N 1
ATOM 3418 C CA . LYS C 1 91 ? 61.943 23.390 -1.877 1.00 33.16 67 LYS C CA 1
ATOM 3419 C C . LYS C 1 91 ? 62.236 24.718 -1.221 1.00 33.50 67 LYS C C 1
ATOM 3420 O O . LYS C 1 91 ? 61.308 25.456 -0.952 1.00 31.27 67 LYS C O 1
ATOM 3426 N N . ASP C 1 92 ? 63.504 25.069 -0.999 1.00 33.55 68 ASP C N 1
ATOM 3427 C CA . ASP C 1 92 ? 63.772 26.346 -0.330 1.00 35.52 68 ASP C CA 1
ATOM 3428 C C . ASP C 1 92 ? 63.170 27.526 -1.111 1.00 32.28 68 ASP C C 1
ATOM 3429 O O . ASP C 1 92 ? 63.253 27.565 -2.340 1.00 30.51 68 ASP C O 1
ATOM 3434 N N . LYS C 1 93 ? 62.550 28.453 -0.379 1.00 28.71 69 LYS C N 1
ATOM 3435 C CA . LYS C 1 93 ? 61.957 29.679 -0.927 1.00 33.11 69 LYS C CA 1
ATOM 3436 C C . LYS C 1 93 ? 60.687 29.486 -1.759 1.00 31.22 69 LYS C C 1
ATOM 3437 O O . LYS C 1 93 ? 60.200 30.443 -2.338 1.00 33.44 69 LYS C O 1
ATOM 3443 N N . THR C 1 94 ? 60.105 28.290 -1.760 1.00 30.95 70 THR C N 1
ATOM 3444 C CA . THR C 1 94 ? 58.860 28.088 -2.507 1.00 30.52 70 THR C CA 1
ATOM 3445 C C . THR C 1 94 ? 57.775 29.004 -1.936 1.00 29.43 70 THR C C 1
ATOM 3446 O O . THR C 1 94 ? 57.529 28.987 -0.747 1.00 27.61 70 THR C O 1
ATOM 3450 N N . ARG C 1 95 ? 57.132 29.786 -2.801 1.00 29.24 71 ARG C N 1
ATOM 3451 C CA . ARG C 1 95 ? 56.044 30.714 -2.428 1.00 28.38 71 ARG C CA 1
ATOM 3452 C C . ARG C 1 95 ? 54.752 30.073 -2.891 1.00 28.54 71 ARG C C 1
ATOM 3453 O O . ARG C 1 95 ? 54.592 29.732 -4.058 1.00 29.55 71 ARG C O 1
ATOM 3461 N N . PHE C 1 96 ? 53.831 29.885 -1.970 1.00 28.69 72 PHE C N 1
ATOM 3462 C CA . PHE C 1 96 ? 52.630 29.144 -2.282 1.00 28.60 72 PHE C CA 1
ATOM 3463 C C . PHE C 1 96 ? 51.519 29.540 -1.368 1.00 28.70 72 PHE C C 1
ATOM 3464 O O . PHE C 1 96 ? 51.709 30.358 -0.457 1.00 26.99 72 PHE C O 1
ATOM 3482 N N . PHE C 1 98 ? 47.714 27.780 0.441 1.00 31.70 74 PHE C N 1
ATOM 3483 C CA . PHE C 1 98 ? 46.886 26.595 0.650 1.00 33.01 74 PHE C CA 1
ATOM 3484 C C . PHE C 1 98 ? 45.762 26.900 1.624 1.00 32.18 74 PHE C C 1
ATOM 3485 O O . PHE C 1 98 ? 45.817 27.890 2.343 1.00 30.92 74 PHE C O 1
ATOM 3493 N N . GLU C 1 99 ? 44.716 26.079 1.590 1.00 34.83 75 GLU C N 1
ATOM 3494 C CA . GLU C 1 99 ? 43.599 26.218 2.508 1.00 35.59 75 GLU C CA 1
ATOM 3495 C C . GLU C 1 99 ? 43.730 25.188 3.614 1.00 34.04 75 GLU C C 1
ATOM 3496 O O . GLU C 1 99 ? 44.022 24.038 3.331 1.00 33.81 75 GLU C O 1
ATOM 3502 N N . THR C 1 100 ? 43.522 25.608 4.859 1.00 34.88 76 THR C N 1
ATOM 3503 C CA . THR C 1 100 ? 43.468 24.677 5.986 1.00 36.93 76 THR C CA 1
ATOM 3504 C C . THR C 1 100 ? 42.482 25.222 7.022 1.00 38.59 76 THR C C 1
ATOM 3505 O O . THR C 1 100 ? 42.472 26.420 7.314 1.00 40.31 76 THR C O 1
ATOM 3509 N N . PHE C 1 101 ? 41.606 24.354 7.526 1.00 42.90 77 PHE C N 1
ATOM 3510 C CA . PHE C 1 101 ? 40.540 24.758 8.438 1.00 44.91 77 PHE C CA 1
ATOM 3511 C C . PHE C 1 101 ? 39.678 25.861 7.804 1.00 45.04 77 PHE C C 1
ATOM 3512 O O . PHE C 1 101 ? 39.150 26.722 8.501 1.00 47.07 77 PHE C O 1
ATOM 3520 N N . GLY C 1 102 ? 39.548 25.834 6.477 1.00 44.31 78 GLY C N 1
ATOM 3521 C CA . GLY C 1 102 ? 38.755 26.842 5.766 1.00 49.09 78 GLY C CA 1
ATOM 3522 C C . GLY C 1 102 ? 39.431 28.210 5.631 1.00 48.08 78 GLY C C 1
ATOM 3523 O O . GLY C 1 102 ? 38.870 29.112 5.021 1.00 54.63 78 GLY C O 1
ATOM 3524 N N . PHE C 1 103 ? 40.633 28.372 6.190 1.00 46.65 79 PHE C N 1
ATOM 3525 C CA . PHE C 1 103 ? 41.351 29.645 6.093 1.00 47.01 79 PHE C CA 1
ATOM 3526 C C . PHE C 1 103 ? 42.429 29.591 5.016 1.00 42.53 79 PHE C C 1
ATOM 3527 O O . PHE C 1 103 ? 43.072 28.557 4.806 1.00 35.94 79 PHE C O 1
ATOM 3535 N N . LEU C 1 104 ? 42.588 30.715 4.319 1.00 42.44 80 LEU C N 1
ATOM 3536 C CA . LEU C 1 104 ? 43.539 30.833 3.223 1.00 42.30 80 LEU C CA 1
ATOM 3537 C C . LEU C 1 104 ? 44.903 31.218 3.819 1.00 38.86 80 LEU C C 1
ATOM 3538 O O . LEU C 1 104 ? 45.034 32.261 4.441 1.00 41.97 80 LEU C O 1
ATOM 3543 N N . VAL C 1 105 ? 45.909 30.363 3.659 1.00 33.35 81 VAL C N 1
ATOM 3544 C CA . VAL C 1 105 ? 47.230 30.661 4.212 1.00 30.70 81 VAL C CA 1
ATOM 3545 C C . VAL C 1 105 ? 48.234 31.003 3.092 1.00 28.47 81 VAL C C 1
ATOM 3546 O O . VAL C 1 105 ? 48.392 30.237 2.148 1.00 29.81 81 VAL C O 1
ATOM 3550 N N . GLU C 1 106 ? 48.841 32.195 3.172 1.00 27.88 82 GLU C N 1
ATOM 3551 C CA . GLU C 1 106 ? 49.908 32.572 2.266 1.00 27.17 82 GLU C CA 1
ATOM 3552 C C . GLU C 1 106 ? 51.179 32.103 2.925 1.00 27.06 82 GLU C C 1
ATOM 3553 O O . GLU C 1 106 ? 51.386 32.333 4.111 1.00 28.29 82 GLU C O 1
ATOM 3559 N N . ALA C 1 107 ? 52.037 31.445 2.175 1.00 26.65 83 ALA C N 1
ATOM 3560 C CA . ALA C 1 107 ? 53.240 30.905 2.787 1.00 28.23 83 ALA C CA 1
ATOM 3561 C C . ALA C 1 107 ? 54.475 30.909 1.907 1.00 28.74 83 ALA C C 1
ATOM 3562 O O . ALA C 1 107 ? 54.414 31.023 0.691 1.00 27.41 83 ALA C O 1
ATOM 3564 N N . GLU C 1 108 ? 55.618 30.808 2.550 1.00 26.62 84 GLU C N 1
ATOM 3565 C CA . GLU C 1 108 ? 56.864 30.718 1.851 1.00 28.09 84 GLU C CA 1
ATOM 3566 C C . GLU C 1 108 ? 57.813 29.838 2.652 1.00 26.72 84 GLU C C 1
ATOM 3567 O O . GLU C 1 108 ? 57.920 30.009 3.834 1.00 27.51 84 GLU C O 1
ATOM 3573 N N . VAL C 1 109 ? 58.481 28.892 1.994 1.00 27.82 85 VAL C N 1
ATOM 3574 C CA . VAL C 1 109 ? 59.401 27.968 2.656 1.00 28.58 85 VAL C CA 1
ATOM 3575 C C . VAL C 1 109 ? 60.636 28.759 3.024 1.00 30.35 85 VAL C C 1
ATOM 3576 O O . VAL C 1 109 ? 61.188 29.487 2.190 1.00 28.19 85 VAL C O 1
ATOM 3580 N N . GLU C 1 110 ? 60.986 28.676 4.296 1.00 30.65 86 GLU C N 1
ATOM 3581 C CA . GLU C 1 110 ? 62.134 29.380 4.870 1.00 33.54 86 GLU C CA 1
ATOM 3582 C C . GLU C 1 110 ? 63.248 28.440 5.317 1.00 33.23 86 GLU C C 1
ATOM 3583 O O . GLU C 1 110 ? 64.348 28.866 5.637 1.00 33.22 86 GLU C O 1
ATOM 3589 N N . GLU C 1 111 ? 62.971 27.154 5.335 1.00 29.58 87 GLU C N 1
ATOM 3590 C CA . GLU C 1 111 ? 63.998 26.198 5.650 1.00 29.88 87 GLU C CA 1
ATOM 3591 C C . GLU C 1 111 ? 63.772 24.929 4.851 1.00 28.49 87 GLU C C 1
ATOM 3592 O O . GLU C 1 111 ? 62.664 24.401 4.813 1.00 26.26 87 GLU C O 1
ATOM 3598 N N . PHE C 1 112 ? 64.822 24.444 4.210 1.00 29.23 88 PHE C N 1
ATOM 3599 C CA . PHE C 1 112 ? 64.743 23.197 3.498 1.00 30.77 88 PHE C CA 1
ATOM 3600 C C . PHE C 1 112 ? 66.101 22.535 3.444 1.00 32.69 88 PHE C C 1
ATOM 3601 O O . PHE C 1 112 ? 66.984 23.018 2.762 1.00 32.88 88 PHE C O 1
ATOM 3609 N N . GLU C 1 113 ? 66.277 21.452 4.195 1.00 31.86 89 GLU C N 1
ATOM 3610 C CA . GLU C 1 113 ? 67.533 20.738 4.203 1.00 35.38 89 GLU C CA 1
ATOM 3611 C C . GLU C 1 113 ? 67.167 19.281 4.227 1.00 34.62 89 GLU C C 1
ATOM 3612 O O . GLU C 1 113 ? 66.540 18.815 5.183 1.00 31.87 89 GLU C O 1
ATOM 3618 N N . LEU C 1 114 ? 67.509 18.576 3.156 1.00 32.74 90 LEU C N 1
ATOM 3619 C CA . LEU C 1 114 ? 67.223 17.156 3.048 1.00 34.09 90 LEU C CA 1
ATOM 3620 C C . LEU C 1 114 ? 68.486 16.349 2.961 1.00 37.82 90 LEU C C 1
ATOM 3621 O O . LEU C 1 114 ? 69.291 16.557 2.058 1.00 39.52 90 LEU C O 1
ATOM 3626 N N . LYS C 1 115 ? 68.645 15.415 3.884 1.00 38.17 91 LYS C N 1
ATOM 3627 C CA . LYS C 1 115 ? 69.784 14.510 3.895 1.00 41.02 91 LYS C CA 1
ATOM 3628 C C . LYS C 1 115 ? 69.276 13.085 3.786 1.00 41.84 91 LYS C C 1
ATOM 3629 O O . LYS C 1 115 ? 68.058 12.827 3.749 1.00 37.58 91 LYS C O 1
ATOM 3635 N N . ASP C 1 116 ? 70.213 12.146 3.768 1.00 43.72 92 ASP C N 1
ATOM 3636 C CA . ASP C 1 116 ? 69.876 10.734 3.662 1.00 45.93 92 ASP C CA 1
ATOM 3637 C C . ASP C 1 116 ? 68.995 10.255 4.812 1.00 42.11 92 ASP C C 1
ATOM 3638 O O . ASP C 1 116 ? 68.095 9.454 4.599 1.00 41.62 92 ASP C O 1
ATOM 3643 N N . ALA C 1 117 ? 69.229 10.761 6.023 1.00 40.53 93 ALA C N 1
ATOM 3644 C CA . ALA C 1 117 ? 68.476 10.293 7.218 1.00 38.98 93 ALA C CA 1
ATOM 3645 C C . ALA C 1 117 ? 67.585 11.322 7.902 1.00 34.18 93 ALA C C 1
ATOM 3646 O O . ALA C 1 117 ? 66.903 10.989 8.867 1.00 34.96 93 ALA C O 1
ATOM 3648 N N . ILE C 1 118 ? 67.555 12.551 7.402 1.00 33.13 94 ILE C N 1
ATOM 3649 C CA . ILE C 1 118 ? 66.797 13.604 8.042 1.00 30.45 94 ILE C CA 1
ATOM 3650 C C . ILE C 1 118 ? 66.410 14.723 7.088 1.00 32.76 94 ILE C C 1
ATOM 3651 O O . ILE C 1 118 ? 67.191 15.098 6.163 1.00 33.08 94 ILE C O 1
ATOM 3656 N N . LEU C 1 119 ? 65.172 15.191 7.284 1.00 29.26 95 LEU C N 1
ATOM 3657 C CA . LEU C 1 119 ? 64.583 16.317 6.578 1.00 29.60 95 LEU C CA 1
ATOM 3658 C C . LEU C 1 119 ? 64.173 17.388 7.564 1.00 29.19 95 LEU C C 1
ATOM 3659 O O . LEU C 1 119 ? 63.522 17.083 8.566 1.00 26.67 95 LEU C O 1
ATOM 3664 N N . ARG C 1 120 ? 64.581 18.625 7.278 1.00 30.02 96 ARG C N 1
ATOM 3665 C CA . ARG C 1 120 ? 64.169 19.826 8.002 1.00 27.89 96 ARG C CA 1
ATOM 3666 C C . ARG C 1 120 ? 63.469 20.713 6.946 1.00 30.62 96 ARG C C 1
ATOM 3667 O O . ARG C 1 120 ? 64.047 21.023 5.904 1.00 26.56 96 ARG C O 1
ATOM 3675 N N . LEU C 1 121 ? 62.226 21.085 7.236 1.00 26.48 97 LEU C N 1
ATOM 3676 C CA . LEU C 1 121 ? 61.380 21.847 6.334 1.00 27.84 97 LEU C CA 1
ATOM 3677 C C . LEU C 1 121 ? 60.521 22.747 7.178 1.00 26.31 97 LEU C C 1
ATOM 3678 O O . LEU C 1 121 ? 59.992 22.304 8.173 1.00 25.25 97 LEU C O 1
ATOM 3683 N N . ALA C 1 122 ? 60.438 24.023 6.829 1.00 25.33 98 ALA C N 1
ATOM 3684 C CA . ALA C 1 122 ? 59.565 24.930 7.543 1.00 24.15 98 ALA C CA 1
ATOM 3685 C C . ALA C 1 122 ? 59.145 26.042 6.620 1.00 26.21 98 ALA C C 1
ATOM 3686 O O . ALA C 1 122 ? 59.900 26.441 5.711 1.00 25.83 98 ALA C O 1
ATOM 3688 N N . TRP C 1 123 ? 57.939 26.528 6.850 1.00 25.72 99 TRP C N 1
ATOM 3689 C CA . TRP C 1 123 ? 57.444 27.681 6.128 1.00 28.52 99 TRP C CA 1
ATOM 3690 C C . TRP C 1 123 ? 56.862 28.687 7.073 1.00 28.00 99 TRP C C 1
ATOM 3691 O O . TRP C 1 123 ? 56.414 28.345 8.183 1.00 25.67 99 TRP C O 1
ATOM 3702 N N . ARG C 1 124 ? 56.937 29.944 6.653 1.00 28.38 100 ARG C N 1
ATOM 3703 C CA . ARG C 1 124 ? 56.262 31.005 7.349 1.00 29.07 100 ARG C CA 1
ATOM 3704 C C . ARG C 1 124 ? 54.926 31.139 6.652 1.00 28.30 100 ARG C C 1
ATOM 3705 O O . ARG C 1 124 ? 54.852 31.058 5.424 1.00 27.69 100 ARG C O 1
ATOM 3713 N N . GLY C 1 125 ? 53.864 31.309 7.431 1.00 28.60 101 GLY C N 1
ATOM 3714 C CA . GLY C 1 125 ? 52.538 31.484 6.890 1.00 28.86 101 GLY C CA 1
ATOM 3715 C C . GLY C 1 125 ? 51.893 32.766 7.401 1.00 28.85 101 GLY C C 1
ATOM 3716 O O . GLY C 1 125 ? 52.205 33.239 8.493 1.00 28.57 101 GLY C O 1
ATOM 3717 N N . TRP C 1 126 ? 50.961 33.318 6.637 1.00 30.82 102 TRP C N 1
ATOM 3718 C CA . TRP C 1 126 ? 50.296 34.564 7.038 1.00 30.71 102 TRP C CA 1
ATOM 3719 C C . TRP C 1 126 ? 49.015 34.730 6.261 1.00 33.55 102 TRP C C 1
ATOM 3720 O O . TRP C 1 126 ? 48.819 34.081 5.253 1.00 31.94 102 TRP C O 1
ATOM 3731 N N . ASN C 1 127 ? 48.125 35.590 6.746 1.00 38.72 103 ASN C N 1
ATOM 3732 C CA . ASN C 1 127 ? 46.895 35.879 6.017 1.00 42.21 103 ASN C CA 1
ATOM 3733 C C . ASN C 1 127 ? 46.922 37.309 5.540 1.00 47.11 103 ASN C C 1
ATOM 3734 O O . ASN C 1 127 ? 47.728 38.119 6.009 1.00 45.20 103 ASN C O 1
ATOM 3739 N N . GLU C 1 128 ? 46.057 37.622 4.591 1.00 50.34 104 GLU C N 1
ATOM 3740 C CA . GLU C 1 128 ? 45.977 38.982 4.072 1.00 58.33 104 GLU C CA 1
ATOM 3741 C C . GLU C 1 128 ? 44.877 39.706 4.826 1.00 57.69 104 GLU C C 1
ATOM 3742 O O . GLU C 1 128 ? 43.840 40.032 4.269 1.00 61.98 104 GLU C O 1
ATOM 3748 N N . ALA C 1 129 ? 45.112 39.885 6.122 1.00 57.49 105 ALA C N 1
ATOM 3749 C CA . ALA C 1 129 ? 44.213 40.598 7.021 1.00 56.61 105 ALA C CA 1
ATOM 3750 C C . ALA C 1 129 ? 45.064 41.640 7.725 1.00 59.03 105 ALA C C 1
ATOM 3751 O O . ALA C 1 129 ? 46.297 41.608 7.631 1.00 58.95 105 ALA C O 1
ATOM 3753 N N . LYS C 1 130 ? 44.428 42.568 8.425 1.00 61.83 106 LYS C N 1
ATOM 3754 C CA . LYS C 1 130 ? 45.170 43.628 9.081 1.00 61.77 106 LYS C CA 1
ATOM 3755 C C . LYS C 1 130 ? 44.699 43.806 10.513 1.00 61.08 106 LYS C C 1
ATOM 3756 O O . LYS C 1 130 ? 43.619 43.342 10.886 1.00 58.02 106 LYS C O 1
ATOM 3762 N N . GLY C 1 131 ? 45.547 44.424 11.327 1.00 63.43 107 GLY C N 1
ATOM 3763 C CA . GLY C 1 131 ? 45.220 44.707 12.722 1.00 65.05 107 GLY C CA 1
ATOM 3764 C C . GLY C 1 131 ? 45.066 43.463 13.564 1.00 64.11 107 GLY C C 1
ATOM 3765 O O . GLY C 1 131 ? 45.964 42.620 13.598 1.00 60.63 107 GLY C O 1
ATOM 3766 N N . ASP C 1 132 ? 43.917 43.344 14.231 1.00 65.25 108 ASP C N 1
ATOM 3767 C CA . ASP C 1 132 ? 43.626 42.200 15.106 1.00 64.49 108 ASP C CA 1
ATOM 3768 C C . ASP C 1 132 ? 43.134 40.944 14.383 1.00 61.91 108 ASP C C 1
ATOM 3769 O O . ASP C 1 132 ? 42.903 39.919 15.017 1.00 63.07 108 ASP C O 1
ATOM 3774 N N . GLU C 1 133 ? 42.947 41.026 13.072 1.00 60.31 109 GLU C N 1
ATOM 3775 C CA . GLU C 1 133 ? 42.551 39.864 12.284 1.00 57.40 109 GLU C CA 1
ATOM 3776 C C . GLU C 1 133 ? 43.789 39.171 11.709 1.00 49.49 109 GLU C C 1
ATOM 3777 O O . GLU C 1 133 ? 43.698 38.073 11.186 1.00 44.30 109 GLU C O 1
ATOM 3783 N N . TYR C 1 134 ? 44.938 39.830 11.800 1.00 47.16 110 TYR C N 1
ATOM 3784 C CA . TYR C 1 134 ? 46.179 39.329 11.216 1.00 43.21 110 TYR C CA 1
ATOM 3785 C C . TYR C 1 134 ? 46.729 38.123 11.968 1.00 39.17 110 TYR C C 1
ATOM 3786 O O . TYR C 1 134 ? 46.667 38.079 13.180 1.00 38.29 110 TYR C O 1
ATOM 3795 N N . LEU C 1 135 ? 47.238 37.145 11.225 1.00 36.77 111 LEU C N 1
ATOM 3796 C CA . LEU C 1 135 ? 47.837 35.954 11.820 1.00 36.35 111 LEU C CA 1
ATOM 3797 C C . LEU C 1 135 ? 49.044 35.528 11.011 1.00 34.99 111 LEU C C 1
ATOM 3798 O O . LEU C 1 135 ? 48.923 35.317 9.807 1.00 33.96 111 LEU C O 1
ATOM 3803 N N . GLU C 1 136 ? 50.193 35.408 11.684 1.00 33.28 112 GLU C N 1
ATOM 3804 C CA . GLU C 1 136 ? 51.449 34.977 11.073 1.00 31.41 112 GLU C CA 1
ATOM 3805 C C . GLU C 1 136 ? 51.982 33.772 11.866 1.00 29.07 112 GLU C C 1
ATOM 3806 O O . GLU C 1 136 ? 51.939 33.776 13.088 1.00 26.53 112 GLU C O 1
ATOM 3812 N N . VAL C 1 137 ? 52.449 32.740 11.162 1.00 28.19 113 VAL C N 1
ATOM 3813 C CA . VAL C 1 137 ? 52.940 31.511 11.772 1.00 27.34 113 VAL C CA 1
ATOM 3814 C C . VAL C 1 137 ? 54.255 31.015 11.158 1.00 27.18 113 VAL C C 1
ATOM 3815 O O . VAL C 1 137 ? 54.639 31.404 10.057 1.00 27.12 113 VAL C O 1
ATOM 3819 N N . TYR C 1 138 ? 54.966 30.201 11.913 1.00 27.51 114 TYR C N 1
ATOM 3820 C CA . TYR C 1 138 ? 56.169 29.531 11.433 1.00 24.36 114 TYR C CA 1
ATOM 3821 C C . TYR C 1 138 ? 55.925 28.042 11.756 1.00 23.77 114 TYR C C 1
ATOM 3822 O O . TYR C 1 138 ? 55.838 27.660 12.928 1.00 23.75 114 TYR C O 1
ATOM 3831 N N . HIS C 1 139 ? 55.738 27.228 10.702 1.00 24.19 115 HIS C N 1
ATOM 3832 C CA . HIS C 1 139 ? 55.386 25.793 10.828 1.00 25.15 115 HIS C CA 1
ATOM 3833 C C . HIS C 1 139 ? 56.551 24.939 10.361 1.00 24.53 115 HIS C C 1
ATOM 3834 O O . HIS C 1 139 ? 56.910 24.930 9.183 1.00 23.89 115 HIS C O 1
ATOM 3841 N N . ALA C 1 140 ? 57.140 24.239 11.308 1.00 22.72 116 ALA C N 1
ATOM 3842 C CA . ALA C 1 140 ? 58.335 23.470 11.080 1.00 23.37 116 ALA C CA 1
ATOM 3843 C C . ALA C 1 140 ? 58.101 21.980 11.207 1.00 23.53 116 ALA C C 1
ATOM 3844 O O . ALA C 1 140 ? 57.255 21.522 11.988 1.00 25.65 116 ALA C O 1
ATOM 3846 N N . TRP C 1 141 ? 58.925 21.245 10.471 1.00 24.99 117 TRP C N 1
ATOM 3847 C CA . TRP C 1 141 ? 58.864 19.804 10.413 1.00 23.50 117 TRP C CA 1
ATOM 3848 C C . TRP C 1 141 ? 60.267 19.225 10.490 1.00 23.65 117 TRP C C 1
ATOM 3849 O O . TRP C 1 141 ? 61.224 19.798 9.937 1.00 25.87 117 TRP C O 1
ATOM 3860 N N . LEU C 1 142 ? 60.374 18.076 11.141 1.00 25.00 118 LEU C N 1
ATOM 3861 C CA . LEU C 1 142 ? 61.614 17.343 11.227 1.00 25.35 118 LEU C CA 1
ATOM 3862 C C . LEU C 1 142 ? 61.269 15.875 11.068 1.00 26.45 118 LEU C C 1
ATOM 3863 O O . LEU C 1 142 ? 60.552 15.288 11.908 1.00 26.64 118 LEU C O 1
ATOM 3868 N N . VAL C 1 143 ? 61.732 15.280 9.979 1.00 24.62 119 VAL C N 1
ATOM 3869 C CA . VAL C 1 143 ? 61.503 13.874 9.732 1.00 24.62 119 VAL C CA 1
ATOM 3870 C C . VAL C 1 143 ? 62.837 13.190 9.776 1.00 26.45 119 VAL C C 1
ATOM 3871 O O . VAL C 1 143 ? 63.762 13.629 9.085 1.00 27.49 119 VAL C O 1
ATOM 3875 N N . GLU C 1 144 ? 62.952 12.094 10.536 1.00 26.74 120 GLU C N 1
ATOM 3876 C CA . GLU C 1 144 ? 64.223 11.404 10.597 1.00 28.71 120 GLU C CA 1
ATOM 3877 C C . GLU C 1 144 ? 64.134 9.921 10.886 1.00 29.94 120 GLU C C 1
ATOM 3878 O O . GLU C 1 144 ? 63.198 9.436 11.535 1.00 27.65 120 GLU C O 1
ATOM 3884 N N . LYS C 1 145 ? 65.139 9.205 10.398 1.00 30.66 121 LYS C N 1
ATOM 3885 C CA . LYS C 1 145 ? 65.249 7.790 10.649 1.00 32.53 121 LYS C CA 1
ATOM 3886 C C . LYS C 1 145 ? 65.888 7.606 11.982 1.00 33.13 121 LYS C C 1
ATOM 3887 O O . LYS C 1 145 ? 66.903 8.249 12.285 1.00 34.19 121 LYS C O 1
ATOM 3893 N N . LEU C 1 146 ? 65.319 6.702 12.762 1.00 31.27 122 LEU C N 1
ATOM 3894 C CA . LEU C 1 146 ? 65.888 6.331 14.037 1.00 33.82 122 LEU C CA 1
ATOM 3895 C C . LEU C 1 146 ? 66.347 4.872 13.899 1.00 37.37 122 LEU C C 1
ATOM 3896 O O . LEU C 1 146 ? 66.069 4.198 12.903 1.00 38.86 122 LEU C O 1
ATOM 3901 N N . ASP C 1 147 ? 67.035 4.398 14.917 1.00 40.25 123 ASP C N 1
ATOM 3902 C CA . ASP C 1 147 ? 67.561 3.047 14.947 1.00 44.40 123 ASP C CA 1
ATOM 3903 C C . ASP C 1 147 ? 66.434 1.995 14.838 1.00 44.59 123 ASP C C 1
ATOM 3904 O O . ASP C 1 147 ? 65.276 2.263 15.183 1.00 43.36 123 ASP C O 1
ATOM 3909 N N . ASN C 1 148 ? 66.770 0.805 14.355 1.00 44.76 124 ASN C N 1
ATOM 3910 C CA . ASN C 1 148 ? 65.807 -0.303 14.250 1.00 46.03 124 ASN C CA 1
ATOM 3911 C C . ASN C 1 148 ? 64.561 -0.048 13.401 1.00 42.85 124 ASN C C 1
ATOM 3912 O O . ASN C 1 148 ? 63.450 -0.353 13.811 1.00 38.44 124 ASN C O 1
ATOM 3917 N N . ASP C 1 149 ? 64.753 0.518 12.219 1.00 42.66 125 ASP C N 1
ATOM 3918 C CA . ASP C 1 149 ? 63.661 0.699 11.268 1.00 43.37 125 ASP C CA 1
ATOM 3919 C C . ASP C 1 149 ? 62.462 1.535 11.781 1.00 40.39 125 ASP C C 1
ATOM 3920 O O . ASP C 1 149 ? 61.304 1.172 11.574 1.00 41.98 125 ASP C O 1
ATOM 3925 N N . ARG C 1 150 ? 62.759 2.644 12.441 1.00 35.69 126 ARG C N 1
ATOM 3926 C CA . ARG C 1 150 ? 61.751 3.574 12.927 1.00 33.74 126 ARG C CA 1
ATOM 3927 C C . ARG C 1 150 ? 61.923 4.944 12.245 1.00 30.47 126 ARG C C 1
ATOM 3928 O O . ARG C 1 150 ? 63.037 5.326 11.869 1.00 29.31 126 ARG C O 1
ATOM 3936 N N . VAL C 1 151 ? 60.809 5.644 12.030 1.00 28.12 127 VAL C N 1
ATOM 3937 C CA . VAL C 1 151 ? 60.830 7.012 11.509 1.00 26.56 127 VAL C CA 1
ATOM 3938 C C . VAL C 1 151 ? 60.082 7.900 12.504 1.00 26.13 127 VAL C C 1
ATOM 3939 O O . VAL C 1 151 ? 59.015 7.530 13.001 1.00 25.23 127 VAL C O 1
ATOM 3943 N N . ARG C 1 152 ? 60.681 9.047 12.810 1.00 25.92 128 ARG C N 1
ATOM 3944 C CA . ARG C 1 152 ? 60.088 10.044 13.668 1.00 25.11 128 ARG C CA 1
ATOM 3945 C C . ARG C 1 152 ? 59.639 11.236 12.832 1.00 24.91 128 ARG C C 1
ATOM 3946 O O . ARG C 1 152 ? 60.380 11.699 11.950 1.00 26.16 128 ARG C O 1
ATOM 3954 N N . ILE C 1 153 ? 58.412 11.697 13.070 1.00 25.19 129 ILE C N 1
ATOM 3955 C CA . ILE C 1 153 ? 57.932 12.900 12.442 1.00 24.54 129 ILE C CA 1
ATOM 3956 C C . ILE C 1 153 ? 57.547 13.857 13.556 1.00 23.63 129 ILE C C 1
ATOM 3957 O O . ILE C 1 153 ? 56.631 13.609 14.340 1.00 23.22 129 ILE C O 1
ATOM 3962 N N . LEU C 1 154 ? 58.277 14.948 13.624 1.00 22.93 130 LEU C N 1
ATOM 3963 C CA . LEU C 1 154 ? 58.046 15.982 14.603 1.00 23.07 130 LEU C CA 1
ATOM 3964 C C . LEU C 1 154 ? 57.543 17.221 13.865 1.00 24.68 130 LEU C C 1
ATOM 3965 O O . LEU C 1 154 ? 58.098 17.612 12.832 1.00 22.67 130 LEU C O 1
ATOM 3970 N N . THR C 1 155 ? 56.419 17.770 14.299 1.00 24.13 131 THR C N 1
ATOM 3971 C CA . THR C 1 155 ? 55.977 19.028 13.721 1.00 23.99 131 THR C CA 1
ATOM 3972 C C . THR C 1 155 ? 55.589 19.998 14.819 1.00 23.15 131 THR C C 1
ATOM 3973 O O . THR C 1 155 ? 54.979 19.638 15.834 1.00 22.50 131 THR C O 1
ATOM 3977 N N . GLN C 1 156 ? 56.048 21.238 14.663 1.00 20.50 132 GLN C N 1
ATOM 3978 C CA . GLN C 1 156 ? 55.798 22.245 15.647 1.00 21.49 132 GLN C CA 1
ATOM 3979 C C . GLN C 1 156 ? 55.466 23.555 14.941 1.00 24.38 132 GLN C C 1
ATOM 3980 O O . GLN C 1 156 ? 56.026 23.866 13.885 1.00 22.19 132 GLN C O 1
ATOM 3986 N N . GLU C 1 157 ? 54.561 24.315 15.537 1.00 23.34 133 GLU C N 1
ATOM 3987 C CA . GLU C 1 157 ? 54.170 25.586 14.962 1.00 27.36 133 GLU C CA 1
ATOM 3988 C C . GLU C 1 157 ? 54.125 26.679 16.035 1.00 27.14 133 GLU C C 1
ATOM 3989 O O . GLU C 1 157 ? 53.697 26.452 17.160 1.00 25.20 133 GLU C O 1
ATOM 3995 N N . SER C 1 158 ? 54.607 27.853 15.650 1.00 27.32 134 SER C N 1
ATOM 3996 C CA . SER C 1 158 ? 54.662 29.043 16.496 1.00 27.25 134 SER C CA 1
ATOM 3997 C C . SER C 1 158 ? 53.820 30.097 15.790 1.00 29.02 134 SER C C 1
ATOM 3998 O O . SER C 1 158 ? 54.007 30.335 14.594 1.00 29.64 134 SER C O 1
ATOM 4001 N N . GLN C 1 159 ? 52.892 30.711 16.526 1.00 29.91 135 GLN C N 1
ATOM 4002 C CA . GLN C 1 159 ? 51.934 31.668 15.963 1.00 30.38 135 GLN C CA 1
ATOM 4003 C C . GLN C 1 159 ? 51.903 33.010 16.670 1.00 31.46 135 GLN C C 1
ATOM 4004 O O . GLN C 1 159 ? 52.021 33.088 17.903 1.00 33.20 135 GLN C O 1
ATOM 4010 N N . SER C 1 160 ? 51.705 34.066 15.889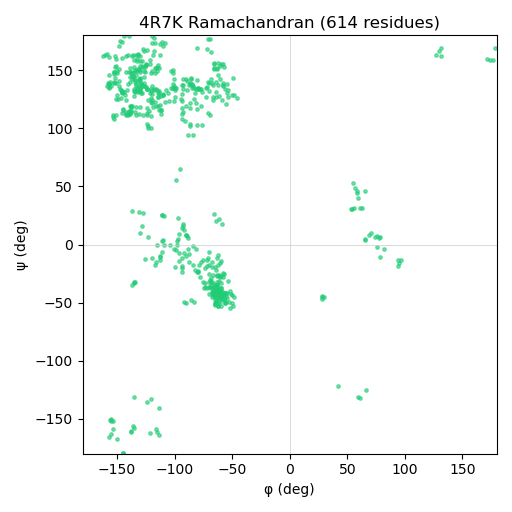 1.00 32.05 136 SER C N 1
ATOM 4011 C CA . SER C 1 160 ? 51.614 35.429 16.441 1.00 36.28 136 SER C CA 1
ATOM 4012 C C . SER C 1 160 ? 50.401 36.141 15.893 1.00 35.57 136 SER C C 1
ATOM 4013 O O . SER C 1 160 ? 50.059 35.977 14.742 1.00 36.30 136 SER C O 1
ATOM 4016 N N . GLY C 1 161 ? 49.760 36.934 16.736 1.00 40.18 137 GLY C N 1
ATOM 4017 C CA . GLY C 1 161 ? 48.568 37.688 16.351 1.00 41.75 137 GLY C CA 1
ATOM 4018 C C . GLY C 1 161 ? 47.438 37.422 17.314 1.00 41.68 137 GLY C C 1
ATOM 4019 O O . GLY C 1 161 ? 47.473 36.454 18.061 1.00 40.79 137 GLY C O 1
ATOM 4020 N N . VAL C 1 162 ? 46.423 38.279 17.303 1.00 43.19 138 VAL C N 1
ATOM 4021 C CA . VAL C 1 162 ? 45.286 38.099 18.216 1.00 44.52 138 VAL C CA 1
ATOM 4022 C C . VAL C 1 162 ? 44.539 36.775 17.984 1.00 41.75 138 VAL C C 1
ATOM 4023 O O . VAL C 1 162 ? 44.130 36.124 18.947 1.00 40.50 138 VAL C O 1
ATOM 4027 N N . PRO C 1 163 ? 44.368 36.359 16.717 1.00 39.69 139 PRO C N 1
ATOM 4028 C CA . PRO C 1 163 ? 43.698 35.077 16.524 1.00 41.37 139 PRO C CA 1
ATOM 4029 C C . PRO C 1 163 ? 44.484 33.905 17.160 1.00 37.22 139 PRO C C 1
ATOM 4030 O O . PRO C 1 163 ? 43.897 32.883 17.494 1.00 38.02 139 PRO C O 1
ATOM 4034 N N . ALA C 1 164 ? 45.803 34.050 17.281 1.00 36.57 140 ALA C N 1
ATOM 4035 C CA . ALA C 1 164 ? 46.638 33.013 17.892 1.00 34.66 140 ALA C CA 1
ATOM 4036 C C . ALA C 1 164 ? 46.296 32.858 19.375 1.00 35.91 140 ALA C C 1
ATOM 4037 O O . ALA C 1 164 ? 46.294 31.743 19.911 1.00 37.44 140 ALA C O 1
ATOM 4039 N N . LYS C 1 165 ? 46.002 33.977 20.027 1.00 39.12 141 LYS C N 1
ATOM 4040 C CA . LYS C 1 165 ? 45.661 33.987 21.446 1.00 40.82 141 LYS C CA 1
ATOM 4041 C C . LYS C 1 165 ? 44.374 33.219 21.690 1.00 41.57 141 LYS C C 1
ATOM 4042 O O . LYS C 1 165 ? 44.294 32.469 22.652 1.00 41.40 141 LYS C O 1
ATOM 4048 N N . ALA C 1 166 ? 43.394 33.364 20.796 1.00 42.30 142 ALA C N 1
ATOM 4049 C CA . ALA C 1 166 ? 42.138 32.612 20.905 1.00 42.95 142 ALA C CA 1
ATOM 4050 C C . ALA C 1 166 ? 42.366 31.103 20.671 1.00 41.50 142 ALA C C 1
ATOM 4051 O O . ALA C 1 166 ? 41.808 30.294 21.390 1.00 39.73 142 ALA C O 1
ATOM 4053 N N . LEU C 1 167 ? 43.190 30.739 19.681 1.00 41.37 143 LEU C N 1
ATOM 4054 C CA . LEU C 1 167 ? 43.508 29.323 19.414 1.00 38.09 143 LEU C CA 1
ATOM 4055 C C . LEU C 1 167 ? 44.212 28.668 20.597 1.00 39.36 143 LEU C C 1
ATOM 4056 O O . LEU C 1 167 ? 43.954 27.489 20.927 1.00 37.77 143 LEU C O 1
ATOM 4061 N N . ALA C 1 168 ? 45.099 29.419 21.240 1.00 34.93 144 ALA C N 1
ATOM 4062 C CA . ALA C 1 168 ? 45.814 28.907 22.404 1.00 37.51 144 ALA C CA 1
ATOM 4063 C C . ALA C 1 168 ? 44.864 28.506 23.529 1.00 38.05 144 ALA C C 1
ATOM 4064 O O . ALA C 1 168 ? 45.206 27.643 24.319 1.00 38.45 144 ALA C O 1
ATOM 4066 N N . LYS C 1 169 ? 43.682 29.133 23.596 1.00 37.12 145 LYS C N 1
ATOM 4067 C CA . LYS C 1 169 ? 42.679 28.836 24.639 1.00 37.24 145 LYS C CA 1
ATOM 4068 C C . LYS C 1 169 ? 41.704 27.695 24.315 1.00 36.80 145 LYS C C 1
ATOM 4069 O O . LYS C 1 169 ? 40.913 27.308 25.159 1.00 35.45 145 LYS C O 1
ATOM 4075 N N . SER C 1 170 ? 41.716 27.186 23.098 1.00 33.90 146 SER C N 1
ATOM 4076 C CA . SER C 1 170 ? 40.754 26.168 22.738 1.00 34.70 146 SER C CA 1
ATOM 4077 C C . SER C 1 170 ? 41.012 24.863 23.509 1.00 32.09 146 SER C C 1
ATOM 4078 O O . SER C 1 170 ? 42.142 24.492 23.713 1.00 28.45 146 SER C O 1
ATOM 4081 N N . VAL C 1 171 ? 39.934 24.233 23.966 1.00 32.67 147 VAL C N 1
ATOM 4082 C CA . VAL C 1 171 ? 39.961 22.925 24.629 1.00 32.39 147 VAL C CA 1
ATOM 4083 C C . VAL C 1 171 ? 38.771 22.112 24.111 1.00 31.45 147 VAL C C 1
ATOM 4084 O O . VAL C 1 171 ? 37.645 22.473 24.365 1.00 32.60 147 VAL C O 1
ATOM 4088 N N . PRO C 1 172 ? 39.008 21.039 23.351 1.00 30.63 148 PRO C N 1
ATOM 4089 C CA . PRO C 1 172 ? 40.319 20.547 22.921 1.00 30.06 148 PRO C CA 1
ATOM 4090 C C . PRO C 1 172 ? 41.108 21.585 22.128 1.00 27.63 148 PRO C C 1
ATOM 4091 O O . PRO C 1 172 ? 40.536 22.503 21.556 1.00 27.37 148 PRO C O 1
ATOM 4095 N N . ASN C 1 173 ? 42.439 21.434 22.136 1.00 25.43 149 ASN C N 1
ATOM 4096 C CA . ASN C 1 173 ? 43.333 22.310 21.430 1.00 24.95 149 ASN C CA 1
ATOM 4097 C C . ASN C 1 173 ? 43.151 22.009 19.935 1.00 23.91 149 ASN C C 1
ATOM 4098 O O . ASN C 1 173 ? 43.465 20.950 19.480 1.00 22.26 149 ASN C O 1
ATOM 4103 N N . ALA C 1 174 ? 42.623 22.955 19.189 1.00 26.62 150 ALA C N 1
ATOM 4104 C CA . ALA C 1 174 ? 42.285 22.724 17.775 1.00 28.05 150 ALA C CA 1
ATOM 4105 C C . ALA C 1 174 ? 43.483 22.421 16.873 1.00 27.21 150 ALA C C 1
ATOM 4106 O O . ALA C 1 174 ? 43.446 21.506 16.031 1.00 25.43 150 ALA C O 1
ATOM 4116 N N . LEU C 1 176 ? 46.417 21.325 17.928 1.00 21.47 152 LEU C N 1
ATOM 4117 C CA . LEU C 1 176 ? 47.026 20.068 18.342 1.00 22.09 152 LEU C CA 1
ATOM 4118 C C . LEU C 1 176 ? 46.349 18.888 17.677 1.00 20.74 152 LEU C C 1
ATOM 4119 O O . LEU C 1 176 ? 47.002 17.982 17.208 1.00 21.99 152 LEU C O 1
ATOM 4124 N N . ASN C 1 177 ? 45.021 18.906 17.637 1.00 19.65 153 ASN C N 1
ATOM 4125 C CA . ASN C 1 177 ? 44.310 17.818 17.042 1.00 22.17 153 ASN C CA 1
ATOM 4126 C C . ASN C 1 177 ? 44.426 17.835 15.540 1.00 23.71 153 ASN C C 1
ATOM 4127 O O . ASN C 1 177 ? 44.532 16.762 14.927 1.00 25.37 153 ASN C O 1
ATOM 4132 N N . GLY C 1 178 ? 44.438 19.035 14.959 1.00 23.43 154 GLY C N 1
ATOM 4133 C CA . GLY C 1 178 ? 44.642 19.147 13.511 1.00 22.57 154 GLY C CA 1
ATOM 4134 C C . GLY C 1 178 ? 45.966 18.550 13.081 1.00 23.31 154 GLY C C 1
ATOM 4135 O O . GLY C 1 178 ? 46.033 17.726 12.147 1.00 27.49 154 GLY C O 1
ATOM 4136 N N . HIS C 1 179 ? 47.033 18.992 13.731 1.00 23.76 155 HIS C N 1
ATOM 4137 C CA . HIS C 1 179 ? 48.359 18.520 13.402 1.00 25.55 155 HIS C CA 1
ATOM 4138 C C . HIS C 1 179 ? 48.508 17.046 13.684 1.00 22.60 155 HIS C C 1
ATOM 4139 O O . HIS C 1 179 ? 49.184 16.384 12.946 1.00 22.67 155 HIS C O 1
ATOM 4146 N N . GLN C 1 180 ? 47.869 16.531 14.736 1.00 23.45 156 GLN C N 1
ATOM 4147 C CA . GLN C 1 180 ? 47.932 15.105 14.986 1.00 24.37 156 GLN C CA 1
ATOM 4148 C C . GLN C 1 180 ? 47.305 14.327 13.801 1.00 25.82 156 GLN C C 1
ATOM 4149 O O . GLN C 1 180 ? 47.831 13.279 13.363 1.00 25.25 156 GLN C O 1
ATOM 4155 N N . ALA C 1 181 ? 46.195 14.841 13.288 1.00 25.79 157 ALA C N 1
ATOM 4156 C CA . ALA C 1 181 ? 45.528 14.237 12.148 1.00 26.20 157 ALA C CA 1
ATOM 4157 C C . ALA C 1 181 ? 46.394 14.323 10.891 1.00 27.03 157 ALA C C 1
ATOM 4158 O O . ALA C 1 181 ? 46.358 13.411 10.074 1.00 27.31 157 ALA C O 1
ATOM 4160 N N . TRP C 1 182 ? 47.168 15.404 10.743 1.00 26.70 158 TRP C N 1
ATOM 4161 C CA . TRP C 1 182 ? 48.075 15.571 9.582 1.00 26.51 158 TRP C CA 1
ATOM 4162 C C . TRP C 1 182 ? 49.113 14.470 9.723 1.00 26.53 158 TRP C C 1
ATOM 4163 O O . TRP C 1 182 ? 49.349 13.744 8.793 1.00 27.00 158 TRP C O 1
ATOM 4174 N N . LEU C 1 183 ? 49.730 14.352 10.901 1.00 23.92 159 LEU C N 1
ATOM 4175 C CA . LEU C 1 183 ? 50.717 13.292 11.129 1.00 25.83 159 LEU C CA 1
ATOM 4176 C C . LEU C 1 183 ? 50.160 11.902 10.868 1.00 25.83 159 LEU C C 1
ATOM 4177 O O . LEU C 1 183 ? 50.741 11.128 10.129 1.00 26.65 159 LEU C O 1
ATOM 4182 N N . ASP C 1 184 ? 49.022 11.601 11.445 1.00 26.34 160 ASP C N 1
ATOM 4183 C CA . ASP C 1 184 ? 48.418 10.291 11.261 1.00 28.58 160 ASP C CA 1
ATOM 4184 C C . ASP C 1 184 ? 48.090 10.004 9.809 1.00 26.61 160 ASP C C 1
ATOM 4185 O O . ASP C 1 184 ? 48.275 8.894 9.350 1.00 27.39 160 ASP C O 1
ATOM 4190 N N . GLY C 1 185 ? 47.589 11.000 9.086 1.00 27.54 161 GLY C N 1
ATOM 4191 C CA . GLY C 1 185 ? 47.297 10.833 7.666 1.00 25.98 161 GLY C CA 1
ATOM 4192 C C . GLY C 1 185 ? 48.545 10.586 6.840 1.00 25.76 161 GLY C C 1
ATOM 4193 O O . GLY C 1 185 ? 48.552 9.749 5.916 1.00 26.54 161 GLY C O 1
ATOM 4194 N N . LEU C 1 186 ? 49.589 11.363 7.139 1.00 24.35 162 LEU C N 1
ATOM 4195 C CA . LEU C 1 186 ? 50.874 11.249 6.470 1.00 25.39 162 LEU C CA 1
ATOM 4196 C C . LEU C 1 186 ? 51.462 9.832 6.673 1.00 26.41 162 LEU C C 1
ATOM 4197 O O . LEU C 1 186 ? 51.951 9.214 5.735 1.00 28.91 162 LEU C O 1
ATOM 4202 N N . VAL C 1 187 ? 51.335 9.302 7.880 1.00 26.16 163 VAL C N 1
ATOM 4203 C CA . VAL C 1 187 ? 51.807 7.954 8.172 1.00 26.85 163 VAL C CA 1
ATOM 4204 C C . VAL C 1 187 ? 51.019 6.927 7.393 1.00 28.22 163 VAL C C 1
ATOM 4205 O O . VAL C 1 187 ? 51.596 6.088 6.688 1.00 30.57 163 VAL C O 1
ATOM 4209 N N . ALA C 1 188 ? 49.690 7.027 7.466 1.00 27.62 164 ALA C N 1
ATOM 4210 C CA . ALA C 1 188 ? 48.809 6.063 6.805 1.00 30.01 164 ALA C CA 1
ATOM 4211 C C . ALA C 1 188 ? 49.047 6.021 5.315 1.00 30.43 164 ALA C C 1
ATOM 4212 O O . ALA C 1 188 ? 49.123 4.958 4.710 1.00 32.11 164 ALA C O 1
ATOM 4214 N N . TYR C 1 189 ? 49.169 7.206 4.738 1.00 30.09 165 TYR C N 1
ATOM 4215 C CA . TYR C 1 189 ? 49.318 7.385 3.310 1.00 31.07 165 TYR C CA 1
ATOM 4216 C C . TYR C 1 189 ? 50.664 6.870 2.810 1.00 32.31 165 TYR C C 1
ATOM 4217 O O . TYR C 1 189 ? 50.785 6.440 1.663 1.00 32.37 165 TYR C O 1
ATOM 4226 N N . SER C 1 190 ? 51.670 6.914 3.674 1.00 32.30 166 SER C N 1
ATOM 4227 C CA . SER C 1 190 ? 53.012 6.483 3.339 1.00 35.54 166 SER C CA 1
ATOM 4228 C C . SER C 1 190 ? 53.332 5.002 3.592 1.00 40.60 166 SER C C 1
ATOM 4229 O O . SER C 1 190 ? 54.485 4.596 3.492 1.00 40.85 166 SER C O 1
ATOM 4232 N N . ARG C 1 191 ? 52.333 4.203 3.953 1.00 48.21 167 ARG C N 1
ATOM 4233 C CA . ARG C 1 191 ? 52.575 2.780 4.184 1.00 55.18 167 ARG C CA 1
ATOM 4234 C C . ARG C 1 191 ? 52.349 2.090 2.873 1.00 59.90 167 ARG C C 1
ATOM 4235 O O . ARG C 1 191 ? 51.227 2.104 2.379 1.00 65.70 167 ARG C O 1
ATOM 4244 N N . ALA D 1 24 ? -0.053 9.688 22.764 1.00 41.20 0 ALA D N 1
ATOM 4245 C CA . ALA D 1 24 ? 0.510 8.559 21.975 1.00 45.71 0 ALA D CA 1
ATOM 4246 C C . ALA D 1 24 ? 2.027 8.666 21.730 1.00 42.62 0 ALA D C 1
ATOM 4247 O O . ALA D 1 24 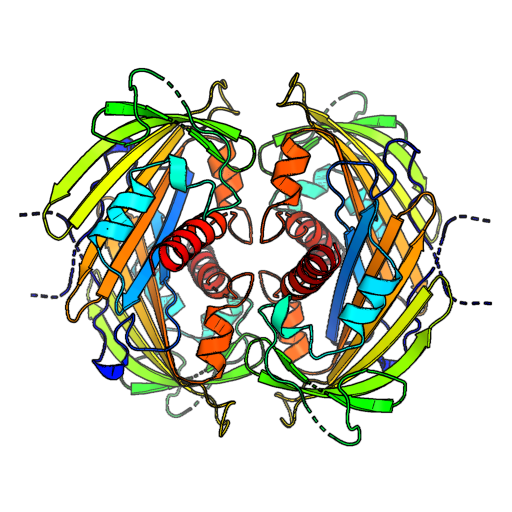? 2.697 7.640 21.657 1.00 44.47 0 ALA D O 1
ATOM 4257 N N . THR D 1 26 ? 5.915 10.139 22.793 1.00 28.05 2 THR D N 1
ATOM 4258 C CA . THR D 1 26 ? 6.709 10.606 23.942 1.00 26.27 2 THR D CA 1
ATOM 4259 C C . THR D 1 26 ? 7.616 11.716 23.369 1.00 22.93 2 THR D C 1
ATOM 4260 O O . THR D 1 26 ? 8.485 11.429 22.552 1.00 21.25 2 THR D O 1
ATOM 4264 N N . THR D 1 27 ? 7.430 12.951 23.827 1.00 20.60 3 THR D N 1
ATOM 4265 C CA . THR D 1 27 ? 8.101 14.095 23.247 1.00 21.66 3 THR D CA 1
ATOM 4266 C C . THR D 1 27 ? 8.633 15.087 24.258 1.00 23.46 3 THR D C 1
ATOM 4267 O O . THR D 1 27 ? 8.307 15.028 25.437 1.00 25.32 3 THR D O 1
ATOM 4287 N N . ASN D 1 29 ? 9.959 19.459 24.425 1.00 20.50 5 ASN D N 1
ATOM 4288 C CA . ASN D 1 29 ? 9.993 20.741 23.731 1.00 21.78 5 ASN D CA 1
ATOM 4289 C C . ASN D 1 29 ? 11.235 20.892 22.858 1.00 20.95 5 ASN D C 1
ATOM 4290 O O . ASN D 1 29 ? 12.308 20.453 23.239 1.00 18.60 5 ASN D O 1
ATOM 4295 N N . ALA D 1 30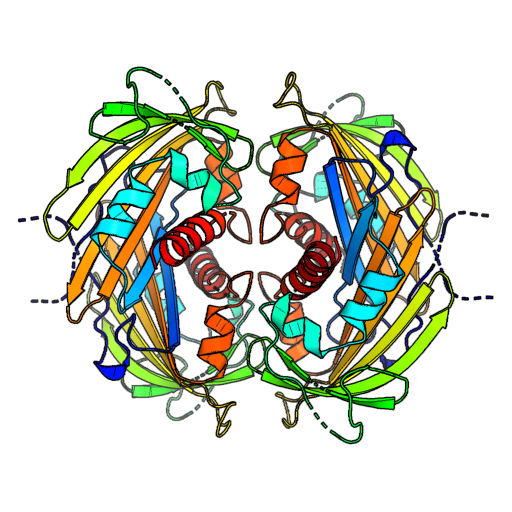 ? 11.043 21.476 21.690 1.00 20.31 6 ALA D N 1
ATOM 4296 C CA . ALA D 1 30 ? 12.113 21.614 20.720 1.00 19.93 6 ALA D CA 1
ATOM 4297 C C . ALA D 1 30 ? 12.156 23.015 20.182 1.00 21.04 6 ALA D C 1
ATOM 4298 O O . ALA D 1 30 ? 11.180 23.737 20.236 1.00 21.55 6 ALA D O 1
ATOM 4300 N N A ILE D 1 31 ? 13.318 23.392 19.662 0.60 22.09 7 ILE D N 1
ATOM 4301 N N B ILE D 1 31 ? 13.307 23.343 19.597 0.40 22.58 7 ILE D N 1
ATOM 4302 C CA A ILE D 1 31 ? 13.547 24.724 19.114 0.60 21.38 7 ILE D CA 1
ATOM 4303 C CA B ILE D 1 31 ? 13.597 24.636 18.990 0.40 22.84 7 ILE D CA 1
ATOM 4304 C C A ILE D 1 31 ? 12.821 24.950 17.791 0.60 23.50 7 ILE D C 1
ATOM 4305 C C B ILE D 1 31 ? 12.775 24.930 17.747 0.40 24.33 7 ILE D C 1
ATOM 4306 O O A ILE D 1 31 ? 12.751 24.052 16.948 0.60 23.35 7 ILE D O 1
ATOM 4307 O O B ILE D 1 31 ? 12.586 24.049 16.902 0.40 24.22 7 ILE D O 1
ATOM 4316 N N . ARG D 1 32 ? 12.276 26.167 17.647 1.00 24.94 8 ARG D N 1
ATOM 4317 C CA . ARG D 1 32 ? 11.548 26.617 16.448 1.00 27.61 8 ARG D CA 1
ATOM 4318 C C . ARG D 1 32 ? 12.563 27.281 15.505 1.00 26.49 8 ARG D C 1
ATOM 4319 O O . ARG D 1 32 ? 13.067 28.367 15.776 1.00 24.56 8 ARG D O 1
ATOM 4327 N N . TRP D 1 33 ? 12.836 26.636 14.381 1.00 28.53 9 TRP D N 1
ATOM 4328 C CA . TRP D 1 33 ? 13.829 27.145 13.442 1.00 27.13 9 TRP D CA 1
ATOM 4329 C C . TRP D 1 33 ? 13.178 27.893 12.304 1.00 28.75 9 TRP D C 1
ATOM 4330 O O . TRP D 1 33 ? 12.245 27.383 11.716 1.00 28.48 9 TRP D O 1
ATOM 4341 N N . PRO D 1 34 ? 13.703 29.060 11.952 1.00 27.26 10 PRO D N 1
ATOM 4342 C CA . PRO D 1 34 ? 13.177 29.632 10.748 1.00 31.72 10 PRO D CA 1
ATOM 4343 C C . PRO D 1 34 ? 13.597 28.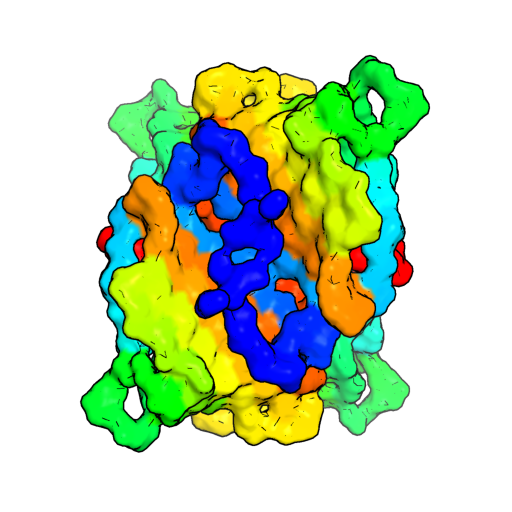697 9.613 1.00 31.20 10 PRO D C 1
ATOM 4344 O O . PRO D 1 34 ? 14.602 27.978 9.731 1.00 29.20 10 PRO D O 1
ATOM 4348 N N . LYS D 1 35 ? 12.840 28.724 8.521 1.00 32.22 11 LYS D N 1
ATOM 4349 C CA . LYS D 1 35 ? 13.054 27.835 7.394 1.00 33.41 11 LYS D CA 1
ATOM 4350 C C . LYS D 1 35 ? 14.486 27.776 6.885 1.00 34.69 11 LYS D C 1
ATOM 4351 O O . LYS D 1 35 ? 15.001 26.702 6.591 1.00 31.14 11 LYS D O 1
ATOM 4357 N N . LYS D 1 36 ? 15.137 28.925 6.778 1.00 36.03 12 LYS D N 1
ATOM 4358 C CA . LYS D 1 36 ? 16.480 28.931 6.213 1.00 37.69 12 LYS D CA 1
ATOM 4359 C C . LYS D 1 36 ? 17.552 28.310 7.107 1.00 33.14 12 LYS D C 1
ATOM 4360 O O . LYS D 1 36 ? 18.661 28.064 6.631 1.00 32.00 12 LYS D O 1
ATOM 4366 N N . TRP D 1 37 ? 17.224 28.044 8.375 1.00 28.97 13 TRP D N 1
ATOM 4367 C CA . TRP D 1 37 ? 18.175 27.474 9.320 1.00 26.99 13 TRP D CA 1
ATOM 4368 C C . TRP D 1 37 ? 17.894 26.046 9.742 1.00 25.61 13 TRP D C 1
ATOM 4369 O O . TRP D 1 37 ? 18.652 25.508 10.534 1.00 26.32 13 TRP D O 1
ATOM 4380 N N . ILE D 1 38 ? 16.860 25.424 9.189 1.00 27.08 14 ILE D N 1
ATOM 4381 C CA . ILE D 1 38 ? 16.480 24.067 9.582 1.00 28.75 14 ILE D CA 1
ATOM 4382 C C . ILE D 1 38 ? 17.697 23.109 9.596 1.00 26.05 14 ILE D C 1
ATOM 4383 O O . ILE D 1 38 ? 18.425 23.027 8.643 1.00 27.13 14 ILE D O 1
ATOM 4388 N N . PRO D 1 39 ? 17.901 22.391 10.689 1.00 25.60 15 PRO D N 1
ATOM 4389 C CA . PRO D 1 39 ? 19.017 21.454 10.777 1.00 26.47 15 PRO D CA 1
ATOM 4390 C C . PRO D 1 39 ? 19.037 20.457 9.608 1.00 27.59 15 PRO D C 1
ATOM 4391 O O . PRO D 1 39 ? 18.014 19.856 9.269 1.00 25.41 15 PRO D O 1
ATOM 4395 N N . GLY D 1 40 ? 20.213 20.286 9.004 1.00 28.18 16 GLY D N 1
ATOM 4396 C CA . GLY D 1 40 ? 20.376 19.431 7.834 1.00 27.95 16 GLY D CA 1
ATOM 4397 C C . GLY D 1 40 ? 20.270 20.183 6.520 1.00 29.65 16 GLY D C 1
ATOM 4398 O O . GLY D 1 40 ? 20.663 19.652 5.496 1.00 28.78 16 GLY D O 1
ATOM 4399 N N . GLU D 1 41 ? 19.689 21.385 6.528 1.00 28.96 17 GLU D N 1
ATOM 4400 C CA . GLU D 1 41 ? 19.582 22.198 5.306 1.00 32.15 17 GLU D CA 1
ATOM 4401 C C . GLU D 1 41 ? 20.685 23.255 5.203 1.00 32.61 17 GLU D C 1
ATOM 4402 O O . GLU D 1 41 ? 20.701 24.026 4.259 1.00 32.49 17 GLU D O 1
ATOM 4408 N N . THR D 1 42 ? 21.616 23.291 6.148 1.00 30.82 18 THR D N 1
ATOM 4409 C CA . THR D 1 42 ? 22.697 24.303 6.118 1.00 30.93 18 THR D CA 1
ATOM 4410 C C . THR D 1 42 ? 24.072 23.622 6.079 1.00 33.34 18 THR D C 1
ATOM 4411 O O . THR D 1 42 ? 24.157 22.439 5.739 1.00 34.63 18 THR D O 1
ATOM 4415 N N . ASP D 1 43 ? 25.146 24.328 6.413 1.00 29.74 19 ASP D N 1
ATOM 4416 C CA . ASP D 1 43 ? 26.491 23.735 6.276 1.00 32.62 19 ASP D CA 1
ATOM 4417 C C . ASP D 1 43 ? 27.026 23.074 7.538 1.00 30.64 19 ASP D C 1
ATOM 4418 O O . ASP D 1 43 ? 27.948 22.236 7.454 1.00 31.57 19 ASP D O 1
ATOM 4423 N N . ASN D 1 44 ? 26.439 23.406 8.687 1.00 28.96 20 ASN D N 1
ATOM 4424 C CA . ASN D 1 44 ? 26.857 22.810 9.968 1.00 27.52 20 ASN D CA 1
ATOM 4425 C C . ASN D 1 44 ? 25.738 22.949 10.993 1.00 25.34 20 ASN D C 1
ATOM 4426 O O . ASN D 1 44 ? 25.062 23.999 11.072 1.00 24.91 20 ASN D O 1
ATOM 4431 N N . PHE D 1 45 ? 25.513 21.864 11.731 1.00 22.69 21 PHE D N 1
ATOM 4432 C CA . PHE D 1 45 ? 24.539 21.794 12.798 1.00 24.99 21 PHE D CA 1
ATOM 4433 C C . PHE D 1 45 ? 25.207 21.215 14.020 1.00 24.61 21 PHE D C 1
ATOM 4434 O O . PHE D 1 45 ? 25.912 20.197 13.928 1.00 25.81 21 PHE D O 1
ATOM 4442 N N . VAL D 1 46 ? 25.007 21.859 15.150 1.00 22.39 22 VAL D N 1
ATOM 4443 C CA . VAL D 1 46 ? 25.555 21.378 16.407 1.00 22.61 22 VAL D CA 1
ATOM 4444 C C . VAL D 1 46 ? 24.434 21.402 17.458 1.00 23.53 22 VAL D C 1
ATOM 4445 O O . VAL D 1 46 ? 23.586 22.308 17.460 1.00 20.73 22 VAL D O 1
ATOM 4449 N N . SER D 1 47 ? 24.411 20.369 18.291 1.00 22.78 23 SER D N 1
ATOM 4450 C CA . SER D 1 47 ? 23.398 20.204 19.322 1.00 21.18 23 SER D CA 1
ATOM 4451 C C . SER D 1 47 ? 24.068 19.803 20.635 1.00 20.64 23 SER D C 1
ATOM 4452 O O . SER D 1 47 ? 24.894 18.887 20.663 1.00 22.18 23 SER D O 1
ATOM 4455 N N . ASN D 1 48 ? 23.723 20.481 21.721 1.00 20.43 24 ASN D N 1
ATOM 4456 C CA . ASN D 1 48 ? 24.298 20.202 23.027 1.00 20.26 24 ASN D CA 1
ATOM 4457 C C . ASN D 1 48 ? 23.177 20.355 24.049 1.00 20.34 24 ASN D C 1
ATOM 4458 O O . ASN D 1 48 ? 22.291 21.210 23.905 1.00 19.28 24 ASN D O 1
ATOM 4463 N N . GLU D 1 49 ? 23.245 19.579 25.110 1.00 19.72 25 GLU D N 1
ATOM 4464 C CA . GLU D 1 49 ? 22.197 19.582 26.112 1.00 20.74 25 GLU D CA 1
ATOM 4465 C C . GLU D 1 49 ? 22.682 19.086 27.456 1.00 20.68 25 GLU D C 1
ATOM 4466 O O . GLU D 1 49 ? 23.463 18.136 27.513 1.00 23.58 25 GLU D O 1
ATOM 4472 N N . VAL D 1 50 ? 22.262 19.740 28.525 1.00 20.52 26 VAL D N 1
ATOM 4473 C CA . VAL D 1 50 ? 22.498 19.284 29.908 1.00 20.12 26 VAL D CA 1
ATOM 4474 C C . VAL D 1 50 ? 21.139 19.209 30.627 1.00 20.13 26 VAL D C 1
ATOM 4475 O O . VAL D 1 50 ? 20.204 19.933 30.272 1.00 18.35 26 VAL D O 1
ATOM 4479 N N . ILE D 1 51 ? 21.016 18.333 31.635 1.00 19.55 27 ILE D N 1
ATOM 4480 C CA . ILE D 1 51 ? 19.793 18.276 32.449 1.00 20.16 27 ILE D CA 1
ATOM 4481 C C . ILE D 1 51 ? 20.343 18.121 33.849 1.00 19.82 27 ILE D C 1
ATOM 4482 O O . ILE D 1 51 ? 21.083 17.165 34.133 1.00 18.73 27 ILE D O 1
ATOM 4487 N N . VAL D 1 52 ? 20.041 19.069 34.710 1.00 20.58 28 VAL D N 1
ATOM 4488 C CA . VAL D 1 52 ? 20.657 19.110 36.043 1.00 23.93 28 VAL D CA 1
ATOM 4489 C C . VAL D 1 52 ? 19.648 19.235 37.176 1.00 23.91 28 VAL D C 1
ATOM 4490 O O . VAL D 1 52 ? 18.714 20.054 37.132 1.00 25.85 28 VAL D O 1
ATOM 4494 N N . LYS D 1 53 ? 19.858 18.441 38.223 1.00 25.70 29 LYS D N 1
ATOM 4495 C CA . LYS D 1 53 ? 18.963 18.428 39.367 1.00 27.00 29 LYS D CA 1
ATOM 4496 C C . LYS D 1 53 ? 19.274 19.603 40.286 1.00 29.87 29 LYS D C 1
ATOM 4497 O O . LYS D 1 53 ? 20.439 19.891 40.514 1.00 29.62 29 LYS D O 1
ATOM 4503 N N . GLY D 1 54 ? 18.238 20.230 40.856 1.00 29.14 30 GLY D N 1
ATOM 4504 C CA . GLY D 1 54 ? 18.429 21.313 41.822 1.00 31.62 30 GLY D CA 1
ATOM 4505 C C . GLY D 1 54 ? 18.875 22.664 41.292 1.00 32.98 30 GLY D C 1
ATOM 4506 O O . GLY D 1 54 ? 19.161 23.545 42.059 1.00 35.12 30 GLY D O 1
ATOM 4507 N N . LEU D 1 55 ? 18.941 22.827 39.978 1.00 30.10 31 LEU D N 1
ATOM 4508 C CA . LEU D 1 55 ? 19.362 24.076 39.392 1.00 31.23 31 LEU D CA 1
ATOM 4509 C C . LEU D 1 55 ? 18.132 24.970 39.333 1.00 32.59 31 LEU D C 1
ATOM 4510 O O . LEU D 1 55 ? 17.046 24.498 38.964 1.00 31.47 31 LEU D O 1
ATOM 4515 N N . ASP D 1 56 ? 18.269 26.243 39.697 1.00 30.58 32 ASP D N 1
ATOM 4516 C CA . ASP D 1 56 ? 17.126 27.174 39.654 1.00 27.16 32 ASP D CA 1
ATOM 4517 C C . ASP D 1 56 ? 16.925 27.743 38.245 1.00 24.60 32 ASP D C 1
ATOM 4518 O O . ASP D 1 56 ? 17.834 28.337 37.687 1.00 23.62 32 ASP D O 1
ATOM 4523 N N . PHE D 1 57 ? 15.721 27.605 37.692 1.00 24.08 33 PHE D N 1
ATOM 4524 C CA . PHE D 1 57 ? 15.415 28.085 36.360 1.00 23.52 33 PHE D CA 1
ATOM 4525 C C . PHE D 1 57 ? 15.701 29.586 36.171 1.00 23.32 33 PHE D C 1
ATOM 4526 O O . PHE D 1 57 ? 16.326 29.981 35.208 1.00 22.81 33 PHE D O 1
ATOM 4534 N N . ASN D 1 58 ? 15.205 30.399 37.074 1.00 23.03 34 ASN D N 1
ATOM 4535 C CA . ASN D 1 58 ? 15.364 31.867 36.987 1.00 24.17 34 ASN D CA 1
ATOM 4536 C C . ASN D 1 58 ? 16.829 32.293 36.985 1.00 24.16 34 ASN D C 1
ATOM 4537 O O . ASN D 1 58 ? 17.203 33.197 36.237 1.00 24.77 34 ASN D O 1
ATOM 4542 N N . LYS D 1 59 ? 17.651 31.634 37.798 1.00 25.10 35 LYS D N 1
ATOM 4543 C CA . LYS D 1 59 ? 19.096 31.929 37.839 1.00 26.39 35 LYS D CA 1
ATOM 4544 C C . LYS D 1 59 ? 19.764 31.637 36.509 1.00 23.85 35 LYS D C 1
ATOM 4545 O O . LYS D 1 59 ? 20.579 32.421 36.034 1.00 24.16 35 LYS D O 1
ATOM 4551 N N . VAL D 1 60 ? 19.391 30.521 35.894 1.00 24.26 36 VAL D N 1
ATOM 4552 C CA . VAL D 1 60 ? 19.950 30.122 34.606 1.00 21.93 36 VAL D CA 1
ATOM 4553 C C . VAL D 1 60 ? 19.578 31.155 33.566 1.00 21.72 36 VAL D C 1
ATOM 4554 O O . VAL D 1 60 ? 20.458 31.620 32.782 1.00 22.06 36 VAL D O 1
ATOM 4558 N N . VAL D 1 61 ? 18.284 31.516 33.547 1.00 21.53 37 VAL D N 1
ATOM 4559 C CA . VAL D 1 61 ? 17.769 32.493 32.593 1.00 22.13 37 VAL D CA 1
ATOM 4560 C C . VAL D 1 61 ? 18.549 33.820 32.747 1.00 24.85 37 VAL D C 1
ATOM 4561 O O . VAL D 1 61 ? 19.040 34.388 31.758 1.00 25.18 37 VAL D O 1
ATOM 4565 N N . GLN D 1 62 ? 18.724 34.253 33.997 1.00 24.44 38 GLN D N 1
ATOM 4566 C CA . GLN D 1 62 ? 19.480 35.459 34.295 1.00 25.41 38 GLN D CA 1
ATOM 4567 C C . GLN D 1 62 ? 20.883 35.441 33.725 1.00 25.02 38 GLN D C 1
ATOM 4568 O O . GLN D 1 62 ? 21.303 36.395 33.084 1.00 27.28 38 GLN D O 1
ATOM 4574 N N . HIS D 1 63 ? 21.597 34.350 33.979 1.00 24.13 39 HIS D N 1
ATOM 4575 C CA . HIS D 1 63 ? 22.985 34.221 33.596 1.00 23.33 39 HIS D CA 1
ATOM 4576 C C . HIS D 1 63 ? 23.186 33.956 32.091 1.00 23.73 39 HIS D C 1
ATOM 4577 O O . HIS D 1 63 ? 24.288 34.089 31.590 1.00 28.01 39 HIS D O 1
ATOM 4584 N N . LEU D 1 64 ? 22.115 33.606 31.390 1.00 37.39 40 LEU D N 1
ATOM 4585 C CA . LEU D 1 64 ? 22.169 33.452 29.953 1.00 34.61 40 LEU D CA 1
ATOM 4586 C C . LEU D 1 64 ? 21.786 34.783 29.284 1.00 34.94 40 LEU D C 1
ATOM 4587 O O . LEU D 1 64 ? 22.522 35.255 28.423 1.00 34.82 40 LEU D O 1
ATOM 4592 N N . ARG D 1 65 ? 20.670 35.396 29.704 1.00 35.09 41 ARG D N 1
ATOM 4593 C CA . ARG D 1 65 ? 20.204 36.653 29.101 1.00 36.86 41 ARG D CA 1
ATOM 4594 C C . ARG D 1 65 ? 21.108 37.840 29.389 1.00 38.71 41 ARG D C 1
ATOM 4595 O O . ARG D 1 65 ? 21.219 38.740 28.572 1.00 40.14 41 ARG D O 1
ATOM 4603 N N . ASP D 1 66 ? 21.667 37.904 30.590 1.00 39.44 42 ASP D N 1
ATOM 4604 C CA . ASP D 1 66 ? 22.537 39.006 30.925 1.00 41.67 42 ASP D CA 1
ATOM 4605 C C . ASP D 1 66 ? 23.906 38.621 30.399 1.00 41.47 42 ASP D C 1
ATOM 4606 O O . ASP D 1 66 ? 24.694 37.934 31.059 1.00 41.57 42 ASP D O 1
ATOM 4611 N N . ALA D 1 67 ? 24.180 39.071 29.189 1.00 41.59 43 ALA D N 1
ATOM 4612 C CA . ALA D 1 67 ? 25.426 38.727 28.529 1.00 42.05 43 ALA D CA 1
ATOM 4613 C C . ALA D 1 67 ? 26.699 39.208 29.222 1.00 44.10 43 ALA D C 1
ATOM 4614 O O . ALA D 1 67 ? 27.784 38.822 28.802 1.00 44.62 43 ALA D O 1
ATOM 4616 N N . SER D 1 68 ? 26.583 40.053 30.258 1.00 45.85 44 SER D N 1
ATOM 4617 C CA . SER D 1 68 ? 27.768 40.493 31.035 1.00 48.27 44 SER D CA 1
ATOM 4618 C C . SER D 1 68 ? 28.318 39.343 31.908 1.00 47.73 44 SER D C 1
ATOM 4619 O O . SER D 1 68 ? 29.459 39.400 32.347 1.00 49.53 44 SER D O 1
ATOM 4622 N N . HIS D 1 69 ? 27.513 38.302 32.153 1.00 45.06 45 HIS D N 1
ATOM 4623 C CA . HIS D 1 69 ? 27.981 37.142 32.936 1.00 44.77 45 HIS D CA 1
ATOM 4624 C C . HIS D 1 69 ? 28.785 36.128 32.121 1.00 43.12 45 HIS D C 1
ATOM 4625 O O . HIS D 1 69 ? 29.561 35.357 32.688 1.00 43.20 45 HIS D O 1
ATOM 4632 N N . TRP D 1 70 ? 28.598 36.147 30.805 1.00 41.80 46 TRP D N 1
ATOM 4633 C CA . TRP D 1 70 ? 29.227 35.178 29.891 1.00 41.16 46 TRP D CA 1
ATOM 4634 C C . TRP D 1 70 ? 30.726 35.027 30.152 1.00 43.59 46 TRP D C 1
ATOM 4635 O O . TRP D 1 70 ? 31.203 33.913 30.339 1.00 43.33 46 TRP D O 1
ATOM 4646 N N A GLU D 1 71 ? 31.421 36.158 30.165 0.50 46.26 47 GLU D N 1
ATOM 4647 N N B GLU D 1 71 ? 31.478 36.125 30.145 0.50 46.40 47 GLU D N 1
ATOM 4648 C CA A GLU D 1 71 ? 32.852 36.253 30.456 0.50 49.59 47 GLU D CA 1
ATOM 4649 C CA B GLU D 1 71 ? 32.928 36.049 30.404 0.50 49.61 47 GLU D CA 1
ATOM 4650 C C A GLU D 1 71 ? 33.263 35.596 31.769 0.50 50.57 47 GLU D C 1
ATOM 4651 C C B GLU D 1 71 ? 33.266 35.491 31.781 0.50 50.52 47 GLU D C 1
ATOM 4652 O O A GLU D 1 71 ? 34.363 35.050 31.888 0.50 52.60 47 GLU D O 1
ATOM 4653 O O B GLU D 1 71 ? 34.342 34.916 31.964 0.50 52.49 47 GLU D O 1
ATOM 4664 N N . LYS D 1 72 ? 32.379 35.683 32.754 1.00 49.36 48 LYS D N 1
ATOM 4665 C CA . LYS D 1 72 ? 32.649 35.195 34.095 1.00 50.68 48 LYS D CA 1
ATOM 4666 C C . LYS D 1 72 ? 32.608 33.671 34.226 1.00 48.50 48 LYS D C 1
ATOM 4667 O O . LYS D 1 72 ? 33.354 33.096 35.014 1.00 49.96 48 LYS D O 1
ATOM 4673 N N . TYR D 1 73 ? 31.771 33.009 33.438 1.00 45.04 49 TYR D N 1
ATOM 4674 C CA . TYR D 1 73 ? 31.674 31.548 33.526 1.00 43.38 49 TYR D CA 1
ATOM 4675 C C . TYR D 1 73 ? 32.089 30.768 32.267 1.00 43.24 49 TYR D C 1
ATOM 4676 O O . TYR D 1 73 ? 32.324 29.562 32.354 1.00 42.82 49 TYR D O 1
ATOM 4685 N N . TYR D 1 74 ? 32.153 31.435 31.116 1.00 44.43 50 TYR D N 1
ATOM 4686 C CA . TYR D 1 74 ? 32.566 30.807 29.855 1.00 45.50 50 TYR D CA 1
ATOM 4687 C C . TYR D 1 74 ? 33.775 31.544 29.248 1.00 50.73 50 TYR D C 1
ATOM 4688 O O . TYR D 1 74 ? 33.633 32.597 28.613 1.00 51.03 50 TYR D O 1
ATOM 4697 N N . LYS D 1 75 ? 34.947 30.934 29.427 1.00 55.76 51 LYS D N 1
ATOM 4698 C CA . LYS D 1 75 ? 36.254 31.468 29.014 1.00 61.93 51 LYS D CA 1
ATOM 4699 C C . LYS D 1 75 ? 36.493 31.698 27.510 1.00 63.76 51 LYS D C 1
ATOM 4700 O O . LYS D 1 75 ? 37.424 32.405 27.129 1.00 67.00 51 LYS D O 1
ATOM 4706 N N . ASN D 1 76 ? 35.675 31.086 26.669 1.00 62.13 52 ASN D N 1
ATOM 4707 C CA . ASN D 1 76 ? 35.827 31.173 25.226 1.00 64.32 52 ASN D CA 1
ATOM 4708 C C . ASN D 1 76 ? 35.079 32.373 24.631 1.00 64.06 52 ASN D C 1
ATOM 4709 O O . ASN D 1 76 ? 35.161 32.608 23.422 1.00 66.59 52 ASN D O 1
ATOM 4714 N N . SER D 1 77 ? 34.343 33.123 25.455 1.00 61.48 53 SER D N 1
ATOM 4715 C CA . SER D 1 77 ? 33.638 34.321 24.966 1.00 61.48 53 SER D CA 1
ATOM 4716 C C . SER D 1 77 ? 34.449 35.536 25.374 1.00 64.21 53 SER D C 1
ATOM 4717 O O . SER D 1 77 ? 35.140 35.501 26.388 1.00 65.18 53 SER D O 1
ATOM 4720 N N . GLY D 1 78 ? 34.365 36.602 24.579 1.00 65.74 54 GLY D N 1
ATOM 4721 C CA . GLY D 1 78 ? 35.145 37.816 24.814 1.00 68.31 54 GLY D CA 1
ATOM 4722 C C . GLY D 1 78 ? 34.278 38.999 25.175 1.00 67.75 54 GLY D C 1
ATOM 4723 O O . GLY D 1 78 ? 33.304 38.867 25.910 1.00 64.45 54 GLY D O 1
ATOM 4724 N N . ASN D 1 79 ? 34.626 40.164 24.650 1.00 70.20 55 ASN D N 1
ATOM 4725 C CA . ASN D 1 79 ? 33.868 41.361 24.950 1.00 70.52 55 ASN D CA 1
ATOM 4726 C C . ASN D 1 79 ? 32.485 41.305 24.324 1.00 66.80 55 ASN D C 1
ATOM 4727 O O . ASN D 1 79 ? 32.200 40.458 23.475 1.00 65.92 55 ASN D O 1
ATOM 4732 N N . ILE D 1 80 ? 31.627 42.199 24.786 1.00 64.53 56 ILE D N 1
ATOM 4733 C CA . ILE D 1 80 ? 30.258 42.281 24.334 1.00 61.95 56 ILE D CA 1
ATOM 4734 C C . ILE D 1 80 ? 29.954 43.748 24.102 1.00 61.90 56 ILE D C 1
ATOM 4735 O O . ILE D 1 80 ? 30.573 44.611 24.720 1.00 64.05 56 ILE D O 1
ATOM 4740 N N . HIS D 1 81 ? 29.027 44.037 23.203 1.00 59.01 57 HIS D N 1
ATOM 4741 C CA . HIS D 1 81 ? 28.612 45.410 22.985 1.00 60.89 57 HIS D CA 1
ATOM 4742 C C . HIS D 1 81 ? 27.162 45.431 22.548 1.00 58.43 57 HIS D C 1
ATOM 4743 O O . HIS D 1 81 ? 26.754 44.672 21.673 1.00 55.05 57 HIS D O 1
ATOM 4758 N N . TYR D 1 83 ? 24.349 47.831 20.962 1.00 60.21 59 TYR D N 1
ATOM 4759 C CA . TYR D 1 83 ? 24.271 49.048 20.139 1.00 62.31 59 TYR D CA 1
ATOM 4760 C C . TYR D 1 83 ? 23.233 50.100 20.570 1.00 63.55 59 TYR D C 1
ATOM 4761 O O . TYR D 1 83 ? 23.491 51.282 20.421 1.00 63.71 59 TYR D O 1
ATOM 4770 N N . HIS D 1 84 ? 22.082 49.667 21.091 1.00 63.12 60 HIS D N 1
ATOM 4771 C CA . HIS D 1 84 ? 20.997 50.596 21.444 1.00 66.85 60 HIS D CA 1
ATOM 4772 C C . HIS D 1 84 ? 20.433 50.464 22.859 1.00 65.58 60 HIS D C 1
ATOM 4773 O O . HIS D 1 84 ? 19.356 50.994 23.133 1.00 67.13 60 HIS D O 1
ATOM 4780 N N . GLN D 1 85 ? 21.136 49.783 23.756 1.00 62.90 61 GLN D N 1
ATOM 4781 C CA . GLN D 1 85 ? 20.617 49.578 25.104 1.00 61.24 61 GLN D CA 1
ATOM 4782 C C . GLN D 1 85 ? 21.574 50.039 26.154 1.00 61.58 61 GLN D C 1
ATOM 4783 O O . GLN D 1 85 ? 22.785 49.918 25.985 1.00 62.05 61 GLN D O 1
ATOM 4789 N N . ASP D 1 86 ? 21.021 50.510 27.269 1.00 61.93 62 ASP D N 1
ATOM 4790 C CA . ASP D 1 86 ? 21.833 50.958 28.392 1.00 63.69 62 ASP D CA 1
ATOM 4791 C C . ASP D 1 86 ? 22.109 49.815 29.358 1.00 62.07 62 ASP D C 1
ATOM 4792 O O . ASP D 1 86 ? 22.640 50.022 30.438 1.00 64.11 62 ASP D O 1
ATOM 4797 N N . ASN D 1 87 ? 21.740 48.603 28.960 1.00 58.73 63 ASN D N 1
ATOM 4798 C CA . ASN D 1 87 ? 21.934 47.424 29.778 1.00 57.25 63 ASN D CA 1
ATOM 4799 C C . ASN D 1 87 ? 22.337 46.234 28.892 1.00 53.96 63 ASN D C 1
ATOM 4800 O O . ASN D 1 87 ? 22.100 46.232 27.681 1.00 53.28 63 ASN D O 1
ATOM 4805 N N . THR D 1 88 ? 22.890 45.204 29.514 1.00 53.04 64 THR D N 1
ATOM 4806 C CA . THR D 1 88 ? 23.341 44.001 28.801 1.00 50.25 64 THR D CA 1
ATOM 4807 C C . THR D 1 88 ? 22.334 42.848 28.807 1.00 48.23 64 THR D C 1
ATOM 4808 O O . THR D 1 88 ? 22.711 41.701 28.605 1.00 46.46 64 THR D O 1
ATOM 4812 N N . ILE D 1 89 ? 21.058 43.141 29.008 1.00 49.26 65 ILE D N 1
ATOM 4813 C CA . ILE D 1 89 ? 20.045 42.088 29.082 1.00 48.35 65 ILE D CA 1
ATOM 4814 C C . ILE D 1 89 ? 19.433 41.873 27.701 1.00 47.88 65 ILE D C 1
ATOM 4815 O O . ILE D 1 89 ? 18.809 42.763 27.134 1.00 47.78 65 ILE D O 1
ATOM 4820 N N . LEU D 1 90 ? 19.612 40.673 27.161 1.00 35.44 66 LEU D N 1
ATOM 4821 C CA . LEU D 1 90 ? 19.095 40.349 25.844 1.00 33.34 66 LEU D CA 1
ATOM 4822 C C . LEU D 1 90 ? 17.589 40.240 25.833 1.00 34.88 66 LEU D C 1
ATOM 4823 O O . LEU D 1 90 ? 17.023 39.555 26.667 1.00 36.13 66 LEU D O 1
ATOM 4828 N N . LYS D 1 91 ? 16.955 40.892 24.866 1.00 36.04 67 LYS D N 1
ATOM 4829 C CA . LYS D 1 91 ? 15.503 40.800 24.662 1.00 39.39 67 LYS D CA 1
ATOM 4830 C C . LYS D 1 91 ? 15.241 40.833 23.157 1.00 37.26 67 LYS D C 1
ATOM 4831 O O . LYS D 1 91 ? 16.182 40.942 22.382 1.00 35.74 67 LYS D O 1
ATOM 4837 N N . ASP D 1 92 ? 13.977 40.755 22.743 1.00 40.76 68 ASP D N 1
ATOM 4838 C CA . ASP D 1 92 ? 13.657 40.674 21.311 1.00 41.77 68 ASP D CA 1
ATOM 4839 C C . ASP D 1 92 ? 14.202 41.840 20.532 1.00 44.36 68 ASP D C 1
ATOM 4840 O O . ASP D 1 92 ? 14.114 42.996 20.980 1.00 40.99 68 ASP D O 1
ATOM 4845 N N . LYS D 1 93 ? 14.772 41.519 19.364 1.00 43.72 69 LYS D N 1
ATOM 4846 C CA . LYS D 1 93 ? 15.403 42.495 18.456 1.00 46.87 69 LYS D CA 1
ATOM 4847 C C . LYS D 1 93 ? 16.657 43.158 19.035 1.00 44.50 69 LYS D C 1
ATOM 4848 O O . LYS D 1 93 ? 17.187 44.070 18.412 1.00 44.61 69 LYS D O 1
ATOM 4854 N N . THR D 1 94 ? 17.119 42.740 20.214 1.00 42.17 70 THR D N 1
ATOM 4855 C CA . THR D 1 94 ? 18.337 43.320 20.786 1.00 40.63 70 THR D CA 1
ATOM 4856 C C . THR D 1 94 ? 19.491 43.188 19.802 1.00 41.65 70 THR D C 1
ATOM 4857 O O . THR D 1 94 ? 19.855 42.084 19.392 1.00 38.55 70 THR D O 1
ATOM 4861 N N . ARG D 1 95 ? 20.065 44.337 19.427 1.00 41.68 71 ARG D N 1
ATOM 4862 C CA . ARG D 1 95 ? 21.195 44.382 18.487 1.00 41.89 71 ARG D CA 1
ATOM 4863 C C . ARG D 1 95 ? 22.501 44.420 19.273 1.00 41.17 71 ARG D C 1
ATOM 4864 O O . ARG D 1 95 ? 22.697 45.282 20.124 1.00 44.26 71 ARG D O 1
ATOM 4872 N N . PHE D 1 96 ? 23.407 43.486 18.997 1.00 40.20 72 PHE D N 1
ATOM 4873 C CA . PHE D 1 96 ? 24.642 43.417 19.764 1.00 39.34 72 PHE D CA 1
ATOM 4874 C C . PHE D 1 96 ? 25.736 42.730 18.982 1.00 41.46 72 PHE D C 1
ATOM 4875 O O . PHE D 1 96 ? 25.551 42.376 17.823 1.00 42.09 72 PHE D O 1
ATOM 4893 N N . PHE D 1 98 ? 29.474 40.216 19.754 1.00 45.60 74 PHE D N 1
ATOM 4894 C CA . PHE D 1 98 ? 30.334 39.577 20.725 1.00 46.95 74 PHE D CA 1
ATOM 4895 C C . PHE D 1 98 ? 31.441 38.846 20.014 1.00 48.06 74 PHE D C 1
ATOM 4896 O O . PHE D 1 98 ? 31.430 38.728 18.794 1.00 47.37 74 PHE D O 1
ATOM 4904 N N . GLU D 1 99 ? 32.425 38.415 20.798 1.00 53.24 75 GLU D N 1
ATOM 4905 C CA . GLU D 1 99 ? 33.591 37.696 20.301 1.00 54.34 75 GLU D CA 1
ATOM 4906 C C . GLU D 1 99 ? 33.593 36.270 20.820 1.00 53.74 75 GLU D C 1
ATOM 4907 O O . GLU D 1 99 ? 33.389 36.054 22.017 1.00 54.23 75 GLU D O 1
ATOM 4913 N N . THR D 1 100 ? 33.812 35.306 19.927 1.00 55.14 76 THR D N 1
ATOM 4914 C CA . THR D 1 100 ? 33.973 33.896 20.307 1.00 56.83 76 THR D CA 1
ATOM 4915 C C . THR D 1 100 ? 34.923 33.281 19.318 1.00 57.80 76 THR D C 1
ATOM 4916 O O . THR D 1 100 ? 34.797 33.508 18.110 1.00 54.11 76 THR D O 1
ATOM 4920 N N . PHE D 1 101 ? 35.862 32.490 19.838 1.00 62.32 77 PHE D N 1
ATOM 4921 C CA . PHE D 1 101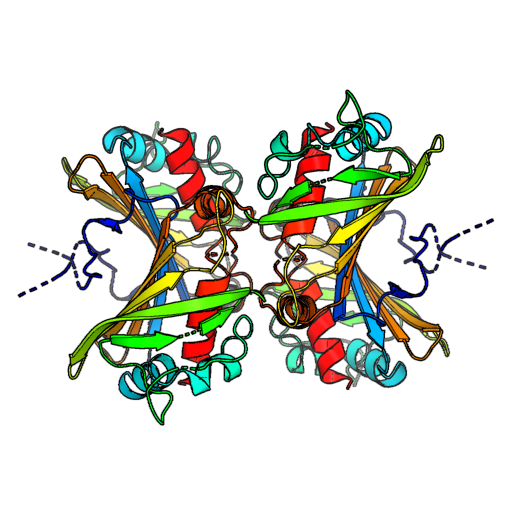 ? 36.913 31.872 19.036 1.00 67.35 77 PHE D CA 1
ATOM 4922 C C . PHE D 1 101 ? 37.769 32.974 18.378 1.00 68.33 77 PHE D C 1
ATOM 4923 O O . PHE D 1 101 ? 38.323 32.783 17.287 1.00 67.86 77 PHE D O 1
ATOM 4931 N N . GLY D 1 102 ? 37.890 34.112 19.070 1.00 68.04 78 GLY D N 1
ATOM 4932 C CA . GLY D 1 102 ? 38.660 35.252 18.573 1.00 73.86 78 GLY D CA 1
ATOM 4933 C C . GLY D 1 102 ? 38.077 35.816 17.290 1.00 76.49 78 GLY D C 1
ATOM 4934 O O . GLY D 1 102 ? 38.812 36.318 16.439 1.00 83.35 78 GLY D O 1
ATOM 4935 N N . PHE D 1 103 ? 36.754 35.711 17.144 1.00 77.38 79 PHE D N 1
ATOM 4936 C CA . PHE D 1 103 ? 36.062 36.207 15.958 1.00 75.19 79 PHE D CA 1
ATOM 4937 C C . PHE D 1 103 ? 34.958 37.146 16.358 1.00 67.77 79 PHE D C 1
ATOM 4938 O O . PHE D 1 103 ? 34.222 36.881 17.305 1.00 62.23 79 PHE D O 1
ATOM 4946 N N . LEU D 1 104 ? 34.867 38.251 15.629 1.00 61.49 80 LEU D N 1
ATOM 4947 C CA . LEU D 1 104 ? 33.833 39.238 15.851 1.00 65.17 80 LEU D CA 1
ATOM 4948 C C . LEU D 1 104 ? 32.558 38.766 15.167 1.00 58.56 80 LEU D C 1
ATOM 4949 O O . LEU D 1 104 ? 32.534 38.504 13.964 1.00 57.87 80 LEU D O 1
ATOM 4954 N N . VAL D 1 105 ? 31.508 38.634 15.958 1.00 53.13 81 VAL D N 1
ATOM 4955 C CA . VAL D 1 105 ? 30.233 38.227 15.437 1.00 51.31 81 VAL D CA 1
ATOM 4956 C C . VAL D 1 105 ? 29.190 39.274 15.810 1.00 49.78 81 VAL D C 1
ATOM 4957 O O . VAL D 1 105 ? 28.959 39.584 16.986 1.00 48.44 81 VAL D O 1
ATOM 4961 N N . GLU D 1 106 ? 28.630 39.870 14.768 1.00 45.04 82 GLU D N 1
ATOM 4962 C CA . GLU D 1 106 ? 27.565 40.822 14.902 1.00 45.09 82 GLU D CA 1
ATOM 4963 C C . GLU D 1 106 ? 26.336 39.940 15.067 1.00 42.10 82 GLU D C 1
ATOM 4964 O O . GLU D 1 106 ? 26.188 38.950 14.350 1.00 42.96 82 GLU D O 1
ATOM 4970 N N . ALA D 1 107 ? 25.482 40.262 16.029 1.00 37.91 83 ALA D N 1
ATOM 4971 C CA . ALA D 1 107 ? 24.305 39.457 16.279 1.00 35.80 83 ALA D CA 1
ATOM 4972 C C . ALA D 1 107 ? 23.081 40.300 16.496 1.00 36.56 83 ALA D C 1
ATOM 4973 O O . ALA D 1 107 ? 23.183 41.493 16.726 1.00 37.39 83 ALA D O 1
ATOM 4975 N N . GLU D 1 108 ? 21.926 39.664 16.378 1.00 34.96 84 GLU D N 1
ATOM 4976 C CA . GLU D 1 108 ? 20.645 40.298 16.630 1.00 37.09 84 GLU D CA 1
ATOM 4977 C C . GLU D 1 108 ? 19.674 39.235 17.120 1.00 33.64 84 GLU D C 1
ATOM 4978 O O . GLU D 1 108 ? 19.490 38.217 16.454 1.00 30.85 84 GLU D O 1
ATOM 4984 N N . VAL D 1 109 ? 19.067 39.469 18.286 1.00 34.54 85 VAL D N 1
ATOM 4985 C CA . VAL D 1 109 ? 18.116 38.509 18.853 1.00 32.00 85 VAL D CA 1
ATOM 4986 C C . VAL D 1 109 ? 16.890 38.476 17.943 1.00 34.12 85 VAL D C 1
ATOM 4987 O O . VAL D 1 109 ? 16.295 39.518 17.643 1.00 35.92 85 VAL D O 1
ATOM 4991 N N . GLU D 1 110 ? 16.543 37.285 17.466 1.00 31.26 86 GLU D N 1
ATOM 4992 C CA . GLU D 1 110 ? 15.383 37.099 16.613 1.00 34.69 86 GLU D CA 1
ATOM 4993 C C . GLU D 1 110 ? 14.259 36.318 17.281 1.00 33.45 86 GLU D C 1
ATOM 4994 O O . GLU D 1 110 ? 13.161 36.203 16.728 1.00 38.87 86 GLU D O 1
ATOM 5000 N N . GLU D 1 111 ? 14.525 35.797 18.468 1.00 32.82 87 GLU D N 1
ATOM 5001 C CA . GLU D 1 111 ? 13.513 35.070 19.211 1.00 30.61 87 GLU D CA 1
ATOM 5002 C C . GLU D 1 111 ? 13.706 35.325 20.685 1.00 29.28 87 GLU D C 1
ATOM 5003 O O . GLU D 1 111 ? 14.813 35.181 21.190 1.00 27.65 87 GLU D O 1
ATOM 5009 N N . PHE D 1 112 ? 12.635 35.694 21.371 1.00 28.25 88 PHE D N 1
ATOM 5010 C CA . PHE D 1 112 ? 12.661 35.844 22.823 1.00 28.93 88 PHE D CA 1
ATOM 5011 C C . PHE D 1 112 ? 11.278 35.616 23.394 1.00 30.94 88 PHE D C 1
ATOM 5012 O O . PHE D 1 112 ? 10.360 36.426 23.201 1.00 31.67 88 PHE D O 1
ATOM 5020 N N . GLU D 1 113 ? 11.102 34.516 24.092 1.00 28.58 89 GLU D N 1
ATOM 5021 C CA . GLU D 1 113 ? 9.835 34.236 24.689 1.00 34.18 89 GLU D CA 1
ATOM 5022 C C . GLU D 1 113 ? 10.175 33.643 26.028 1.00 30.27 89 GLU D C 1
ATOM 5023 O O . GLU D 1 113 ? 10.765 32.564 26.096 1.00 26.01 89 GLU D O 1
ATOM 5029 N N . LEU D 1 114 ? 9.870 34.384 27.087 1.00 28.34 90 LEU D N 1
ATOM 5030 C CA . LEU D 1 114 ? 10.131 33.933 28.449 1.00 28.82 90 LEU D CA 1
ATOM 5031 C C . LEU D 1 114 ? 8.827 33.726 29.202 1.00 30.68 90 LEU D C 1
ATOM 5032 O O . LEU D 1 114 ? 8.048 34.650 29.361 1.00 32.18 90 LEU D O 1
ATOM 5037 N N . LYS D 1 115 ? 8.596 32.488 29.637 1.00 31.05 91 LYS D N 1
ATOM 5038 C CA . LYS D 1 115 ? 7.401 32.106 30.389 1.00 32.60 91 LYS D CA 1
ATOM 5039 C C . LYS D 1 115 ? 7.843 31.606 31.761 1.00 32.99 91 LYS D C 1
ATOM 5040 O O . LYS D 1 115 ? 9.042 31.565 32.034 1.00 31.07 91 LYS D O 1
ATOM 5046 N N . ASP D 1 116 ? 6.900 31.252 32.626 1.00 33.87 92 ASP D N 1
ATOM 5047 C CA . ASP D 1 116 ? 7.277 30.827 33.962 1.00 37.88 92 ASP D CA 1
ATOM 5048 C C . ASP D 1 116 ? 8.199 29.585 33.971 1.00 34.24 92 ASP D C 1
ATOM 5049 O O . ASP D 1 116 ? 9.047 29.475 34.850 1.00 33.54 92 ASP D O 1
ATOM 5054 N N . ALA D 1 117 ? 8.036 28.663 33.013 1.00 27.73 93 ALA D N 1
ATOM 5055 C CA . ALA D 1 117 ? 8.785 27.398 33.036 1.00 26.57 93 ALA D CA 1
ATOM 5056 C C . ALA D 1 117 ? 9.627 27.088 31.798 1.00 24.76 93 ALA D C 1
ATOM 5057 O O . ALA D 1 117 ? 10.191 25.992 31.686 1.00 22.85 93 ALA D O 1
ATOM 5059 N N . ILE D 1 118 ? 9.700 28.040 30.885 1.00 23.45 94 ILE D N 1
ATOM 5060 C CA . ILE D 1 118 ? 10.445 27.840 29.659 1.00 23.48 94 ILE D CA 1
ATOM 5061 C C . ILE D 1 118 ? 10.861 29.158 29.039 1.00 22.78 94 ILE D C 1
ATOM 5062 O O . ILE D 1 118 ? 10.081 30.136 29.028 1.00 23.46 94 ILE D O 1
ATOM 5067 N N . LEU D 1 119 ? 12.124 29.193 28.621 1.00 22.18 95 LEU D N 1
ATOM 5068 C CA . LEU D 1 119 ? 12.677 30.303 27.889 1.00 21.29 95 LEU D CA 1
ATOM 5069 C C . LEU D 1 119 ? 13.061 29.791 26.515 1.00 21.22 95 LEU D C 1
ATOM 5070 O O . LEU D 1 119 ? 13.689 28.739 26.402 1.00 22.03 95 LEU D O 1
ATOM 5075 N N . ARG D 1 120 ? 12.693 30.549 25.493 1.00 22.53 96 ARG D N 1
ATOM 5076 C CA . ARG D 1 120 ? 13.167 30.349 24.126 1.00 21.52 96 ARG D CA 1
ATOM 5077 C C . ARG D 1 120 ? 13.915 31.628 23.748 1.00 22.52 96 ARG D C 1
ATOM 5078 O O . ARG D 1 120 ? 13.320 32.729 23.747 1.00 22.36 96 ARG D O 1
ATOM 5086 N N . LEU D 1 121 ? 15.203 31.498 23.453 1.00 22.06 97 LEU D N 1
ATOM 5087 C CA . LEU D 1 121 ? 16.064 32.631 23.075 1.00 24.57 97 LEU D CA 1
ATOM 5088 C C . LEU D 1 121 ? 16.931 32.270 21.882 1.00 22.78 97 LEU D C 1
ATOM 5089 O O . LEU D 1 121 ? 17.554 31.240 21.891 1.00 21.67 97 LEU D O 1
ATOM 5094 N N . ALA D 1 122 ? 16.997 33.126 20.872 1.00 22.88 98 ALA D N 1
ATOM 5095 C CA . ALA D 1 122 ? 17.870 32.862 19.730 1.00 23.21 98 ALA D CA 1
ATOM 5096 C C . ALA D 1 122 ? 18.333 34.145 19.052 1.00 25.58 98 ALA D C 1
ATOM 5097 O O . ALA D 1 122 ? 17.613 35.166 19.024 1.00 28.31 98 ALA D O 1
ATOM 5099 N N . TRP D 1 123 ? 19.551 34.094 18.538 1.00 25.06 99 TRP D N 1
ATOM 5100 C CA . TRP D 1 123 ? 20.101 35.183 17.755 1.00 27.74 99 TRP D CA 1
ATOM 5101 C C . TRP D 1 123 ? 20.728 34.694 16.462 1.00 28.21 99 TRP D C 1
ATOM 5102 O O . TRP D 1 123 ? 21.176 33.547 16.349 1.00 27.49 99 TRP D O 1
ATOM 5113 N N . ARG D 1 124 ? 20.707 35.573 15.470 1.00 29.22 100 ARG D N 1
ATOM 5114 C CA . ARG D 1 124 ? 21.323 35.334 14.206 1.00 29.48 100 ARG D CA 1
ATOM 5115 C C . ARG D 1 124 ? 22.610 36.096 14.328 1.00 32.00 100 ARG D C 1
ATOM 5116 O O . ARG D 1 124 ? 22.625 37.217 14.862 1.00 32.73 100 ARG D O 1
ATOM 5124 N N . GLY D 1 125 ? 23.689 35.486 13.877 1.00 30.89 101 GLY D N 1
ATOM 5125 C CA . GLY D 1 125 ? 24.995 36.119 13.885 1.00 33.86 101 GLY D CA 1
ATOM 5126 C C . GLY D 1 125 ? 25.606 36.119 12.502 1.00 34.16 101 GLY D C 1
ATOM 5127 O O . GLY D 1 125 ? 25.259 35.278 11.667 1.00 33.11 101 GLY D O 1
ATOM 5128 N N . TRP D 1 126 ? 26.509 37.071 12.251 1.00 34.82 102 TRP D N 1
ATOM 5129 C CA . TRP D 1 126 ? 27.192 37.163 10.981 1.00 36.57 102 TRP D CA 1
ATOM 5130 C C . TRP D 1 126 ? 28.507 37.906 11.136 1.00 40.20 102 TRP D C 1
ATOM 5131 O O . TRP D 1 126 ? 28.722 38.617 12.121 1.00 44.71 102 TRP D O 1
ATOM 5142 N N . ASN D 1 127 ? 29.398 37.732 10.178 1.00 42.10 103 ASN D N 1
ATOM 5143 C CA . ASN D 1 127 ? 30.649 38.471 10.206 1.00 47.36 103 ASN D CA 1
ATOM 5144 C C . ASN D 1 127 ? 30.629 39.524 9.107 1.00 52.13 103 ASN D C 1
ATOM 5145 O O . ASN D 1 127 ? 29.680 39.593 8.306 1.00 47.13 103 ASN D O 1
ATOM 5150 N N . GLU D 1 128 ? 31.658 40.360 9.103 1.00 58.26 104 GLU D N 1
ATOM 5151 C CA . GLU D 1 128 ? 31.785 41.438 8.137 1.00 67.69 104 GLU D CA 1
ATOM 5152 C C . GLU D 1 128 ? 32.726 41.004 7.022 1.00 67.54 104 GLU D C 1
ATOM 5153 O O . GLU D 1 128 ? 33.713 41.682 6.745 1.00 76.46 104 GLU D O 1
ATOM 5159 N N . ALA D 1 129 ? 32.424 39.878 6.383 1.00 62.23 105 ALA D N 1
ATOM 5160 C CA . ALA D 1 129 ? 33.270 39.350 5.324 1.00 63.14 105 ALA D CA 1
ATOM 5161 C C . ALA D 1 129 ? 32.472 39.102 4.055 1.00 63.99 105 ALA D C 1
ATOM 5162 O O . ALA D 1 129 ? 31.235 39.083 4.071 1.00 58.91 105 ALA D O 1
ATOM 5164 N N . LYS D 1 130 ? 33.200 38.883 2.964 1.00 66.89 106 LYS D N 1
ATOM 5165 C CA . LYS D 1 130 ? 32.602 38.704 1.646 1.00 69.98 106 LYS D CA 1
ATOM 5166 C C . LYS D 1 130 ? 32.820 37.305 1.107 1.00 65.86 106 LYS D C 1
ATOM 5167 O O . LYS D 1 130 ? 33.782 36.639 1.477 1.00 68.57 106 LYS D O 1
ATOM 5173 N N . GLY D 1 131 ? 31.922 36.877 0.221 1.00 63.88 107 GLY D N 1
ATOM 5174 C CA . GLY D 1 131 ? 32.010 35.578 -0.439 1.00 63.74 107 GLY D CA 1
ATOM 5175 C C . GLY D 1 131 ? 32.419 34.409 0.441 1.00 62.25 107 GLY D C 1
ATOM 5176 O O . GLY D 1 131 ? 31.772 34.130 1.457 1.00 59.82 107 GLY D O 1
ATOM 5177 N N . ASP D 1 132 ? 33.510 33.743 0.063 1.00 60.83 108 ASP D N 1
ATOM 5178 C CA . ASP D 1 132 ? 33.999 32.541 0.772 1.00 61.67 108 ASP D CA 1
ATOM 5179 C C . ASP D 1 132 ? 34.384 32.674 2.246 1.00 56.45 108 ASP D C 1
ATOM 5180 O O . ASP D 1 132 ? 34.538 31.665 2.926 1.00 57.30 108 ASP D O 1
ATOM 5185 N N . GLU D 1 133 ? 34.581 33.890 2.739 1.00 55.34 109 GLU D N 1
ATOM 5186 C CA . GLU D 1 133 ? 34.930 34.069 4.151 1.00 53.21 109 GLU D CA 1
ATOM 5187 C C . GLU D 1 133 ? 33.694 34.439 4.976 1.00 50.33 109 GLU D C 1
ATOM 5188 O O . GLU D 1 133 ? 33.753 34.506 6.212 1.00 49.81 109 GLU D O 1
ATOM 5194 N N . TYR D 1 134 ? 32.565 34.630 4.295 1.00 48.24 110 TYR D N 1
ATOM 5195 C CA . TYR D 1 134 ? 31.321 35.027 4.958 1.00 45.77 110 TYR D CA 1
ATOM 5196 C C . TYR D 1 134 ? 30.671 33.858 5.694 1.00 40.75 110 TYR D C 1
ATOM 5197 O O . TYR D 1 134 ? 30.494 32.781 5.138 1.00 39.02 110 TYR D O 1
ATOM 5206 N N . LEU D 1 135 ? 30.301 34.110 6.941 1.00 39.50 111 LEU D N 1
ATOM 5207 C CA . LEU D 1 135 ? 29.673 33.119 7.802 1.00 37.56 111 LEU D CA 1
ATOM 5208 C C . LEU D 1 135 ? 28.468 33.764 8.454 1.00 37.16 111 LEU D C 1
ATOM 5209 O O . LEU D 1 135 ? 28.549 34.901 8.950 1.00 36.38 111 LEU D O 1
ATOM 5214 N N . GLU D 1 136 ? 27.352 33.045 8.416 1.00 34.34 112 GLU D N 1
ATOM 5215 C CA . GLU D 1 136 ? 26.127 33.471 9.027 1.00 35.36 112 GLU D CA 1
ATOM 5216 C C . GLU D 1 136 ? 25.610 32.284 9.853 1.00 31.88 112 GLU D C 1
ATOM 5217 O O . GLU D 1 136 ? 25.666 31.123 9.402 1.00 30.85 112 GLU D O 1
ATOM 5223 N N . VAL D 1 137 ? 25.143 32.567 11.063 1.00 31.06 113 VAL D N 1
ATOM 5224 C CA . VAL D 1 137 ? 24.661 31.507 11.955 1.00 30.42 113 VAL D CA 1
ATOM 5225 C C . VAL D 1 137 ? 23.351 31.875 12.676 1.00 29.49 113 VAL D C 1
ATOM 5226 O O . VAL D 1 137 ? 22.934 33.038 12.693 1.00 29.98 113 VAL D O 1
ATOM 5230 N N . TYR D 1 138 ? 22.677 30.862 13.190 1.00 28.39 114 TYR D N 1
ATOM 5231 C CA . TYR D 1 138 ? 21.481 31.054 14.009 1.00 27.76 114 TYR D CA 1
ATOM 5232 C C . TYR D 1 138 ? 21.697 30.126 15.196 1.00 25.22 114 TYR D C 1
ATOM 5233 O O . TYR D 1 138 ? 21.794 28.884 15.045 1.00 25.06 114 TYR D O 1
ATOM 5242 N N . HIS D 1 139 ? 21.845 30.743 16.358 1.00 25.44 115 HIS D N 1
ATOM 5243 C CA . HIS D 1 139 ? 22.157 30.069 17.604 1.00 24.41 115 HIS D CA 1
ATOM 5244 C C . HIS D 1 139 ? 20.962 30.189 18.548 1.00 23.09 115 HIS D C 1
ATOM 5245 O O . HIS D 1 139 ? 20.613 31.254 18.974 1.00 23.65 115 HIS D O 1
ATOM 5252 N N . ALA D 1 140 ? 20.372 29.049 18.868 1.00 23.46 116 ALA D N 1
ATOM 5253 C CA . ALA D 1 140 ? 19.168 28.975 19.632 1.00 22.38 116 ALA D CA 1
ATOM 5254 C C . ALA D 1 140 ? 19.361 28.271 20.959 1.00 22.50 116 ALA D C 1
ATOM 5255 O O . ALA D 1 140 ? 20.195 27.374 21.089 1.00 20.26 116 ALA D O 1
ATOM 5257 N N . TRP D 1 141 ? 18.527 28.667 21.912 1.00 20.81 117 TRP D N 1
ATOM 5258 C CA . TRP D 1 141 ? 18.550 28.161 23.249 1.00 18.67 117 TRP D CA 1
ATOM 5259 C C . TRP D 1 141 ? 17.155 27.848 23.740 1.00 19.28 117 TRP D C 1
ATOM 5260 O O . TRP D 1 141 ? 16.197 28.605 23.487 1.00 19.71 117 TRP D O 1
ATOM 5271 N N . LEU D 1 142 ? 17.043 26.785 24.502 1.00 20.44 118 LEU D N 1
ATOM 5272 C CA . LEU D 1 142 ? 15.786 26.429 25.153 1.00 20.21 118 LEU D CA 1
ATOM 5273 C C . LEU D 1 142 ? 16.133 25.989 26.571 1.00 21.11 118 LEU D C 1
ATOM 5274 O O . LEU D 1 142 ? 16.864 24.981 26.769 1.00 22.77 118 LEU D O 1
ATOM 5279 N N . VAL D 1 143 ? 15.677 26.765 27.544 1.00 20.70 119 VAL D N 1
ATOM 5280 C CA . VAL D 1 143 ? 15.839 26.468 28.997 1.00 20.11 119 VAL D CA 1
ATOM 5281 C C . VAL D 1 143 ? 14.475 26.121 29.548 1.00 20.77 119 VAL D C 1
ATOM 5282 O O . VAL D 1 143 ? 13.532 26.841 29.318 1.00 22.92 119 VAL D O 1
ATOM 5286 N N . GLU D 1 144 ? 14.334 24.999 30.243 1.00 20.57 120 GLU D N 1
ATOM 5287 C CA . GLU D 1 144 ? 13.030 24.659 30.753 1.00 22.39 120 GLU D CA 1
ATOM 5288 C C . GLU D 1 144 ? 13.086 23.854 32.028 1.00 22.59 120 GLU D C 1
ATOM 5289 O O . GLU D 1 144 ? 14.048 23.147 32.282 1.00 21.28 120 GLU D O 1
ATOM 5295 N N . LYS D 1 145 ? 12.065 24.036 32.855 1.00 23.65 121 LYS D N 1
ATOM 5296 C CA . LYS D 1 145 ? 11.902 23.272 34.079 1.00 25.45 121 LYS D CA 1
ATOM 5297 C C . LYS D 1 145 ? 11.317 21.902 33.743 1.00 27.63 121 LYS D C 1
ATOM 5298 O O . LYS D 1 145 ? 10.361 21.796 32.949 1.00 26.45 121 LYS D O 1
ATOM 5304 N N . LEU D 1 146 ? 11.875 20.867 34.335 1.00 25.67 122 LEU D N 1
ATOM 5305 C CA . LEU D 1 146 ? 11.377 19.506 34.126 1.00 29.52 122 LEU D CA 1
ATOM 5306 C C . LEU D 1 146 ? 10.927 19.020 35.461 1.00 31.40 122 LEU D C 1
ATOM 5307 O O . LEU D 1 146 ? 11.224 19.630 36.454 1.00 32.90 122 LEU D O 1
ATOM 5312 N N . ASP D 1 147 ? 10.185 17.928 35.444 1.00 33.72 123 ASP D N 1
ATOM 5313 C CA . ASP D 1 147 ? 9.684 17.260 36.634 1.00 42.31 123 ASP D CA 1
ATOM 5314 C C . ASP D 1 147 ? 10.768 17.008 37.693 1.00 41.98 123 ASP D C 1
ATOM 5315 O O . ASP D 1 147 ? 11.926 16.728 37.358 1.00 38.89 123 ASP D O 1
ATOM 5320 N N . ASN D 1 148 ? 10.405 17.124 38.972 1.00 41.76 124 ASN D N 1
ATOM 5321 C CA . ASN D 1 148 ? 11.320 16.786 40.084 1.00 41.48 124 ASN D CA 1
ATOM 5322 C C . ASN D 1 148 ? 12.562 17.653 40.254 1.00 37.53 124 ASN D C 1
ATOM 5323 O O . ASN D 1 148 ? 13.678 17.122 40.408 1.00 36.72 124 ASN D O 1
ATOM 5328 N N . ASP D 1 149 ? 12.376 18.969 40.182 1.00 34.50 125 ASP D N 1
ATOM 5329 C CA . ASP D 1 149 ? 13.431 19.951 40.435 1.00 33.86 125 ASP D CA 1
ATOM 5330 C C . ASP D 1 149 ? 14.658 19.845 39.511 1.00 32.33 125 ASP D C 1
ATOM 5331 O O . ASP D 1 149 ? 15.812 20.020 39.945 1.00 33.65 125 ASP D O 1
ATOM 5336 N N . ARG D 1 150 ? 14.411 19.583 38.234 1.00 28.24 126 ARG D N 1
ATOM 5337 C CA . ARG D 1 150 ? 15.475 19.512 37.250 1.00 25.93 126 ARG D CA 1
ATOM 5338 C C . ARG D 1 150 ? 15.286 20.633 36.231 1.00 24.03 126 ARG D C 1
ATOM 5339 O O . ARG D 1 150 ? 14.160 21.052 35.987 1.00 23.82 126 ARG D O 1
ATOM 5347 N N . VAL D 1 151 ? 16.380 21.135 35.679 1.00 22.38 127 VAL D N 1
ATOM 5348 C CA . VAL D 1 151 ? 16.350 22.114 34.614 1.00 21.70 127 VAL D CA 1
ATOM 5349 C C . VAL D 1 151 ? 17.139 21.587 33.399 1.00 22.23 127 VAL D C 1
ATOM 5350 O O . VAL D 1 151 ? 18.258 21.069 33.539 1.00 22.28 127 VAL D O 1
ATOM 5354 N N . ARG D 1 152 ? 16.526 21.733 32.230 1.00 19.76 128 ARG D N 1
ATOM 5355 C CA . ARG D 1 152 ? 17.130 21.369 30.984 1.00 19.97 128 ARG D CA 1
ATOM 5356 C C . ARG D 1 152 ? 17.599 22.622 30.258 1.00 19.65 128 ARG D C 1
ATOM 5357 O O . ARG D 1 152 ? 16.896 23.656 30.223 1.00 20.47 128 ARG D O 1
ATOM 5365 N N . ILE D 1 153 ? 18.811 22.539 29.739 1.00 18.92 129 ILE D N 1
ATOM 5366 C CA . ILE D 1 153 ? 19.361 23.570 28.907 1.00 20.08 129 ILE D CA 1
ATOM 5367 C C . ILE D 1 153 ? 19.771 22.927 27.588 1.00 20.02 129 ILE D C 1
ATOM 5368 O O . ILE D 1 153 ? 20.712 22.112 27.551 1.00 20.22 129 ILE D O 1
ATOM 5373 N N . LEU D 1 154 ? 19.048 23.278 26.531 1.00 20.63 130 LEU D N 1
ATOM 5374 C CA . LEU D 1 154 ? 19.312 22.824 25.155 1.00 19.05 130 LEU D CA 1
ATOM 5375 C C . LEU D 1 154 ? 19.826 23.980 24.335 1.00 23.03 130 LEU D C 1
ATOM 5376 O O . LEU D 1 154 ? 19.235 25.054 24.347 1.00 20.28 130 LEU D O 1
ATOM 5381 N N . THR D 1 155 ? 20.950 23.786 23.621 1.00 21.79 131 THR D N 1
ATOM 5382 C CA . THR D 1 155 ? 21.428 24.813 22.715 1.00 21.62 131 THR D CA 1
ATOM 5383 C C . THR D 1 155 ? 21.838 24.158 21.411 1.00 21.56 131 THR D C 1
ATOM 5384 O O . THR D 1 155 ? 22.474 23.096 21.392 1.00 21.47 131 THR D O 1
ATOM 5388 N N . GLN D 1 156 ? 21.399 24.775 20.335 1.00 19.79 132 GLN D N 1
ATOM 5389 C CA . GLN D 1 156 ? 21.638 24.289 19.002 1.00 19.40 132 GLN D CA 1
ATOM 5390 C C . GLN D 1 156 ? 21.999 25.435 18.099 1.00 21.98 132 GLN D C 1
ATOM 5391 O O . GLN D 1 156 ? 21.465 26.526 18.238 1.00 22.60 132 GLN D O 1
ATOM 5397 N N . GLU D 1 157 ? 22.859 25.171 17.107 1.00 20.06 133 GLU D N 1
ATOM 5398 C CA . GLU D 1 157 ? 23.277 26.223 16.214 1.00 21.35 133 GLU D CA 1
ATOM 5399 C C . GLU D 1 157 ? 23.349 25.685 14.811 1.00 22.00 133 GLU D C 1
ATOM 5400 O O . GLU D 1 157 ? 23.805 24.565 14.599 1.00 21.53 133 GLU D O 1
ATOM 5406 N N . SER D 1 158 ? 22.878 26.490 13.870 1.00 23.30 134 SER D N 1
ATOM 5407 C CA . SER D 1 158 ? 22.867 26.156 12.464 1.00 23.84 134 SER D CA 1
ATOM 5408 C C . SER D 1 158 ? 23.709 27.221 11.778 1.00 25.96 134 SER D C 1
ATOM 5409 O O . SER D 1 158 ? 23.587 28.427 12.084 1.00 23.74 134 SER D O 1
ATOM 5412 N N . GLN D 1 159 ? 24.565 26.796 10.858 1.00 25.40 135 GLN D N 1
ATOM 5413 C CA . GLN D 1 159 ? 25.526 27.721 10.260 1.00 28.06 135 GLN D CA 1
ATOM 5414 C C . GLN D 1 159 ? 25.597 27.571 8.753 1.00 30.04 135 GLN D C 1
ATOM 5415 O O . GLN D 1 159 ? 25.541 26.444 8.263 1.00 28.83 135 GLN D O 1
ATOM 5421 N N . SER D 1 160 ? 25.736 28.713 8.043 1.00 32.26 136 SER D N 1
ATOM 5422 C CA . SER D 1 160 ? 25.843 28.741 6.578 1.00 35.44 136 SER D CA 1
ATOM 5423 C C . SER D 1 160 ? 27.064 29.529 6.150 1.00 39.53 136 SER D C 1
ATOM 5424 O O . SER D 1 160 ? 27.329 30.635 6.679 1.00 38.84 136 SER D O 1
ATOM 5427 N N . GLY D 1 161 ? 27.780 28.975 5.169 1.00 40.31 137 GLY D N 1
ATOM 5428 C CA . GLY D 1 161 ? 28.987 29.598 4.604 1.00 43.88 137 GLY D CA 1
ATOM 5429 C C . GLY D 1 161 ? 30.141 28.607 4.513 1.00 44.18 137 GLY D C 1
ATOM 5430 O O . GLY D 1 161 ? 30.136 27.574 5.184 1.00 41.34 137 GLY D O 1
ATOM 5431 N N . VAL D 1 162 ? 31.145 28.933 3.696 1.00 46.35 138 VAL D N 1
ATOM 5432 C CA . VAL D 1 162 ? 32.337 28.075 3.524 1.00 45.55 138 VAL D CA 1
ATOM 5433 C C . VAL D 1 162 ? 33.103 27.737 4.831 1.00 43.12 138 VAL D C 1
ATOM 5434 O O . VAL D 1 162 ? 33.521 26.589 5.014 1.00 40.63 138 VAL D O 1
ATOM 5438 N N . PRO D 1 163 ? 33.291 28.718 5.741 1.00 41.50 139 PRO D N 1
ATOM 5439 C CA . PRO D 1 163 ? 33.949 28.414 7.026 1.00 40.42 139 PRO D CA 1
ATOM 5440 C C . PRO D 1 163 ? 33.132 27.405 7.896 1.00 37.79 139 PRO D C 1
ATOM 5441 O O . PRO D 1 163 ? 33.703 26.661 8.726 1.00 37.11 139 PRO D O 1
ATOM 5445 N N . ALA D 1 164 ? 31.812 27.383 7.708 1.00 34.34 140 ALA D N 1
ATOM 5446 C CA . ALA D 1 164 ? 30.968 26.444 8.428 1.00 32.88 140 ALA D CA 1
ATOM 5447 C C . ALA D 1 164 ? 31.228 25.021 7.901 1.00 32.83 140 ALA D C 1
ATOM 5448 O O . ALA D 1 164 ? 31.219 24.061 8.656 1.00 29.94 140 ALA D O 1
ATOM 5450 N N . LYS D 1 165 ? 31.461 24.895 6.598 1.00 34.97 141 LYS D N 1
ATOM 5451 C CA . LYS D 1 165 ? 31.799 23.605 6.009 1.00 38.58 141 LYS D CA 1
ATOM 5452 C C . LYS D 1 165 ? 33.065 23.031 6.674 1.00 38.71 141 LYS D C 1
ATOM 5453 O O . LYS D 1 165 ? 33.146 21.816 6.963 1.00 35.19 141 LYS D O 1
ATOM 5459 N N . ALA D 1 166 ? 34.041 23.904 6.924 1.00 35.96 142 ALA D N 1
ATOM 5460 C CA . ALA D 1 166 ? 35.289 23.493 7.586 1.00 38.04 142 ALA D CA 1
ATOM 5461 C C . ALA D 1 166 ? 35.068 23.072 9.025 1.00 36.43 142 ALA D C 1
ATOM 5462 O O . ALA D 1 166 ? 35.635 22.075 9.481 1.00 37.81 142 ALA D O 1
ATOM 5464 N N . LEU D 1 167 ? 34.251 23.842 9.747 1.00 34.78 143 LEU D N 1
ATOM 5465 C CA . LEU D 1 167 ? 33.961 23.559 11.134 1.00 33.58 143 LEU D CA 1
ATOM 5466 C C . LEU D 1 167 ? 33.256 22.213 11.194 1.00 32.89 143 LEU D C 1
ATOM 5467 O O . LEU D 1 167 ? 33.535 21.409 12.071 1.00 31.72 143 LEU D O 1
ATOM 5472 N N . ALA D 1 168 ? 32.358 21.956 10.241 1.00 32.89 144 ALA D N 1
ATOM 5473 C CA . ALA D 1 168 ? 31.630 20.684 10.220 1.00 33.44 144 ALA D CA 1
ATOM 5474 C C . ALA D 1 168 ? 32.583 19.497 10.137 1.00 33.90 144 ALA D C 1
ATOM 5475 O O . ALA D 1 168 ? 32.240 18.431 10.582 1.00 34.45 144 ALA D O 1
ATOM 5477 N N . LYS D 1 169 ? 33.763 19.676 9.550 1.00 32.52 145 LYS D N 1
ATOM 5478 C CA . LYS D 1 169 ? 34.742 18.572 9.419 1.00 32.24 145 LYS D CA 1
ATOM 5479 C C . LYS D 1 169 ? 35.730 18.418 10.563 1.00 32.19 145 LYS D C 1
ATOM 5480 O O . LYS D 1 169 ? 36.463 17.441 10.574 1.00 32.63 145 LYS D O 1
ATOM 5486 N N . SER D 1 170 ? 35.787 19.386 11.489 1.00 32.48 146 SER D N 1
ATOM 5487 C CA . SER D 1 170 ? 36.726 19.346 12.618 1.00 30.19 146 SER D CA 1
ATOM 5488 C C . SER D 1 170 ? 36.457 18.147 13.526 1.00 29.55 146 SER D C 1
ATOM 5489 O O . SER D 1 170 ? 35.304 17.828 13.811 1.00 25.14 146 SER D O 1
ATOM 5492 N N . VAL D 1 171 ? 37.537 17.488 13.945 1.00 28.39 147 VAL D N 1
ATOM 5493 C CA . VAL D 1 171 ? 37.494 16.369 14.898 1.00 28.49 147 VAL D CA 1
ATOM 5494 C C . VAL D 1 171 ? 38.662 16.568 15.872 1.00 28.54 147 VAL D C 1
ATOM 5495 O O . VAL D 1 171 ? 39.820 16.558 15.432 1.00 29.51 147 VAL D O 1
ATOM 5499 N N . PRO D 1 172 ? 38.388 16.801 17.180 1.00 27.20 148 PRO D N 1
ATOM 5500 C CA . PRO D 1 172 ? 37.073 16.913 17.798 1.00 27.87 148 PRO D CA 1
ATOM 5501 C C . PRO D 1 172 ? 36.297 18.100 17.216 1.00 26.73 148 PRO D C 1
ATOM 5502 O O . PRO D 1 172 ? 36.895 19.040 16.657 1.00 24.93 148 PRO D O 1
ATOM 5506 N N . ASN D 1 173 ? 34.975 18.028 17.310 1.00 23.56 149 ASN D N 1
ATOM 5507 C CA . ASN D 1 173 ? 34.095 19.035 16.753 1.00 23.33 149 ASN D CA 1
ATOM 5508 C C . ASN D 1 173 ? 34.242 20.298 17.553 1.00 24.03 149 ASN D C 1
ATOM 5509 O O . ASN D 1 173 ? 33.872 20.335 18.730 1.00 22.15 149 ASN D O 1
ATOM 5514 N N . ALA D 1 174 ? 34.810 21.336 16.943 1.00 25.70 150 ALA D N 1
ATOM 5515 C CA . ALA D 1 174 ? 35.139 22.553 17.717 1.00 26.21 150 ALA D CA 1
ATOM 5516 C C . ALA D 1 174 ? 33.919 23.219 18.319 1.00 25.19 150 ALA D C 1
ATOM 5517 O O . ALA D 1 174 ? 33.924 23.604 19.507 1.00 25.84 150 ALA D O 1
ATOM 5527 N N . LEU D 1 176 ? 30.995 21.822 18.964 1.00 21.16 152 LEU D N 1
ATOM 5528 C CA . LEU D 1 176 ? 30.403 20.936 19.971 1.00 21.74 152 LEU D CA 1
ATOM 5529 C C . LEU D 1 176 ? 31.071 21.096 21.330 1.00 21.31 152 LEU D C 1
ATOM 5530 O O . LEU D 1 176 ? 30.408 21.155 22.398 1.00 19.91 152 LEU D O 1
ATOM 5535 N N . ASN D 1 177 ? 32.403 21.138 21.312 1.00 22.99 153 ASN D N 1
ATOM 5536 C CA . ASN D 1 177 ? 33.145 21.278 22.561 1.00 22.21 153 ASN D CA 1
ATOM 5537 C C . ASN D 1 177 ? 33.006 22.674 23.155 1.00 22.96 153 ASN D C 1
ATOM 5538 O O . ASN D 1 177 ? 32.865 22.821 24.373 1.00 24.55 153 ASN D O 1
ATOM 5543 N N . GLY D 1 178 ? 32.981 23.700 22.320 1.00 22.96 154 GLY D N 1
ATOM 5544 C CA . GLY D 1 178 ? 32.798 25.077 22.852 1.00 23.62 154 GLY D CA 1
ATOM 5545 C C . GLY D 1 178 ? 31.419 25.243 23.496 1.00 24.39 154 GLY D C 1
ATOM 5546 O O . GLY D 1 178 ? 31.258 25.811 24.572 1.00 24.86 154 GLY D O 1
ATOM 5547 N N . HIS D 1 179 ? 30.400 24.761 22.822 1.00 25.11 155 HIS D N 1
ATOM 5548 C CA . HIS D 1 179 ? 29.063 24.853 23.395 1.00 24.65 155 HIS D CA 1
ATOM 5549 C C . HIS D 1 179 ? 28.874 24.037 24.673 1.00 24.29 155 HIS D C 1
ATOM 5550 O O . HIS D 1 179 ? 28.138 24.453 25.603 1.00 20.97 155 HIS D O 1
ATOM 5557 N N . GLN D 1 180 ? 29.524 22.878 24.743 1.00 21.35 156 GLN D N 1
ATOM 5558 C CA . GLN D 1 180 ? 29.436 22.095 25.949 1.00 24.42 156 GLN D CA 1
ATOM 5559 C C . GLN D 1 180 ? 30.081 22.867 27.127 1.00 22.96 156 GLN D C 1
ATOM 5560 O O . GLN D 1 180 ? 29.590 22.807 28.261 1.00 24.69 156 GLN D O 1
ATOM 5566 N N . ALA D 1 181 ? 31.200 23.539 26.847 1.00 24.37 157 ALA D N 1
ATOM 5567 C CA . ALA D 1 181 ? 31.887 24.362 27.846 1.00 25.69 157 ALA D CA 1
ATOM 5568 C C . ALA D 1 181 ? 30.988 25.532 28.281 1.00 24.51 157 ALA D C 1
ATOM 5569 O O . ALA D 1 181 ? 30.948 25.879 29.455 1.00 25.05 157 ALA D O 1
ATOM 5571 N N . TRP D 1 182 ? 30.235 26.096 27.339 1.00 24.15 158 TRP D N 1
ATOM 5572 C CA . TRP D 1 182 ? 29.292 27.210 27.636 1.00 24.58 158 TRP D CA 1
ATOM 5573 C C . TRP D 1 182 ? 28.253 26.663 28.602 1.00 24.43 158 TRP D C 1
ATOM 5574 O O . TRP D 1 182 ? 28.029 27.245 29.669 1.00 23.64 158 TRP D O 1
ATOM 5585 N N . LEU D 1 183 ? 27.669 25.508 28.256 1.00 23.72 159 LEU D N 1
ATOM 5586 C CA . LEU D 1 183 ? 26.656 24.877 29.102 1.00 24.15 159 LEU D CA 1
ATOM 5587 C C . LEU D 1 183 ? 27.216 24.512 30.473 1.00 25.55 159 LEU D C 1
ATOM 5588 O O . LEU D 1 183 ? 26.590 24.823 31.516 1.00 24.04 159 LEU D O 1
ATOM 5593 N N . ASP D 1 184 ? 28.402 23.910 30.500 1.00 23.64 160 ASP D N 1
ATOM 5594 C CA . ASP D 1 184 ? 28.998 23.510 31.791 1.00 26.42 160 ASP D CA 1
ATOM 5595 C C . ASP D 1 184 ? 29.291 24.716 32.686 1.00 28.40 160 ASP D C 1
ATOM 5596 O O . ASP D 1 184 ? 29.066 24.646 33.897 1.00 26.97 160 ASP D O 1
ATOM 5601 N N . GLY D 1 185 ? 29.783 25.805 32.086 1.00 28.60 161 GLY D N 1
ATOM 5602 C CA . GLY D 1 185 ? 30.035 27.036 32.826 1.00 30.54 161 GLY D CA 1
ATOM 5603 C C . GLY D 1 185 ? 28.737 27.644 33.373 1.00 27.95 161 GLY D C 1
ATOM 5604 O O . GLY D 1 185 ? 28.661 28.073 34.527 1.00 26.97 161 GLY D O 1
ATOM 5605 N N . LEU D 1 186 ? 27.729 27.681 32.525 1.00 26.13 162 LEU D N 1
ATOM 5606 C CA . LEU D 1 186 ? 26.423 28.224 32.878 1.00 25.20 162 LEU D CA 1
ATOM 5607 C C . LEU D 1 186 ? 25.870 27.461 34.075 1.00 24.89 162 LEU D C 1
ATOM 5608 O O . LEU D 1 186 ? 25.439 28.063 35.046 1.00 26.36 162 LEU D O 1
ATOM 5613 N N . VAL D 1 187 ? 25.942 26.131 34.032 1.00 24.11 163 VAL D N 1
ATOM 5614 C CA . VAL D 1 187 ? 25.478 25.324 35.154 1.00 25.47 163 VAL D CA 1
ATOM 5615 C C . VAL D 1 187 ? 26.279 25.595 36.443 1.00 25.90 163 VAL D C 1
ATOM 5616 O O . VAL D 1 187 ? 25.696 25.913 37.504 1.00 27.41 163 VAL D O 1
ATOM 5620 N N . ALA D 1 188 ? 27.593 25.488 36.347 1.00 26.12 164 ALA D N 1
ATOM 5621 C CA . ALA D 1 188 ? 28.494 25.691 37.504 1.00 28.35 164 ALA D CA 1
ATOM 5622 C C . ALA D 1 188 ? 28.289 27.059 38.164 1.00 29.42 164 ALA D C 1
ATOM 5623 O O . ALA D 1 188 ? 28.255 27.191 39.386 1.00 31.78 164 ALA D O 1
ATOM 5625 N N . TYR D 1 189 ? 28.120 28.074 37.341 1.00 30.52 165 TYR D N 1
ATOM 5626 C CA . TYR D 1 189 ? 27.921 29.442 37.809 1.00 31.51 165 TYR D CA 1
ATOM 5627 C C . TYR D 1 189 ? 26.560 29.678 38.477 1.00 32.28 165 TYR D C 1
ATOM 5628 O O . TYR D 1 189 ? 26.428 30.513 39.405 1.00 32.09 165 TYR D O 1
ATOM 5637 N N . SER D 1 190 ? 25.554 28.957 37.999 1.00 29.51 166 SER D N 1
ATOM 5638 C CA . SER D 1 190 ? 24.194 29.086 38.487 1.00 31.79 166 SER D CA 1
ATOM 5639 C C . SER D 1 190 ? 23.883 28.201 39.685 1.00 36.78 166 SER D C 1
ATOM 5640 O O . SER D 1 190 ? 22.868 28.414 40.355 1.00 37.13 166 SER D O 1
ATOM 5643 N N . ARG D 1 191 ? 24.743 27.221 39.959 1.00 40.86 167 ARG D N 1
ATOM 5644 C CA . ARG D 1 191 ? 24.532 26.312 41.094 1.00 49.85 167 ARG D CA 1
ATOM 5645 C C . ARG D 1 191 ? 24.555 27.100 42.371 1.00 52.63 167 ARG D C 1
ATOM 5646 O O . ARG D 1 191 ? 25.272 28.096 42.490 1.00 52.78 167 ARG D O 1
#